Protein AF-0000000075846892 (afdb_homodimer)

Radius of gyration: 34.91 Å; Cα contacts (8 Å, |Δi|>4): 1576; chains: 2; bounding box: 95×173×126 Å

Sequence (774 aa):
MRSLLSLLSRPHCLALAATSASFAACAAAAAAPPSPPFARVVSYNLLSSSLAPPSHFVACSPSDLLASTRLRRIEALLSQQTDAGA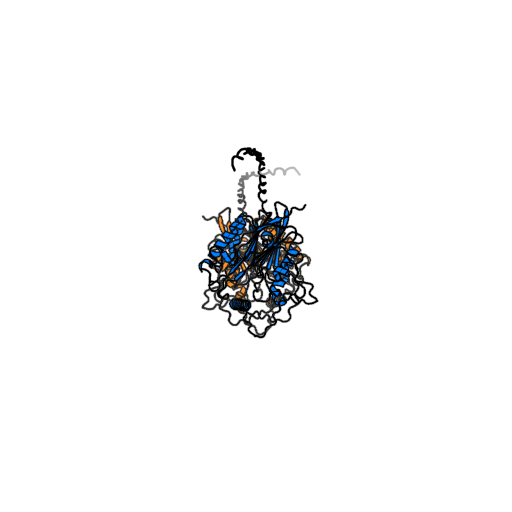LVCLQELSAEWVGALTPFFERKGYTFVTAAYGRQFDGYMGVGLAWPAERFESVTVELARAAETKEWPAAEGEGEKGGREGWGEWVAKWARAAWGGGGGGGERRFDALEEAARRKNVLLSAKLRCKRTAKEFSVSTYHMPCLFGSDEKVVVIHAALAAQRAAKFADGVPYILAGDFNFTPTSSPYKLITEGQLPAGHPQLPQMAAADAWRPEVRPPLRSAYLEALGAEPDFTNLALNKFSGEQSFCETLDYIFLSPGDWAVGGVKPLPPREAVLPHCKSYPSASEPSDHVLIWADLHLAEEKMRSLLSLLSRPHCLALAATSASFAACAAAAAAPPSPPFARVVSYNLLSSSLAPPSHFVACSPSDLLASTRLRRIEALLSQQTDAGALVCLQELSAEWVGALTPFFERKGYTFVTAAYGRQFDGYMGVGLAWPAERFESVTVELARAAETKEWPAAEGEGEKGGREGWGEWVAKWARAAWGGGGGGGERRFDALEEAARRKNVLLSAKLRCKRTAKEFSVSTYHMPCLFGSDEKVVVIHAALAAQRAAKFADGVPYILAGDFNFTPTSSPYKLITEGQLPAGHPQLPQMAAADAWRPEVRPPLRSAYLEALGAEPDFTNLALNKFSGEQSFCETLDYIFLSPGDWAVGGVKPLPPREAVLPHCKSYPSASEPSDHVLIWADLHLAEEK

Secondary structure (DSSP, 8-state):
-------------------------------------SEEEEEEE---TTS--TTT-TTS-HHHH-HHHHHHHHHHHHHHHHHTT-EEEEEEE-HHHHHHHHHHHHHTTEEEEEEE---GGGTS-EEEEEEETTTEEEEEEEEEEGGGGS----------B-----HHHHHHHHHHHHHT----S------HHHHHHH---EEEEEEEEETTT--EEEEEEEE----TTS-HHHHHHHHHHHHHHHHHHHTTS-EEEEEE----TTSHHHHHHHHS-PPTT-TTS----TT-------SSPPEEHHHHHHSS--S-SEEE--TTSTTS-EEE--EEEEE-TTTEEEEEE-----HHHHTTT-SSS--SS-SSSBPPEEEEEEE----/----TT-------------------------------SEEEEEEE---TTS--TTT-TTS-HHHH-HHHHHHHHHHHHHHHHHTT-EEEEEEE-HHHHHHHHHHHHHTTEEEEEEE---GGGTS-EEEEEEETTTEEEEEEEEEEGGGGS----------B-----HHHHHHHHHHHHHT----S------HHHHHHH---EEEEEEEEETTT--EEEEEEEE----TTS-HHHHHHHHHHHHHHHHHHHTTS-EEEEEE----TTSHHHHHHHHS-PPTT-TTS----TT-------SSPPEEHHHHHHSS--S-SEEE--TTSTTS-EEE--EEEEE-TTTEEEEEE-----HHHHTTT-SSS--SS-SSSB--EEEEEEE----

Foldseek 3Di:
DDDPPDDPPDPDPPPPPPPPPPPPPPPPPPPPPPPFFPAKEKAEELQAQLRQDCQWFVQADPCLSHSVLLLVLVLVVVVVQLVSQHKYKYWLAAPVNCVVCVVSLVVSQKDKDWDFQDDVNSRSGAMMIIGHPVWKDFPDKDKDFLLPLFDDPDDPPDDPPVPPCDPVNVVVVLLCLQVVPDDDDPPPPDALNVVLNPDRWIKIKTWMATPVQRAIEMEIETAADADVSHQCLSLLQSLQSNLVVQVVVRPPGKYKYWYFSNDACVDPSVCQQACFDDDPPPPSHHDDDPPGPDGSTRPPHWAWLCCQAPVDDAQFFFWGDTPSNPPAIDGGHGITIIIDPDFKDWPDKDDDDHPVVPCVPGRADDDSNRSDRGHMMMTRIHTDDDD/DDDPPPDPDDPDPPPPPPPPPPPPPPPPPPPPPPPFFPAKEKAEELQAQLRQDCQWFVQADPCLSHSVLLLVLVLVVVVVQLVSQHKYKYWLAAPVNCVVCVVSLVVSQKDKDWDFQDDVNSRSGAMMIIGHPVWKDFPDKDKAFLLPLFDDPDDPPPPPPVPCCDPVNVVVVLLCLQVVPDDDDPPPPDALNVVLNPDRWIKIKTWMATPVQRAIEMEIETAADADPSDQCLSLLQSLQSNLVVQVVVRPPGKYKYWYFSNDACPDPSVCQQACFDDDPPPPSHHDDDPPGPDGSGRVPHWAWLCCQAPVDDAQFFFWGDTPSNPPAIDGGHGITIIIDPDFKDWPDKDDDDHPVVPCVPGRADDDSNRSDRGHMMMTRIHTDDDD

Organism: Prymnesium parvum (NCBI:txid97485)

InterPro domains:
  IPR005135 Endonuclease/exonuclease/phosphatase [PF03372] (43-374)
  IPR036691 Endonuclease/exonuclease/phosphatase superfamily [G3DSA:3.60.10.10] (22-387)
  IPR036691 Endonuclease/exonuclease/phosphatase superfamily [SSF56219] (40-382)
  IPR050410 CCR4/nocturin mRNA turnover and transcription [PTHR12121] (38-382)

Structure (mmCIF, N/CA/C/O backbone):
data_AF-0000000075846892-model_v1
#
loop_
_entity.id
_entity.type
_entity.pdbx_description
1 polymer 'Endonuclease/exonuclease/phosphatase domain-containing protein'
#
loop_
_atom_site.group_PDB
_atom_site.id
_atom_site.type_symbol
_atom_site.label_atom_id
_atom_site.label_alt_id
_atom_site.label_comp_id
_atom_site.label_asym_id
_atom_site.label_entity_id
_atom_site.label_seq_id
_atom_site.pdbx_PDB_ins_code
_atom_site.Cartn_x
_atom_site.Cartn_y
_atom_site.Cartn_z
_atom_site.occupancy
_atom_site.B_iso_or_equiv
_atom_site.auth_seq_id
_atom_site.auth_comp_id
_atom_site.auth_asym_id
_atom_site.auth_atom_id
_atom_site.pdbx_PDB_model_num
ATOM 1 N N . MET A 1 1 ? -19.719 -89.938 -72.812 1 19.77 1 MET A N 1
ATOM 2 C CA . MET A 1 1 ? -19.234 -88.625 -72.438 1 19.77 1 MET A CA 1
ATOM 3 C C . MET A 1 1 ? -20.391 -87.75 -71.938 1 19.77 1 MET A C 1
ATOM 5 O O . MET A 1 1 ? -20.234 -87 -71 1 19.77 1 MET A O 1
ATOM 9 N N . ARG A 1 2 ? -21.422 -87.438 -72.75 1 18.98 2 ARG A N 1
ATOM 10 C CA . ARG A 1 2 ? -21.766 -86.062 -73.125 1 18.98 2 ARG A CA 1
ATOM 11 C C . ARG A 1 2 ? -22.719 -85.438 -72.062 1 18.98 2 ARG A C 1
ATOM 13 O O . ARG A 1 2 ? -22.484 -84.375 -71.562 1 18.98 2 ARG A O 1
ATOM 20 N N . SER A 1 3 ? -23.984 -85.625 -72.312 1 21.95 3 SER A N 1
ATOM 21 C CA . SER A 1 3 ? -24.906 -84.5 -72.562 1 21.95 3 SER A CA 1
ATOM 22 C C . SER A 1 3 ? -25.547 -84.062 -71.25 1 21.95 3 SER A C 1
ATOM 24 O O . SER A 1 3 ? -26.688 -83.562 -71.25 1 21.95 3 SER A O 1
ATOM 26 N N . LEU A 1 4 ? -24.844 -84.312 -70.062 1 25.25 4 LEU A N 1
ATOM 27 C CA . LEU A 1 4 ? -25.484 -84.188 -68.75 1 25.25 4 LEU A CA 1
ATOM 28 C C . LEU A 1 4 ? -25.859 -82.75 -68.438 1 25.25 4 LEU A C 1
ATOM 30 O O . LEU A 1 4 ? -25.109 -82.062 -67.75 1 25.25 4 LEU A O 1
ATOM 34 N N . LEU A 1 5 ? -26.219 -81.875 -69.438 1 22.95 5 LEU A N 1
ATOM 35 C CA . LEU A 1 5 ? -26.109 -80.375 -69.375 1 22.95 5 LEU A CA 1
ATOM 36 C C . LEU A 1 5 ? -27.156 -79.812 -68.438 1 22.95 5 LEU A C 1
ATOM 38 O O . LEU A 1 5 ? -27.125 -78.625 -68.125 1 22.95 5 LEU A O 1
ATOM 42 N N . SER A 1 6 ? -28.312 -80.438 -68.25 1 22.16 6 SER A N 1
ATOM 43 C CA . SER A 1 6 ? -29.484 -79.625 -68.25 1 22.16 6 SER A CA 1
ATOM 44 C C . SER A 1 6 ? -29.562 -78.688 -67.062 1 22.16 6 SER A C 1
ATOM 46 O O . SER A 1 6 ? -30.172 -77.625 -67.062 1 22.16 6 SER A O 1
ATOM 48 N N . LEU A 1 7 ? -29.453 -79.125 -65.75 1 24.39 7 LEU A N 1
ATOM 49 C CA . LEU A 1 7 ? -30.453 -78.75 -64.75 1 24.39 7 LEU A CA 1
ATOM 50 C C . LEU A 1 7 ? -30.094 -77.438 -64.125 1 24.39 7 LEU A C 1
ATOM 52 O O . LEU A 1 7 ? -29.281 -77.375 -63.188 1 24.39 7 LEU A O 1
ATOM 56 N N . LEU A 1 8 ? -29.688 -76.312 -64.875 1 25.23 8 LEU A N 1
ATOM 57 C CA . LEU A 1 8 ? -29.094 -75.125 -64.25 1 25.23 8 LEU A CA 1
ATOM 58 C C . LEU A 1 8 ? -30.125 -74.312 -63.469 1 25.23 8 LEU A C 1
ATOM 60 O O . LEU A 1 8 ? -31 -73.688 -64.062 1 25.23 8 LEU A O 1
ATOM 64 N N . SER A 1 9 ? -30.844 -74.938 -62.5 1 24.08 9 SER A N 1
ATOM 65 C CA . SER A 1 9 ? -31.953 -74.25 -61.844 1 24.08 9 SER A CA 1
ATOM 66 C C . SER A 1 9 ? -31.531 -72.938 -61.25 1 24.08 9 SER A C 1
ATOM 68 O O . SER A 1 9 ? -30.438 -72.812 -60.688 1 24.08 9 SER A O 1
ATOM 70 N N . ARG A 1 10 ? -32.125 -71.75 -61.688 1 25.83 10 ARG A N 1
ATOM 71 C CA . ARG A 1 10 ? -31.969 -70.312 -61.5 1 25.83 10 ARG A CA 1
ATOM 72 C C . ARG A 1 10 ? -32.125 -69.938 -60.031 1 25.83 10 ARG A C 1
ATOM 74 O O . ARG A 1 10 ? -33.125 -70.312 -59.406 1 25.83 10 ARG A O 1
ATOM 81 N N . PRO A 1 11 ? -31.031 -69.812 -59.25 1 27.22 11 PRO A N 1
ATOM 82 C CA . PRO A 1 11 ? -31.125 -69.5 -57.812 1 27.22 11 PRO A CA 1
ATOM 83 C C . PRO A 1 11 ? -31.891 -68.188 -57.5 1 27.22 11 PRO A C 1
ATOM 85 O O . PRO A 1 11 ? -31.875 -67.25 -58.312 1 27.22 11 PRO A O 1
ATOM 88 N N . HIS A 1 12 ? -33.125 -68.312 -57.031 1 26.97 12 HIS A N 1
ATOM 89 C CA . HIS A 1 12 ? -34.062 -67.25 -56.594 1 26.97 12 HIS A CA 1
ATOM 90 C C . HIS A 1 12 ? -33.375 -66.25 -55.688 1 26.97 12 HIS A C 1
ATOM 92 O O . HIS A 1 12 ? -32.719 -66.625 -54.719 1 26.97 12 HIS A O 1
ATOM 98 N N . CYS A 1 13 ? -32.906 -65.062 -56.188 1 25.09 13 CYS A N 1
ATOM 99 C CA . CYS A 1 13 ? -32.281 -63.938 -55.562 1 25.09 13 CYS A CA 1
ATOM 100 C C . CYS A 1 13 ? -33.156 -63.406 -54.406 1 25.09 13 CYS A C 1
ATOM 102 O O . CYS A 1 13 ? -34.281 -62.938 -54.625 1 25.09 13 CYS A O 1
ATOM 104 N N . LEU A 1 14 ? -33.125 -64 -53.219 1 25.64 14 LEU A N 1
ATOM 105 C CA . LEU A 1 14 ? -33.812 -63.5 -52 1 25.64 14 LEU A CA 1
ATOM 106 C C . LEU A 1 14 ? -33.5 -62 -51.781 1 25.64 14 LEU A C 1
ATOM 108 O O . LEU A 1 14 ? -32.312 -61.625 -51.688 1 25.64 14 LEU A O 1
ATOM 112 N N . ALA A 1 15 ? -34.344 -61.125 -52.344 1 26.2 15 ALA A N 1
ATOM 113 C CA . ALA A 1 15 ? -34.344 -59.656 -52.156 1 26.2 15 ALA A CA 1
ATOM 114 C C . ALA A 1 15 ? -34.312 -59.312 -50.656 1 26.2 15 ALA A C 1
ATOM 116 O O . ALA A 1 15 ? -35.219 -59.656 -49.906 1 26.2 15 ALA A O 1
ATOM 117 N N . LEU A 1 16 ? -33.156 -59.406 -50.031 1 26.23 16 LEU A N 1
ATOM 118 C CA . LEU A 1 16 ? -33 -58.938 -48.656 1 26.23 16 LEU A CA 1
ATOM 119 C C . LEU A 1 16 ? -33.594 -57.531 -48.5 1 26.23 16 LEU A C 1
ATOM 121 O O . LEU A 1 16 ? -33.156 -56.594 -49.188 1 26.23 16 LEU A O 1
ATOM 125 N N . ALA A 1 17 ? -34.875 -57.406 -48.094 1 26.12 17 ALA A N 1
ATOM 126 C CA . ALA A 1 17 ? -35.531 -56.188 -47.688 1 26.12 17 ALA A CA 1
ATOM 127 C C . ALA A 1 17 ? -34.656 -55.344 -46.75 1 26.12 17 ALA A C 1
ATOM 129 O O . ALA A 1 17 ? -34.25 -55.844 -45.688 1 26.12 17 ALA A O 1
ATOM 130 N N . ALA A 1 18 ? -33.875 -54.438 -47.312 1 26.58 18 ALA A N 1
ATOM 131 C CA . ALA A 1 18 ? -33.062 -53.438 -46.594 1 26.58 18 ALA A CA 1
ATOM 132 C C . ALA A 1 18 ? -33.938 -52.656 -45.594 1 26.58 18 ALA A C 1
ATOM 134 O O . ALA A 1 18 ? -34.875 -52 -45.969 1 26.58 18 ALA A O 1
ATOM 135 N N . THR A 1 19 ? -34.25 -53.312 -44.438 1 29.28 19 THR A N 1
ATOM 136 C CA . THR A 1 19 ? -34.875 -52.562 -43.375 1 29.28 19 THR A CA 1
ATOM 137 C C . THR A 1 19 ? -34.219 -51.188 -43.188 1 29.28 19 THR A C 1
ATOM 139 O O . THR A 1 19 ? -33 -51.125 -43.062 1 29.28 19 THR A O 1
ATOM 142 N N . SER A 1 20 ? -34.781 -50.156 -43.812 1 27.78 20 SER A N 1
ATOM 143 C CA . SER A 1 20 ? -34.375 -48.75 -43.594 1 27.78 20 SER A CA 1
ATOM 144 C C . SER A 1 20 ? -34.312 -48.406 -42.125 1 27.78 20 SER A C 1
ATOM 146 O O . SER A 1 20 ? -35.312 -48.438 -41.406 1 27.78 20 SER A O 1
ATOM 148 N N . ALA A 1 21 ? -33.312 -48.906 -41.344 1 27.73 21 ALA A N 1
ATOM 149 C CA . ALA A 1 21 ? -33.156 -48.375 -40 1 27.73 21 ALA A CA 1
ATOM 150 C C . ALA A 1 21 ? -33.156 -46.844 -40 1 27.73 21 ALA A C 1
ATOM 152 O O . ALA A 1 21 ? -32.406 -46.219 -40.781 1 27.73 21 ALA A O 1
ATOM 153 N N . SER A 1 22 ? -34.344 -46.25 -39.812 1 29.48 22 SER A N 1
ATOM 154 C CA . SER A 1 22 ? -34.469 -44.844 -39.531 1 29.48 22 SER A CA 1
ATOM 155 C C . SER A 1 22 ? -33.375 -44.344 -38.594 1 29.48 22 SER A C 1
ATOM 157 O O . SER A 1 22 ? -33.219 -44.875 -37.469 1 29.48 22 SER A O 1
ATOM 159 N N . PHE A 1 23 ? -32.281 -43.875 -39.125 1 29.23 23 PHE A N 1
ATOM 160 C CA . PHE A 1 23 ? -31.312 -43.156 -38.312 1 29.23 23 PHE A CA 1
ATOM 161 C C . PHE A 1 23 ? -32 -42.062 -37.5 1 29.23 23 PHE A C 1
ATOM 163 O O . PHE A 1 23 ? -32.531 -41.094 -38.031 1 29.23 23 PHE A O 1
ATOM 170 N N . ALA A 1 24 ? -32.781 -42.438 -36.469 1 29.45 24 ALA A N 1
ATOM 171 C CA . ALA A 1 24 ? -33.156 -41.375 -35.562 1 29.45 24 ALA A CA 1
ATOM 172 C C . ALA A 1 24 ? -31.953 -40.5 -35.25 1 29.45 24 ALA A C 1
ATOM 174 O O . ALA A 1 24 ? -30.906 -40.969 -34.781 1 29.45 24 ALA A O 1
ATOM 175 N N . ALA A 1 25 ? -31.859 -39.438 -36 1 30.25 25 ALA A N 1
ATOM 176 C CA . ALA A 1 25 ? -30.953 -38.344 -35.625 1 30.25 25 ALA A CA 1
ATOM 177 C C . ALA A 1 25 ? -31.031 -38.062 -34.125 1 30.25 25 ALA A C 1
ATOM 179 O O . ALA A 1 25 ? -32.062 -37.656 -33.594 1 30.25 25 ALA A O 1
ATOM 180 N N . CYS A 1 26 ? -30.453 -38.875 -33.312 1 29.31 26 CYS A N 1
ATOM 181 C CA . CYS A 1 26 ? -30.234 -38.344 -31.984 1 29.31 26 CYS A CA 1
ATOM 182 C C . CYS A 1 26 ? -29.781 -36.906 -32.031 1 29.31 26 CYS A C 1
ATOM 184 O O . CYS A 1 26 ? -28.688 -36.594 -32.531 1 29.31 26 CYS A O 1
ATOM 186 N N . ALA A 1 27 ? -30.719 -36 -32.344 1 31.55 27 ALA A N 1
ATOM 187 C CA . ALA A 1 27 ? -30.328 -34.625 -32.094 1 31.55 27 ALA A CA 1
ATOM 188 C C . ALA A 1 27 ? -29.453 -34.531 -30.828 1 31.55 27 ALA A C 1
ATOM 190 O O . ALA A 1 27 ? -29.875 -34.938 -29.75 1 31.55 27 ALA A O 1
ATOM 191 N N . ALA A 1 28 ? -28.203 -34.625 -30.984 1 33.34 28 ALA A N 1
ATOM 192 C CA . ALA A 1 28 ? -27.359 -34.188 -29.891 1 33.34 28 ALA A CA 1
ATOM 193 C C . ALA A 1 28 ? -27.969 -32.969 -29.172 1 33.34 28 ALA A C 1
ATOM 195 O O . ALA A 1 28 ? -28.328 -31.984 -29.797 1 33.34 28 ALA A O 1
ATOM 196 N N . ALA A 1 29 ? -28.766 -33.188 -28.188 1 33.19 29 ALA A N 1
ATOM 197 C CA . ALA A 1 29 ? -29.125 -32.062 -27.312 1 33.19 29 ALA A CA 1
ATOM 198 C C . ALA A 1 29 ? -28.031 -31 -27.328 1 33.19 29 ALA A C 1
ATOM 200 O O . ALA A 1 29 ? -26.859 -31.297 -27.094 1 33.19 29 ALA A O 1
ATOM 201 N N . ALA A 1 30 ? -28.156 -30.047 -28.125 1 36.78 30 ALA A N 1
ATOM 202 C CA . ALA A 1 30 ? -27.312 -28.859 -27.984 1 36.78 30 ALA A CA 1
ATOM 203 C C . ALA A 1 30 ? -26.938 -28.641 -26.516 1 36.78 30 ALA A C 1
ATOM 205 O O . ALA A 1 30 ? -27.797 -28.547 -25.656 1 36.78 30 ALA A O 1
ATOM 206 N N . ALA A 1 31 ? -25.828 -29.156 -26.094 1 38.62 31 ALA A N 1
ATOM 207 C CA . ALA A 1 31 ? -25.297 -28.844 -24.766 1 38.62 31 ALA A CA 1
ATOM 208 C C . ALA A 1 31 ? -25.703 -27.438 -24.344 1 38.62 31 ALA A C 1
ATOM 210 O O . ALA A 1 31 ? -25.656 -26.5 -25.141 1 38.62 31 ALA A O 1
ATOM 211 N N . ALA A 1 32 ? -26.688 -27.188 -23.531 1 40.81 32 ALA A N 1
ATOM 212 C CA . ALA A 1 32 ? -27.016 -25.906 -22.922 1 40.81 32 ALA A CA 1
ATOM 213 C C . ALA A 1 32 ? -25.797 -25 -22.859 1 40.81 32 ALA A C 1
ATOM 215 O O . ALA A 1 32 ? -24.672 -25.469 -22.656 1 40.81 32 ALA A O 1
ATOM 216 N N . PRO A 1 33 ? -25.781 -23.859 -23.609 1 45.03 33 PRO A N 1
ATOM 217 C CA . PRO A 1 33 ? -24.641 -22.953 -23.438 1 45.03 33 PRO A CA 1
ATOM 218 C C . PRO A 1 33 ? -24.094 -22.953 -22 1 45.03 33 PRO A C 1
ATOM 220 O O . PRO A 1 33 ? -24.859 -23.094 -21.047 1 45.03 33 PRO A O 1
ATOM 223 N N . PRO A 1 34 ? -22.922 -23.453 -21.828 1 58.81 34 PRO A N 1
ATOM 224 C CA . PRO A 1 34 ? -22.359 -23.484 -20.484 1 58.81 34 PRO A CA 1
ATOM 225 C C . PRO A 1 34 ? -22.703 -22.25 -19.656 1 58.81 34 PRO A C 1
ATOM 227 O O . PRO A 1 34 ? -22.797 -21.156 -20.203 1 58.81 34 PRO A O 1
ATOM 230 N N . SER A 1 35 ? -23.578 -22.328 -18.672 1 70.94 35 SER A N 1
ATOM 231 C CA . SER A 1 35 ? -23.891 -21.281 -17.719 1 70.94 35 SER A CA 1
ATOM 232 C C . SER A 1 35 ? -22.672 -20.406 -17.438 1 70.94 35 SER A C 1
ATOM 234 O O . SER A 1 35 ? -21.547 -20.906 -17.391 1 70.94 35 SER A O 1
ATOM 236 N N . PRO A 1 36 ? -22.938 -19.062 -17.609 1 85.56 36 PRO A N 1
ATOM 237 C CA . PRO A 1 36 ? -21.812 -18.156 -17.312 1 85.56 36 PRO A CA 1
ATOM 238 C C . PRO A 1 36 ? -21.156 -18.484 -15.969 1 85.56 36 PRO A C 1
ATOM 240 O O . PRO A 1 36 ? -21.828 -18.906 -15.023 1 85.56 36 PRO A O 1
ATOM 243 N N . PRO A 1 37 ? -19.922 -18.469 -16.047 1 91.38 37 PRO A N 1
ATOM 244 C CA . PRO A 1 37 ? -19.234 -18.75 -14.789 1 91.38 37 PRO A CA 1
ATOM 245 C C . PRO A 1 37 ? -19.609 -17.781 -13.672 1 91.38 37 PRO A C 1
ATOM 247 O O . PRO A 1 37 ? -20.031 -16.656 -13.953 1 91.38 37 PRO A O 1
ATOM 250 N N . PHE A 1 38 ? -19.531 -18.297 -12.469 1 93 38 PHE A N 1
ATOM 251 C CA . PHE A 1 38 ? -19.719 -17.453 -11.289 1 93 38 PHE A CA 1
ATOM 252 C C . PHE A 1 38 ? -18.688 -16.328 -11.266 1 93 38 PHE A C 1
ATOM 254 O O . PHE A 1 38 ? -19.031 -15.164 -11.039 1 93 38 PHE A O 1
ATOM 261 N N . ALA A 1 39 ? -17.453 -16.766 -11.523 1 95.56 39 ALA A N 1
ATOM 262 C CA . ALA A 1 39 ? -16.391 -15.766 -11.586 1 95.56 39 ALA A CA 1
ATOM 263 C C . ALA A 1 39 ? -15.211 -16.266 -12.422 1 95.56 39 ALA A C 1
ATOM 265 O O . ALA A 1 39 ? -14.922 -17.469 -12.445 1 95.56 39 ALA A O 1
ATOM 266 N N . ARG A 1 40 ? -14.617 -15.398 -13.156 1 98.12 40 ARG A N 1
ATOM 267 C CA . ARG A 1 40 ? -13.281 -15.641 -13.68 1 98.12 40 ARG A CA 1
ATOM 268 C C . ARG A 1 40 ? -12.211 -15.086 -12.742 1 98.12 40 ARG A C 1
ATOM 270 O O . ARG A 1 40 ? -12.328 -13.961 -12.258 1 98.12 40 ARG A O 1
ATOM 277 N N . VAL A 1 41 ? -11.219 -15.859 -12.438 1 98.88 41 VAL A N 1
ATOM 278 C CA . VAL A 1 41 ? -10.094 -15.398 -11.625 1 98.88 41 VAL A CA 1
ATOM 279 C C . VAL A 1 41 ? -8.82 -15.375 -12.469 1 98.88 41 VAL A C 1
ATOM 281 O O . VAL A 1 41 ? -8.484 -16.359 -13.125 1 98.88 41 VAL A O 1
ATOM 284 N N . VAL A 1 42 ? -8.125 -14.219 -12.43 1 98.94 42 VAL A N 1
ATOM 285 C CA . VAL A 1 42 ? -6.891 -13.984 -13.18 1 98.94 42 VAL A CA 1
ATOM 286 C C . VAL A 1 42 ? -5.711 -13.906 -12.211 1 98.94 42 VAL A C 1
ATOM 288 O O . VAL A 1 42 ? -5.82 -13.312 -11.133 1 98.94 42 VAL A O 1
ATOM 291 N N . SER A 1 43 ? -4.625 -14.547 -12.547 1 98.94 43 SER A N 1
ATOM 292 C CA . SER A 1 43 ? -3.34 -14.297 -11.906 1 98.94 43 SER A CA 1
ATOM 293 C C . SER A 1 43 ? -2.289 -13.867 -12.922 1 98.94 43 SER A C 1
ATOM 295 O O . SER A 1 43 ? -2.164 -14.477 -13.984 1 98.94 43 SER A O 1
ATOM 297 N N . TYR A 1 44 ? -1.552 -12.797 -12.586 1 98.94 44 TYR A N 1
ATOM 298 C CA . TYR A 1 44 ? -0.588 -12.258 -13.539 1 98.94 44 TYR A CA 1
ATOM 299 C C . TYR A 1 44 ? 0.561 -11.562 -12.82 1 98.94 44 TYR A C 1
ATOM 301 O O . TYR A 1 44 ? 0.352 -10.562 -12.133 1 98.94 44 TYR A O 1
ATOM 309 N N . ASN A 1 45 ? 1.738 -12.117 -12.891 1 98.88 45 ASN A N 1
ATOM 310 C CA . ASN A 1 45 ? 2.957 -11.422 -12.492 1 98.88 45 ASN A CA 1
ATOM 311 C C . ASN A 1 45 ? 3.387 -10.398 -13.547 1 98.88 45 ASN A C 1
ATOM 313 O O . ASN A 1 45 ? 3.666 -10.758 -14.688 1 98.88 45 ASN A O 1
ATOM 317 N N . LEU A 1 46 ? 3.516 -9.156 -13.133 1 98.81 46 LEU A N 1
ATOM 318 C CA . LEU A 1 46 ? 3.689 -8.062 -14.086 1 98.81 46 LEU A CA 1
ATOM 319 C C . LEU A 1 46 ? 5.16 -7.867 -14.43 1 98.81 46 LEU A C 1
ATOM 321 O O . LEU A 1 46 ? 5.492 -7.141 -15.367 1 98.81 46 LEU A O 1
ATOM 325 N N . LEU A 1 47 ? 6.066 -8.531 -13.742 1 98.06 47 LEU A N 1
ATOM 326 C CA . LEU A 1 47 ? 7.48 -8.188 -13.836 1 98.06 47 LEU A CA 1
ATOM 327 C C . LEU A 1 47 ? 7.699 -6.703 -13.57 1 98.06 47 LEU A C 1
ATOM 329 O O . LEU A 1 47 ? 7.629 -5.883 -14.484 1 98.06 47 LEU A O 1
ATOM 333 N N . SER A 1 48 ? 8.047 -6.434 -12.383 1 96.5 48 SER A N 1
ATOM 334 C CA . SER A 1 48 ? 8.18 -5.062 -11.898 1 96.5 48 SER A CA 1
ATOM 335 C C . SER A 1 48 ? 8.797 -4.156 -12.961 1 96.5 48 SER A C 1
ATOM 337 O O . SER A 1 48 ? 9.688 -4.578 -13.703 1 96.5 48 SER A O 1
ATOM 339 N N . SER A 1 49 ? 8.438 -2.904 -12.992 1 93.5 49 SER A N 1
ATOM 340 C CA . SER A 1 49 ? 8.906 -1.911 -13.945 1 93.5 49 SER A CA 1
ATOM 341 C C . SER A 1 49 ? 10.422 -1.764 -13.891 1 93.5 49 SER A C 1
ATOM 343 O O . SER A 1 49 ? 11.047 -1.348 -14.875 1 93.5 49 SER A O 1
ATOM 345 N N . SER A 1 50 ? 11 -2.164 -12.82 1 92.81 50 SER A N 1
ATOM 346 C CA . SER A 1 50 ? 12.422 -1.939 -12.594 1 92.81 50 SER A CA 1
ATOM 347 C C . SER A 1 50 ? 13.227 -3.219 -12.805 1 92.81 50 SER A C 1
ATOM 349 O O . SER A 1 50 ? 14.453 -3.219 -12.68 1 92.81 50 SER A O 1
ATOM 351 N N . LEU A 1 51 ? 12.555 -4.281 -13.164 1 93.25 51 LEU A N 1
ATOM 352 C CA . LEU A 1 51 ? 13.25 -5.562 -13.125 1 93.25 51 LEU A CA 1
ATOM 353 C C . LEU A 1 51 ? 13.414 -6.137 -14.523 1 93.25 51 LEU A C 1
ATOM 355 O O . LEU A 1 51 ? 13.562 -7.352 -14.688 1 93.25 51 LEU A O 1
ATOM 359 N N . ALA A 1 52 ? 13.383 -5.227 -15.523 1 93.31 52 ALA A N 1
ATOM 360 C CA . ALA A 1 52 ? 13.578 -5.707 -16.891 1 93.31 52 ALA A CA 1
ATOM 361 C C . ALA A 1 52 ? 14.703 -4.938 -17.578 1 93.31 52 ALA A C 1
ATOM 363 O O . ALA A 1 52 ? 14.523 -4.445 -18.703 1 93.31 52 ALA A O 1
ATOM 364 N N . PRO A 1 53 ? 15.82 -4.953 -17 1 90.94 53 PRO A N 1
ATOM 365 C CA . PRO A 1 53 ? 16.906 -4.27 -17.703 1 90.94 53 PRO A CA 1
ATOM 366 C C . PRO A 1 53 ? 17.469 -5.094 -18.859 1 90.94 53 PRO A C 1
ATOM 368 O O . PRO A 1 53 ? 17.547 -6.324 -18.766 1 90.94 53 PRO A O 1
ATOM 371 N N . PRO A 1 54 ? 17.969 -4.406 -19.844 1 90.5 54 PRO A N 1
ATOM 372 C CA . PRO A 1 54 ? 18.531 -5.129 -20.984 1 90.5 54 PRO A CA 1
ATOM 373 C C . PRO A 1 54 ? 19.766 -5.949 -20.609 1 90.5 54 PRO A C 1
ATOM 375 O O . PRO A 1 54 ? 20.062 -6.949 -21.281 1 90.5 54 PRO A O 1
ATOM 378 N N . SER A 1 55 ? 20.453 -5.555 -19.609 1 87.25 55 SER A N 1
ATOM 379 C CA . SER A 1 55 ? 21.641 -6.277 -19.172 1 87.25 55 SER A CA 1
ATOM 380 C C . SER A 1 55 ? 21.281 -7.645 -18.609 1 87.25 55 SER A C 1
ATOM 382 O O . SER A 1 55 ? 22.109 -8.562 -18.609 1 87.25 55 SER A O 1
ATOM 384 N N . HIS A 1 56 ? 20.031 -7.762 -18.172 1 87.25 56 HIS A N 1
ATOM 385 C CA . HIS A 1 56 ? 19.578 -9.023 -17.594 1 87.25 56 HIS A CA 1
ATOM 386 C C . HIS A 1 56 ? 18.797 -9.844 -18.625 1 87.25 56 HIS A C 1
ATOM 388 O O . HIS A 1 56 ? 18.984 -11.055 -18.719 1 87.25 56 HIS A O 1
ATOM 394 N N . PHE A 1 57 ? 17.953 -9.18 -19.297 1 90.88 57 PHE A N 1
ATOM 395 C CA . PHE A 1 57 ? 17.141 -9.828 -20.328 1 90.88 57 PHE A CA 1
ATOM 396 C C . PHE A 1 57 ? 17.781 -9.695 -21.703 1 90.88 57 PHE A C 1
ATOM 398 O O . PHE A 1 57 ? 17.219 -9.07 -22.594 1 90.88 57 PHE A O 1
ATOM 405 N N . VAL A 1 58 ? 18.844 -10.477 -21.922 1 87.81 58 VAL A N 1
ATOM 406 C CA . VAL A 1 58 ? 19.766 -10.281 -23.031 1 87.81 58 VAL A CA 1
ATOM 407 C C . VAL A 1 58 ? 19.141 -10.805 -24.328 1 87.81 58 VAL A C 1
ATOM 409 O O . VAL A 1 58 ? 19.562 -10.43 -25.422 1 87.81 58 VAL A O 1
ATOM 412 N N . ALA A 1 59 ? 18.172 -11.648 -24.234 1 91.62 59 ALA A N 1
ATOM 413 C CA . ALA A 1 59 ? 17.594 -12.273 -25.422 1 91.62 59 ALA A CA 1
ATOM 414 C C . ALA A 1 59 ? 16.375 -11.5 -25.906 1 91.62 59 ALA A C 1
ATOM 416 O O . ALA A 1 59 ? 15.797 -11.828 -26.953 1 91.62 59 ALA A O 1
ATOM 417 N N . CYS A 1 60 ? 16 -10.461 -25.188 1 94.62 60 CYS A N 1
ATOM 418 C CA . CYS A 1 60 ? 14.805 -9.703 -25.516 1 94.62 60 CYS A CA 1
ATOM 419 C C . CYS A 1 60 ? 15.148 -8.461 -26.328 1 94.62 60 CYS A C 1
ATOM 421 O O . CYS A 1 60 ? 16.219 -7.875 -26.141 1 94.62 60 CYS A O 1
ATOM 423 N N . SER A 1 61 ? 14.227 -8.062 -27.203 1 95.5 61 SER A N 1
ATOM 424 C CA . SER A 1 61 ? 14.367 -6.77 -27.875 1 95.5 61 SER A CA 1
ATOM 425 C C . SER A 1 61 ? 14.328 -5.625 -26.859 1 95.5 61 SER A C 1
ATOM 427 O O . SER A 1 61 ? 13.469 -5.598 -25.969 1 95.5 61 SER A O 1
ATOM 429 N N . PRO A 1 62 ? 15.211 -4.73 -27.031 1 95.62 62 PRO A N 1
ATOM 430 C CA . PRO A 1 62 ? 15.234 -3.604 -26.094 1 95.62 62 PRO A CA 1
ATOM 431 C C . PRO A 1 62 ? 13.898 -2.865 -26.016 1 95.62 62 PRO A C 1
ATOM 433 O O . PRO A 1 62 ? 13.5 -2.414 -24.953 1 95.62 62 PRO A O 1
ATOM 436 N N . SER A 1 63 ? 13.211 -2.73 -27.109 1 96.62 63 SER A N 1
ATOM 437 C CA . SER A 1 63 ? 11.93 -2.029 -27.125 1 96.62 63 SER A CA 1
ATOM 438 C C . SER A 1 63 ? 10.891 -2.752 -26.281 1 96.62 63 SER A C 1
ATOM 440 O O . SER A 1 63 ? 10.008 -2.119 -25.703 1 96.62 63 SER A O 1
ATOM 442 N N . ASP A 1 64 ? 10.992 -4.078 -26.172 1 97.81 64 ASP A N 1
ATOM 443 C CA . ASP A 1 64 ? 10.047 -4.887 -25.406 1 97.81 64 ASP A CA 1
ATOM 444 C C . ASP A 1 64 ? 10.32 -4.777 -23.906 1 97.81 64 ASP A C 1
ATOM 446 O O . ASP A 1 64 ? 9.484 -5.168 -23.094 1 97.81 64 ASP A O 1
ATOM 450 N N . LEU A 1 65 ? 11.477 -4.188 -23.609 1 97.38 65 LEU A N 1
ATOM 451 C CA . LEU A 1 65 ? 11.891 -4.133 -22.203 1 97.38 65 LEU A CA 1
ATOM 452 C C . LEU A 1 65 ? 11.516 -2.791 -21.578 1 97.38 65 LEU A C 1
ATOM 454 O O . LEU A 1 65 ? 11.547 -2.639 -20.359 1 97.38 65 LEU A O 1
ATOM 458 N N . LEU A 1 66 ? 11.156 -1.83 -22.375 1 97.69 66 LEU A N 1
ATOM 459 C CA . LEU A 1 66 ? 10.812 -0.504 -21.875 1 97.69 66 LEU A CA 1
ATOM 460 C C . LEU A 1 66 ? 9.562 -0.56 -21 1 97.69 66 LEU A C 1
ATOM 462 O O . LEU A 1 66 ? 8.531 -1.088 -21.422 1 97.69 66 LEU A O 1
ATOM 466 N N . ALA A 1 67 ? 9.641 0.022 -19.828 1 97.56 67 ALA A N 1
ATOM 467 C CA . ALA A 1 67 ? 8.539 -0.015 -18.875 1 97.56 67 ALA A CA 1
ATOM 468 C C . ALA A 1 67 ? 7.262 0.569 -19.469 1 97.56 67 ALA A C 1
ATOM 470 O O . ALA A 1 67 ? 6.172 0.031 -19.266 1 97.56 67 ALA A O 1
ATOM 471 N N . SER A 1 68 ? 7.383 1.653 -20.188 1 97.56 68 SER A N 1
ATOM 472 C CA . SER A 1 68 ? 6.215 2.301 -20.781 1 97.56 68 SER A CA 1
ATOM 473 C C . SER A 1 68 ? 5.555 1.406 -21.828 1 97.56 68 SER A C 1
ATOM 475 O O . SER A 1 68 ? 4.328 1.328 -21.891 1 97.56 68 SER A O 1
ATOM 477 N N . THR A 1 69 ? 6.348 0.734 -22.625 1 98.12 69 THR A N 1
ATOM 478 C CA . THR A 1 69 ? 5.836 -0.198 -23.625 1 98.12 69 THR A CA 1
ATOM 479 C C . THR A 1 69 ? 5.141 -1.38 -22.953 1 98.12 69 THR A C 1
ATOM 481 O O . THR A 1 69 ? 4.027 -1.746 -23.328 1 98.12 69 THR A O 1
ATOM 484 N N . ARG A 1 70 ? 5.812 -1.883 -21.984 1 98.62 70 ARG A N 1
ATOM 485 C CA . ARG A 1 70 ? 5.258 -3.027 -21.266 1 98.62 70 ARG A CA 1
ATOM 486 C C . ARG A 1 70 ? 3.949 -2.662 -20.578 1 98.62 70 ARG A C 1
ATOM 488 O O . ARG A 1 70 ? 2.984 -3.428 -20.625 1 98.62 70 ARG A O 1
ATOM 495 N N . LEU A 1 71 ? 3.904 -1.501 -19.969 1 98.62 71 LEU A N 1
ATOM 496 C CA . LEU A 1 71 ? 2.697 -1.075 -19.266 1 98.62 71 LEU A CA 1
ATOM 497 C C . LEU A 1 71 ? 1.514 -0.992 -20.234 1 98.62 71 LEU A C 1
ATOM 499 O O . LEU A 1 71 ? 0.416 -1.451 -19.906 1 98.62 71 LEU A O 1
ATOM 503 N N . ARG A 1 72 ? 1.702 -0.404 -21.391 1 98.44 72 ARG A N 1
ATOM 504 C CA . ARG A 1 72 ? 0.639 -0.309 -22.391 1 98.44 72 ARG A CA 1
ATOM 505 C C . ARG A 1 72 ? 0.117 -1.691 -22.766 1 98.44 72 ARG A C 1
ATOM 507 O O . ARG A 1 72 ? -1.094 -1.896 -22.875 1 98.44 72 ARG A O 1
ATOM 514 N N . ARG A 1 73 ? 0.978 -2.594 -22.953 1 98.69 73 ARG A N 1
ATOM 515 C CA . ARG A 1 73 ? 0.606 -3.951 -23.328 1 98.69 73 ARG A CA 1
ATOM 516 C C . ARG A 1 73 ? -0.074 -4.684 -22.188 1 98.69 73 ARG A C 1
ATOM 518 O O . ARG A 1 73 ? -1.02 -5.441 -22.391 1 98.69 73 ARG A O 1
ATOM 525 N N . ILE A 1 74 ? 0.389 -4.449 -20.969 1 98.81 74 ILE A N 1
ATOM 526 C CA . ILE A 1 74 ? -0.222 -5.023 -19.766 1 98.81 74 ILE A CA 1
ATOM 527 C C . ILE A 1 74 ? -1.655 -4.516 -19.625 1 98.81 74 ILE A C 1
ATOM 529 O O . ILE A 1 74 ? -2.574 -5.293 -19.359 1 98.81 74 ILE A O 1
ATOM 533 N N . GLU A 1 75 ? -1.848 -3.24 -19.812 1 98.75 75 GLU A N 1
ATOM 534 C CA . GLU A 1 75 ? -3.189 -2.67 -19.734 1 98.75 75 GLU A CA 1
ATOM 535 C C . GLU A 1 75 ? -4.121 -3.297 -20.766 1 98.75 75 GLU A C 1
ATOM 537 O O . GLU A 1 75 ? -5.293 -3.539 -20.484 1 98.75 75 GLU A O 1
ATOM 542 N N . ALA A 1 76 ? -3.586 -3.525 -21.938 1 98.56 76 ALA A N 1
ATOM 543 C CA . ALA A 1 76 ? -4.391 -4.156 -22.969 1 98.56 76 ALA A CA 1
ATOM 544 C C . ALA A 1 76 ? -4.824 -5.562 -22.547 1 98.56 76 ALA A C 1
ATOM 546 O O . ALA A 1 76 ? -5.984 -5.938 -22.734 1 98.56 76 ALA A O 1
ATOM 547 N N . LEU A 1 77 ? -3.92 -6.332 -22.016 1 98.5 77 LEU A N 1
ATOM 548 C CA . LEU A 1 77 ? -4.238 -7.676 -21.547 1 98.5 77 LEU A CA 1
ATOM 549 C C . LEU A 1 77 ? -5.27 -7.621 -20.422 1 98.5 77 LEU A C 1
ATOM 551 O O . LEU A 1 77 ? -6.234 -8.391 -20.422 1 98.5 77 LEU A O 1
ATOM 555 N N . LEU A 1 78 ? -5.066 -6.715 -19.484 1 98.81 78 LEU A N 1
ATOM 556 C CA . LEU A 1 78 ? -5.965 -6.594 -18.344 1 98.81 78 LEU A CA 1
ATOM 557 C C . LEU A 1 78 ? -7.34 -6.098 -18.781 1 98.81 78 LEU A C 1
ATOM 559 O O . LEU A 1 78 ? -8.352 -6.469 -18.188 1 98.81 78 LEU A O 1
ATOM 563 N N . SER A 1 79 ? -7.348 -5.27 -19.828 1 98.75 79 SER A N 1
ATOM 564 C CA . SER A 1 79 ? -8.617 -4.746 -20.328 1 98.75 79 SER A CA 1
ATOM 565 C C . SER A 1 79 ? -9.539 -5.871 -20.781 1 98.75 79 SER A C 1
ATOM 567 O O . SER A 1 79 ? -10.742 -5.848 -20.484 1 98.75 79 SER A O 1
ATOM 569 N N . GLN A 1 80 ? -8.977 -6.84 -21.406 1 98.25 80 GLN A N 1
ATOM 570 C CA . GLN A 1 80 ? -9.766 -7.992 -21.828 1 98.25 80 GLN A CA 1
ATOM 571 C C . GLN A 1 80 ? -10.359 -8.727 -20.641 1 98.25 80 GLN A C 1
ATOM 573 O O . GLN A 1 80 ? -11.523 -9.148 -20.672 1 98.25 80 GLN A O 1
ATOM 578 N N . GLN A 1 81 ? -9.625 -8.836 -19.625 1 98.56 81 GLN A N 1
ATOM 579 C CA . GLN A 1 81 ? -10.062 -9.562 -18.438 1 98.56 81 GLN A CA 1
ATOM 580 C C . GLN A 1 81 ? -11.086 -8.758 -17.641 1 98.56 81 GLN A C 1
ATOM 582 O O . GLN A 1 81 ? -12.07 -9.305 -17.141 1 98.56 81 GLN A O 1
ATOM 587 N N . THR A 1 82 ? -10.812 -7.465 -17.516 1 98.56 82 THR A N 1
ATOM 588 C CA . THR A 1 82 ? -11.742 -6.625 -16.781 1 98.56 82 THR A CA 1
ATOM 589 C C . THR A 1 82 ? -13.078 -6.512 -17.516 1 98.56 82 THR A C 1
ATOM 591 O O . THR A 1 82 ? -14.133 -6.434 -16.891 1 98.56 82 THR A O 1
ATOM 594 N N . ASP A 1 83 ? -13.039 -6.516 -18.859 1 97.88 83 ASP A N 1
ATOM 595 C CA . ASP A 1 83 ? -14.266 -6.5 -19.656 1 97.88 83 ASP A CA 1
ATOM 596 C C . ASP A 1 83 ? -15.086 -7.766 -19.406 1 97.88 83 ASP A C 1
ATOM 598 O O . ASP A 1 83 ? -16.312 -7.738 -19.5 1 97.88 83 ASP A O 1
ATOM 602 N N . ALA A 1 84 ? -14.406 -8.812 -19.047 1 96.69 84 ALA A N 1
ATOM 603 C CA . ALA A 1 84 ? -15.07 -10.078 -18.766 1 96.69 84 ALA A CA 1
ATOM 604 C C . ALA A 1 84 ? -15.508 -10.156 -17.297 1 96.69 84 ALA A C 1
ATOM 606 O O . ALA A 1 84 ? -16.078 -11.156 -16.859 1 96.69 84 ALA A O 1
ATOM 607 N N . GLY A 1 85 ? -15.219 -9.141 -16.5 1 97.75 85 GLY A N 1
ATOM 608 C CA . GLY A 1 85 ? -15.617 -9.078 -15.102 1 97.75 85 GLY A CA 1
ATOM 609 C C . GLY A 1 85 ? -14.773 -9.969 -14.211 1 97.75 85 GLY A C 1
ATOM 610 O O . GLY A 1 85 ? -15.258 -10.484 -13.203 1 97.75 85 GLY A O 1
ATOM 611 N N . ALA A 1 86 ? -13.562 -10.102 -14.523 1 98.69 86 ALA A N 1
ATOM 612 C CA . ALA A 1 86 ? -12.688 -11.031 -13.812 1 98.69 86 ALA A CA 1
ATOM 613 C C . ALA A 1 86 ? -12.203 -10.438 -12.5 1 98.69 86 ALA A C 1
ATOM 615 O O . ALA A 1 86 ? -12.062 -9.219 -12.375 1 98.69 86 ALA A O 1
ATOM 616 N N . LEU A 1 87 ? -12.008 -11.32 -11.453 1 98.88 87 LEU A N 1
ATOM 617 C CA . LEU A 1 87 ? -11.141 -10.992 -10.328 1 98.88 87 LEU A CA 1
ATOM 618 C C . LEU A 1 87 ? -9.672 -11.008 -10.75 1 98.88 87 LEU A C 1
ATOM 620 O O . LEU A 1 87 ? -9.242 -11.922 -11.461 1 98.88 87 LEU A O 1
ATOM 624 N N . VAL A 1 88 ? -8.93 -10.016 -10.336 1 98.94 88 VAL A N 1
ATOM 625 C CA . VAL A 1 88 ? -7.57 -9.883 -10.844 1 98.94 88 VAL A CA 1
ATOM 626 C C . VAL A 1 88 ? -6.578 -9.969 -9.68 1 98.94 88 VAL A C 1
ATOM 628 O O . VAL A 1 88 ? -6.648 -9.18 -8.742 1 98.94 88 VAL A O 1
ATOM 631 N N . CYS A 1 89 ? -5.703 -10.93 -9.695 1 99 89 CYS A N 1
ATOM 632 C CA . CYS A 1 89 ? -4.578 -11.078 -8.781 1 99 89 CYS A CA 1
ATOM 633 C C . CYS A 1 89 ? -3.266 -10.703 -9.453 1 99 89 CYS A C 1
ATOM 635 O O . CYS A 1 89 ? -2.871 -11.328 -10.445 1 99 89 CYS A O 1
ATOM 637 N N . LEU A 1 90 ? -2.523 -9.719 -8.922 1 98.94 90 LEU A N 1
ATOM 638 C CA . LEU A 1 90 ? -1.297 -9.227 -9.547 1 98.94 90 LEU A CA 1
ATOM 639 C C . LEU A 1 90 ? -0.097 -9.453 -8.633 1 98.94 90 LEU A C 1
ATOM 641 O O . LEU A 1 90 ? -0.212 -9.336 -7.41 1 98.94 90 LEU A O 1
ATOM 645 N N . GLN A 1 91 ? 1.068 -9.797 -9.188 1 98.88 91 GLN A N 1
ATOM 646 C CA . GLN A 1 91 ? 2.348 -9.898 -8.5 1 98.88 91 GLN A CA 1
ATOM 647 C C . GLN A 1 91 ? 3.406 -9.023 -9.164 1 98.88 91 GLN A C 1
ATOM 649 O O . GLN A 1 91 ? 3.246 -8.625 -10.32 1 98.88 91 GLN A O 1
ATOM 654 N N . GLU A 1 92 ? 4.461 -8.703 -8.414 1 98.44 92 GLU A N 1
ATOM 655 C CA . GLU A 1 92 ? 5.531 -7.801 -8.828 1 98.44 92 GLU A CA 1
ATOM 656 C C . GLU A 1 92 ? 4.969 -6.473 -9.328 1 98.44 92 GLU A C 1
ATOM 658 O O . GLU A 1 92 ? 5.371 -5.98 -10.391 1 98.44 92 GLU A O 1
ATOM 663 N N . LEU A 1 93 ? 3.986 -6.035 -8.648 1 98.75 93 LEU A N 1
ATOM 664 C CA . LEU A 1 93 ? 3.381 -4.73 -8.875 1 98.75 93 LEU A CA 1
ATOM 665 C C . LEU A 1 93 ? 4.227 -3.621 -8.258 1 98.75 93 LEU A C 1
ATOM 667 O O . LEU A 1 93 ? 4.266 -3.473 -7.031 1 98.75 93 LEU A O 1
ATOM 671 N N . SER A 1 94 ? 4.906 -2.844 -9.125 1 98.12 94 SER A N 1
ATOM 672 C CA . SER A 1 94 ? 5.758 -1.772 -8.625 1 98.12 94 SER A CA 1
ATOM 673 C C . SER A 1 94 ? 4.934 -0.572 -8.18 1 98.12 94 SER A C 1
ATOM 675 O O . SER A 1 94 ? 3.775 -0.427 -8.57 1 98.12 94 SER A O 1
ATOM 677 N N . ALA A 1 95 ? 5.547 0.267 -7.34 1 97.69 95 ALA A N 1
ATOM 678 C CA . ALA A 1 95 ? 4.906 1.512 -6.922 1 97.69 95 ALA A CA 1
ATOM 679 C C . ALA A 1 95 ? 4.496 2.348 -8.133 1 97.69 95 ALA A C 1
ATOM 681 O O . ALA A 1 95 ? 3.402 2.918 -8.156 1 97.69 95 ALA A O 1
ATOM 682 N N . GLU A 1 96 ? 5.391 2.447 -9.102 1 97.62 96 GLU A N 1
ATOM 683 C CA . GLU A 1 96 ? 5.094 3.174 -10.336 1 97.62 96 GLU A CA 1
ATOM 684 C C . GLU A 1 96 ? 3.836 2.629 -11.008 1 97.62 96 GLU A C 1
ATOM 686 O O . GLU A 1 96 ? 2.98 3.396 -11.453 1 97.62 96 GLU A O 1
ATOM 691 N N . TRP A 1 97 ? 3.68 1.396 -11.055 1 98.5 97 TRP A N 1
ATOM 692 C CA . TRP A 1 97 ? 2.561 0.801 -11.781 1 98.5 97 TRP A CA 1
ATOM 693 C C . TRP A 1 97 ? 1.309 0.768 -10.906 1 98.5 97 TRP A C 1
ATOM 695 O O . TRP A 1 97 ? 0.192 0.66 -11.422 1 98.5 97 TRP A O 1
ATOM 705 N N . VAL A 1 98 ? 1.451 0.798 -9.555 1 98.44 98 VAL A N 1
ATOM 706 C CA . VAL A 1 98 ? 0.279 1.112 -8.742 1 98.44 98 VAL A CA 1
ATOM 707 C C . VAL A 1 98 ? -0.332 2.432 -9.211 1 98.44 98 VAL A C 1
ATOM 709 O O . VAL A 1 98 ? -1.545 2.527 -9.406 1 98.44 98 VAL A O 1
ATOM 712 N N . GLY A 1 99 ? 0.52 3.42 -9.391 1 98.12 99 GLY A N 1
ATOM 713 C CA . GLY A 1 99 ? 0.063 4.723 -9.852 1 98.12 99 GLY A CA 1
ATOM 714 C C . GLY A 1 99 ? -0.621 4.672 -11.203 1 98.12 99 GLY A C 1
ATOM 715 O O . GLY A 1 99 ? -1.68 5.273 -11.391 1 98.12 99 GLY A O 1
ATOM 716 N N . ALA A 1 100 ? -0.095 3.926 -12.102 1 98 100 ALA A N 1
ATOM 717 C CA . ALA A 1 100 ? -0.606 3.881 -13.469 1 98 100 ALA A CA 1
ATOM 718 C C . ALA A 1 100 ? -1.877 3.041 -13.547 1 98 100 ALA A C 1
ATOM 720 O O . ALA A 1 100 ? -2.777 3.344 -14.336 1 98 100 ALA A O 1
ATOM 721 N N . LEU A 1 101 ? -1.971 2.039 -12.75 1 98.75 101 LEU A N 1
ATOM 722 C CA . LEU A 1 101 ? -3.082 1.103 -12.875 1 98.75 101 LEU A CA 1
ATOM 723 C C . LEU A 1 101 ? -4.266 1.546 -12.016 1 98.75 101 LEU A C 1
ATOM 725 O O . LEU A 1 101 ? -5.379 1.046 -12.188 1 98.75 101 LEU A O 1
ATOM 729 N N . THR A 1 102 ? -4.047 2.496 -11.117 1 98.69 102 THR A N 1
ATOM 730 C CA . THR A 1 102 ? -5.16 3.027 -10.344 1 98.69 102 THR A CA 1
ATOM 731 C C . THR A 1 102 ? -6.207 3.656 -11.258 1 98.69 102 THR A C 1
ATOM 733 O O . THR A 1 102 ? -7.375 3.252 -11.242 1 98.69 102 THR A O 1
ATOM 736 N N . PRO A 1 103 ? -5.859 4.629 -12.125 1 98.69 103 PRO A N 1
ATOM 737 C CA . PRO A 1 103 ? -6.879 5.176 -13.023 1 98.69 103 PRO A CA 1
ATOM 738 C C . PRO A 1 103 ? -7.461 4.121 -13.969 1 98.69 103 PRO A C 1
ATOM 740 O O . PRO A 1 103 ? -8.641 4.188 -14.312 1 98.69 103 PRO A O 1
ATOM 743 N N . PHE A 1 104 ? -6.688 3.137 -14.398 1 98.75 104 PHE A N 1
ATOM 744 C CA . PHE A 1 104 ? -7.164 2.064 -15.266 1 98.75 104 PHE A CA 1
ATOM 745 C C . PHE A 1 104 ? -8.312 1.307 -14.609 1 98.75 104 PHE A C 1
ATOM 747 O O . PHE A 1 104 ? -9.391 1.179 -15.195 1 98.75 104 PHE A O 1
ATOM 754 N N . PHE A 1 105 ? -8.062 0.811 -13.375 1 98.75 105 PHE A N 1
ATOM 755 C CA . PHE A 1 105 ? -9.07 0.019 -12.688 1 98.75 105 PHE A CA 1
ATOM 756 C C . PHE A 1 105 ? -10.266 0.883 -12.297 1 98.75 105 PHE A C 1
ATOM 758 O O . PHE A 1 105 ? -11.406 0.409 -12.289 1 98.75 105 PHE A O 1
ATOM 765 N N . GLU A 1 106 ? -9.969 2.121 -11.938 1 97.94 106 GLU A N 1
ATOM 766 C CA . GLU A 1 106 ? -11.047 3.064 -11.656 1 97.94 106 GLU A CA 1
ATOM 767 C C . GLU A 1 106 ? -11.992 3.191 -12.852 1 97.94 106 GLU A C 1
ATOM 769 O O . GLU A 1 106 ? -13.211 3.105 -12.688 1 97.94 106 GLU A O 1
ATOM 774 N N . ARG A 1 107 ? -11.469 3.346 -14.023 1 97.25 107 ARG A N 1
ATOM 775 C CA . ARG A 1 107 ? -12.273 3.506 -15.234 1 97.25 107 ARG A CA 1
ATOM 776 C C . ARG A 1 107 ? -13.062 2.24 -15.539 1 97.25 107 ARG A C 1
ATOM 778 O O . ARG A 1 107 ? -14.156 2.307 -16.094 1 97.25 107 ARG A O 1
ATOM 785 N N . LYS A 1 108 ? -12.508 1.154 -15.18 1 98.25 108 LYS A N 1
ATOM 786 C CA . LYS A 1 108 ? -13.156 -0.125 -15.445 1 98.25 108 LYS A CA 1
ATOM 787 C C . LYS A 1 108 ? -14.18 -0.461 -14.359 1 98.25 108 LYS A C 1
ATOM 789 O O . LYS A 1 108 ? -14.82 -1.509 -14.414 1 98.25 108 LYS A O 1
ATOM 794 N N . GLY A 1 109 ? -14.312 0.408 -13.312 1 97.44 109 GLY A N 1
ATOM 795 C CA . GLY A 1 109 ? -15.281 0.191 -12.242 1 97.44 109 GLY A CA 1
ATOM 796 C C . GLY A 1 109 ? -14.828 -0.844 -11.234 1 97.44 109 GLY A C 1
ATOM 797 O O . GLY A 1 109 ? -15.641 -1.606 -10.711 1 97.44 109 GLY A O 1
ATOM 798 N N . TYR A 1 110 ? -13.523 -0.897 -10.984 1 98.69 110 TYR A N 1
ATOM 799 C CA . TYR A 1 110 ? -12.969 -1.906 -10.086 1 98.69 110 TYR A CA 1
ATOM 800 C C . TYR A 1 110 ? -12.523 -1.281 -8.773 1 98.69 110 TYR A C 1
ATOM 802 O O . TYR A 1 110 ? -12.031 -0.148 -8.75 1 98.69 110 TYR A O 1
ATOM 810 N N . THR A 1 111 ? -12.773 -1.982 -7.637 1 98.69 111 THR A N 1
ATOM 811 C CA . THR A 1 111 ? -11.961 -1.751 -6.445 1 98.69 111 THR A CA 1
ATOM 812 C C . THR A 1 111 ? -10.562 -2.346 -6.617 1 98.69 111 THR A C 1
ATOM 814 O O . THR A 1 111 ? -10.422 -3.457 -7.133 1 98.69 111 THR A O 1
ATOM 817 N N . PHE A 1 112 ? -9.57 -1.579 -6.316 1 98.81 112 PHE A N 1
ATOM 818 C CA . PHE A 1 112 ? -8.172 -1.972 -6.477 1 98.81 112 PHE A CA 1
ATOM 819 C C . PHE A 1 112 ? -7.406 -1.779 -5.172 1 98.81 112 PHE A C 1
ATOM 821 O O . PHE A 1 112 ? -7.266 -0.655 -4.688 1 98.81 112 PHE A O 1
ATOM 828 N N . VAL A 1 113 ? -6.922 -2.953 -4.535 1 98.88 113 VAL A N 1
ATOM 829 C CA . VAL A 1 113 ? -6.176 -2.939 -3.283 1 98.88 113 VAL A CA 1
ATOM 830 C C . VAL A 1 113 ? -4.754 -3.451 -3.521 1 98.88 113 VAL A C 1
ATOM 832 O O . VAL A 1 113 ? -4.555 -4.422 -4.25 1 98.88 113 VAL A O 1
ATOM 835 N N . THR A 1 114 ? -3.773 -2.768 -2.949 1 98.69 114 THR A N 1
ATOM 836 C CA . THR A 1 114 ? -2.381 -3.129 -3.193 1 98.69 114 THR A CA 1
ATOM 837 C C . THR A 1 114 ? -1.616 -3.256 -1.878 1 98.69 114 THR A C 1
ATOM 839 O O . THR A 1 114 ? -2.045 -2.725 -0.851 1 98.69 114 THR A O 1
ATOM 842 N N . ALA A 1 115 ? -0.579 -4 -1.822 1 98.25 115 ALA A N 1
ATOM 843 C CA . ALA A 1 115 ? 0.339 -4.16 -0.698 1 98.25 115 ALA A CA 1
ATOM 844 C C . ALA A 1 115 ? 1.784 -4.258 -1.18 1 98.25 115 ALA A C 1
ATOM 846 O O . ALA A 1 115 ? 2.135 -5.172 -1.932 1 98.25 115 ALA A O 1
ATOM 847 N N . ALA A 1 116 ? 2.58 -3.322 -0.768 1 95.81 116 ALA A N 1
ATOM 848 C CA . ALA A 1 116 ? 3.994 -3.299 -1.134 1 95.81 116 ALA A CA 1
ATOM 849 C C . ALA A 1 116 ? 4.848 -3.969 -0.061 1 95.81 116 ALA A C 1
ATOM 851 O O . ALA A 1 116 ? 4.512 -3.932 1.124 1 95.81 116 ALA A O 1
ATOM 852 N N . TYR A 1 117 ? 5.992 -4.547 -0.484 1 93.62 117 TYR A N 1
ATOM 853 C CA . TYR A 1 117 ? 6.926 -5.109 0.485 1 93.62 117 TYR A CA 1
ATOM 854 C C . TYR A 1 117 ? 8.359 -5.016 -0.021 1 93.62 117 TYR A C 1
ATOM 856 O O . TYR A 1 117 ? 9.297 -5.402 0.679 1 93.62 117 TYR A O 1
ATOM 864 N N . GLY A 1 118 ? 8.539 -4.559 -1.229 1 91.88 118 GLY A N 1
ATOM 865 C CA . GLY A 1 118 ? 9.867 -4.504 -1.829 1 91.88 118 GLY A CA 1
ATOM 866 C C . GLY A 1 118 ? 10.664 -3.283 -1.407 1 91.88 118 GLY A C 1
ATOM 867 O O . GLY A 1 118 ? 10.297 -2.602 -0.447 1 91.88 118 GLY A O 1
ATOM 868 N N . ARG A 1 119 ? 11.766 -3.178 -2.117 1 90.56 119 ARG A N 1
ATOM 869 C CA . ARG A 1 119 ? 12.695 -2.08 -1.877 1 90.56 119 ARG A CA 1
ATOM 870 C C . ARG A 1 119 ? 12.945 -1.285 -3.154 1 90.56 119 ARG A C 1
ATOM 872 O O . ARG A 1 119 ? 12.281 -1.503 -4.168 1 90.56 119 ARG A O 1
ATOM 879 N N . GLN A 1 120 ? 13.859 -0.384 -3.012 1 88 120 GLN A N 1
ATOM 880 C CA . GLN A 1 120 ? 14.109 0.539 -4.113 1 88 120 GLN A CA 1
ATOM 881 C C . GLN A 1 120 ? 14.547 -0.21 -5.371 1 88 120 GLN A C 1
ATOM 883 O O . GLN A 1 120 ? 14.062 0.078 -6.469 1 88 120 GLN A O 1
ATOM 888 N N . PHE A 1 121 ? 15.344 -1.193 -5.309 1 86.81 121 PHE A N 1
ATOM 889 C CA . PHE A 1 121 ? 15.938 -1.851 -6.469 1 86.81 121 PHE A CA 1
ATOM 890 C C . PHE A 1 121 ? 14.867 -2.566 -7.285 1 86.81 121 PHE A C 1
ATOM 892 O O . PHE A 1 121 ? 15 -2.707 -8.508 1 86.81 121 PHE A O 1
ATOM 899 N N . ASP A 1 122 ? 13.82 -3.012 -6.633 1 90.19 122 ASP A N 1
ATOM 900 C CA . ASP A 1 122 ? 12.797 -3.748 -7.359 1 90.19 122 ASP A CA 1
ATOM 901 C C . ASP A 1 122 ? 11.555 -2.885 -7.578 1 90.19 122 ASP A C 1
ATOM 903 O O . ASP A 1 122 ? 10.469 -3.404 -7.867 1 90.19 122 ASP A O 1
ATOM 907 N N . GLY A 1 123 ? 11.664 -1.56 -7.359 1 92.19 123 GLY A N 1
ATOM 908 C CA . GLY A 1 123 ? 10.578 -0.617 -7.582 1 92.19 123 GLY A CA 1
ATOM 909 C C . GLY A 1 123 ? 9.531 -0.639 -6.484 1 92.19 123 GLY A C 1
ATOM 910 O O . GLY A 1 123 ? 8.352 -0.371 -6.734 1 92.19 123 GLY A O 1
ATOM 911 N N . TYR A 1 124 ? 9.945 -1.086 -5.305 1 93.25 124 TYR A N 1
ATOM 912 C CA . TYR A 1 124 ? 9.008 -1.22 -4.195 1 93.25 124 TYR A CA 1
ATOM 913 C C . TYR A 1 124 ? 7.84 -2.125 -4.578 1 93.25 124 TYR A C 1
ATOM 915 O O . TYR A 1 124 ? 6.68 -1.765 -4.379 1 93.25 124 TYR A O 1
ATOM 923 N N . MET A 1 125 ? 8.18 -3.238 -5.148 1 93.38 125 MET A N 1
ATOM 924 C CA . MET A 1 125 ? 7.148 -4.098 -5.723 1 93.38 125 MET A CA 1
ATOM 925 C C . MET A 1 125 ? 6.297 -4.734 -4.629 1 93.38 125 MET A C 1
ATOM 927 O O . MET A 1 125 ? 6.699 -4.766 -3.463 1 93.38 125 MET A O 1
ATOM 931 N N . GLY A 1 126 ? 5.09 -5.125 -5.004 1 97.75 126 GLY A N 1
ATOM 932 C CA . GLY A 1 126 ? 4.152 -5.863 -4.172 1 97.75 126 GLY A CA 1
ATOM 933 C C . GLY A 1 126 ? 3.121 -6.633 -4.977 1 97.75 126 GLY A C 1
ATOM 934 O O . GLY A 1 126 ? 3.438 -7.195 -6.027 1 97.75 126 GLY A O 1
ATOM 935 N N . VAL A 1 127 ? 1.973 -6.785 -4.27 1 98.81 127 VAL A N 1
ATOM 936 C CA . VAL A 1 127 ? 0.872 -7.516 -4.887 1 98.81 127 VAL A CA 1
ATOM 937 C C . VAL A 1 127 ? -0.373 -6.633 -4.938 1 98.81 127 VAL A C 1
ATOM 939 O O . VAL A 1 127 ? -0.424 -5.582 -4.289 1 98.81 127 VAL A O 1
ATOM 942 N N . GLY A 1 128 ? -1.294 -7.031 -5.816 1 98.88 128 GLY A N 1
ATOM 943 C CA . GLY A 1 128 ? -2.551 -6.312 -5.953 1 98.88 128 GLY A CA 1
ATOM 944 C C . GLY A 1 128 ? -3.736 -7.227 -6.203 1 98.88 128 GLY A C 1
ATOM 945 O O . GLY A 1 128 ? -3.592 -8.281 -6.82 1 98.88 128 GLY A O 1
ATOM 946 N N . LEU A 1 129 ? -4.918 -6.836 -5.68 1 98.94 129 LEU A N 1
ATOM 947 C CA . LEU A 1 129 ? -6.215 -7.449 -5.945 1 98.94 129 LEU A CA 1
ATOM 948 C C . LEU A 1 129 ? -7.195 -6.422 -6.512 1 98.94 129 LEU A C 1
ATOM 950 O O . LEU A 1 129 ? -7.238 -5.281 -6.047 1 98.94 129 LEU A O 1
ATOM 954 N N . ALA A 1 130 ? -7.887 -6.82 -7.535 1 98.94 130 ALA A N 1
ATOM 955 C CA . ALA A 1 130 ? -8.938 -5.965 -8.078 1 98.94 130 ALA A CA 1
ATOM 956 C C . ALA A 1 130 ? -10.195 -6.773 -8.398 1 98.94 130 ALA A C 1
ATOM 958 O O . ALA A 1 130 ? -10.102 -7.906 -8.875 1 98.94 130 ALA A O 1
ATOM 959 N N . TRP A 1 131 ? -11.336 -6.242 -8.094 1 98.94 131 TRP A N 1
ATOM 960 C CA . TRP A 1 131 ? -12.602 -6.895 -8.398 1 98.94 131 TRP A CA 1
ATOM 961 C C . TRP A 1 131 ? -13.633 -5.875 -8.875 1 98.94 131 TRP A C 1
ATOM 963 O O . TRP A 1 131 ? -13.57 -4.699 -8.516 1 98.94 131 TRP A O 1
ATOM 973 N N . PRO A 1 132 ? -14.523 -6.285 -9.797 1 98.62 132 PRO A N 1
ATOM 974 C CA . PRO A 1 132 ? -15.547 -5.359 -10.289 1 98.62 132 PRO A CA 1
ATOM 975 C C . PRO A 1 132 ? -16.578 -4.992 -9.219 1 98.62 132 PRO A C 1
ATOM 977 O O . PRO A 1 132 ? -17.297 -5.859 -8.742 1 98.62 132 PRO A O 1
ATOM 980 N N . ALA A 1 133 ? -16.734 -3.721 -9.008 1 97.44 133 ALA A N 1
ATOM 981 C CA . ALA A 1 133 ? -17.547 -3.203 -7.918 1 97.44 133 ALA A CA 1
ATOM 982 C C . ALA A 1 133 ? -19.031 -3.449 -8.18 1 97.44 133 ALA A C 1
ATOM 984 O O . ALA A 1 133 ? -19.844 -3.447 -7.25 1 97.44 133 ALA A O 1
ATOM 985 N N . GLU A 1 134 ? -19.391 -3.623 -9.383 1 96.75 134 GLU A N 1
ATOM 986 C CA . GLU A 1 134 ? -20.781 -3.861 -9.719 1 96.75 134 GLU A CA 1
ATOM 987 C C . GLU A 1 134 ? -21.203 -5.285 -9.359 1 96.75 134 GLU A C 1
ATOM 989 O O . GLU A 1 134 ? -22.391 -5.555 -9.156 1 96.75 134 GLU A O 1
ATOM 994 N N . ARG A 1 135 ? -20.266 -6.168 -9.234 1 97.69 135 ARG A N 1
ATOM 995 C CA . ARG A 1 135 ? -20.578 -7.578 -9.055 1 97.69 135 ARG A CA 1
ATOM 996 C C . ARG A 1 135 ? -20.281 -8.031 -7.633 1 97.69 135 ARG A C 1
ATOM 998 O O . ARG A 1 135 ? -20.984 -8.898 -7.094 1 97.69 135 ARG A O 1
ATOM 1005 N N . PHE A 1 136 ? -19.219 -7.453 -7.043 1 98.44 136 PHE A N 1
ATOM 1006 C CA . PHE A 1 136 ? -18.766 -7.914 -5.738 1 98.44 136 PHE A CA 1
ATOM 1007 C C . PHE A 1 136 ? -18.562 -6.742 -4.793 1 98.44 136 PHE A C 1
ATOM 1009 O O . PHE A 1 136 ? -18.25 -5.629 -5.23 1 98.44 136 PHE A O 1
ATOM 1016 N N . GLU A 1 137 ? -18.75 -7 -3.537 1 98 137 GLU A N 1
ATOM 1017 C CA . GLU A 1 137 ? -18.375 -6.07 -2.479 1 98 137 GLU A CA 1
ATOM 1018 C C . GLU A 1 137 ? -17.469 -6.746 -1.451 1 98 137 GLU A C 1
ATOM 1020 O O . GLU A 1 137 ? -17.641 -7.93 -1.144 1 98 137 GLU A O 1
ATOM 1025 N N . SER A 1 138 ? -16.547 -6.004 -0.967 1 98.56 138 SER A N 1
ATOM 1026 C CA . SER A 1 138 ? -15.648 -6.574 0.032 1 98.56 138 SER A CA 1
ATOM 1027 C C . SER A 1 138 ? -16.281 -6.547 1.421 1 98.56 138 SER A C 1
ATOM 1029 O O . SER A 1 138 ? -16.875 -5.539 1.818 1 98.56 138 SER A O 1
ATOM 1031 N N . VAL A 1 139 ? -16.203 -7.652 2.066 1 98.31 139 VAL A N 1
ATOM 1032 C CA . VAL A 1 139 ? -16.594 -7.773 3.465 1 98.31 139 VAL A CA 1
ATOM 1033 C C . VAL A 1 139 ? -15.438 -7.375 4.371 1 98.31 139 VAL A C 1
ATOM 1035 O O . VAL A 1 139 ? -15.625 -6.629 5.336 1 98.31 139 VAL A O 1
ATOM 1038 N N . THR A 1 140 ? -14.336 -7.875 4.062 1 97.56 140 THR A N 1
ATOM 1039 C CA . THR A 1 140 ? -13.094 -7.555 4.762 1 97.56 140 THR A CA 1
ATOM 1040 C C . THR A 1 140 ? -11.891 -7.82 3.869 1 97.56 140 THR A C 1
ATOM 1042 O O . THR A 1 140 ? -11.992 -8.539 2.873 1 97.56 140 THR A O 1
ATOM 1045 N N . VAL A 1 141 ? -10.797 -7.133 4.113 1 98.81 141 VAL A N 1
ATOM 1046 C CA . VAL A 1 141 ? -9.523 -7.273 3.41 1 98.81 141 VAL A CA 1
ATOM 1047 C C . VAL A 1 141 ? -8.391 -7.426 4.422 1 98.81 141 VAL A C 1
ATOM 1049 O O . VAL A 1 141 ? -8.469 -6.902 5.535 1 98.81 141 VAL A O 1
ATOM 1052 N N . GLU A 1 142 ? -7.41 -8.172 4.059 1 98.69 142 GLU A N 1
ATOM 1053 C CA . GLU A 1 142 ? -6.277 -8.359 4.961 1 98.69 142 GLU A CA 1
ATOM 1054 C C . GLU A 1 142 ? -4.953 -8.312 4.207 1 98.69 142 GLU A C 1
ATOM 1056 O O . GLU A 1 142 ? -4.812 -8.93 3.148 1 98.69 142 GLU A O 1
ATOM 1061 N N . LEU A 1 143 ? -4.047 -7.52 4.668 1 98.56 143 LEU A N 1
ATOM 1062 C CA . LEU A 1 143 ? -2.641 -7.512 4.27 1 98.56 143 LEU A CA 1
ATOM 1063 C C . LEU A 1 143 ? -1.777 -8.211 5.316 1 98.56 143 LEU A C 1
ATOM 1065 O O . LEU A 1 143 ? -1.479 -7.629 6.367 1 98.56 143 LEU A O 1
ATOM 1069 N N . ALA A 1 144 ? -1.32 -9.438 5.039 1 98.06 144 ALA A N 1
ATOM 1070 C CA . ALA A 1 144 ? -0.583 -10.211 6.039 1 98.06 144 ALA A CA 1
ATOM 1071 C C . ALA A 1 144 ? 0.816 -10.555 5.539 1 98.06 144 ALA A C 1
ATOM 1073 O O . ALA A 1 144 ? 0.968 -11.195 4.496 1 98.06 144 ALA A O 1
ATOM 1074 N N . ARG A 1 145 ? 1.815 -10.102 6.254 1 97.38 145 ARG A N 1
ATOM 1075 C CA . ARG A 1 145 ? 3.129 -10.695 6.008 1 97.38 145 ARG A CA 1
ATOM 1076 C C . ARG A 1 145 ? 3.141 -12.172 6.371 1 97.38 145 ARG A C 1
ATOM 1078 O O . ARG A 1 145 ? 2.93 -12.539 7.531 1 97.38 145 ARG A O 1
ATOM 1085 N N . ALA A 1 146 ? 3.432 -13 5.438 1 97.56 146 ALA A N 1
ATOM 1086 C CA . ALA A 1 146 ? 3.285 -14.438 5.629 1 97.56 146 ALA A CA 1
ATOM 1087 C C . ALA A 1 146 ? 4.141 -14.93 6.793 1 97.56 146 ALA A C 1
ATOM 1089 O O . ALA A 1 146 ? 3.686 -15.734 7.605 1 97.56 146 ALA A O 1
ATOM 1090 N N . ALA A 1 147 ? 5.305 -14.422 6.945 1 96.69 147 ALA A N 1
ATOM 1091 C CA . ALA A 1 147 ? 6.234 -14.867 7.977 1 96.69 147 ALA A CA 1
ATOM 1092 C C . ALA A 1 147 ? 5.711 -14.531 9.367 1 96.69 147 ALA A C 1
ATOM 1094 O O . ALA A 1 147 ? 6.141 -15.117 10.367 1 96.69 147 ALA A O 1
ATOM 1095 N N . GLU A 1 148 ? 4.809 -13.594 9.438 1 96.12 148 GLU A N 1
ATOM 1096 C CA . GLU A 1 148 ? 4.332 -13.141 10.734 1 96.12 148 GLU A CA 1
ATOM 1097 C C . GLU A 1 148 ? 3.043 -13.852 11.133 1 96.12 148 GLU A C 1
ATOM 1099 O O . GLU A 1 148 ? 2.465 -13.555 12.188 1 96.12 148 GLU A O 1
ATOM 1104 N N . THR A 1 149 ? 2.596 -14.758 10.359 1 94.88 149 THR A N 1
ATOM 1105 C CA . THR A 1 149 ? 1.362 -15.484 10.656 1 94.88 149 THR A CA 1
ATOM 1106 C C . THR A 1 149 ? 1.632 -16.641 11.602 1 94.88 149 THR A C 1
ATOM 1108 O O . THR A 1 149 ? 0.706 -17.359 12 1 94.88 149 THR A O 1
ATOM 1111 N N . LYS A 1 150 ? 2.818 -16.812 11.961 1 92.38 150 LYS A N 1
ATOM 1112 C CA . LYS A 1 150 ? 3.197 -17.719 13.047 1 92.38 150 LYS A CA 1
ATOM 1113 C C . LYS A 1 150 ? 4.211 -17.062 13.977 1 92.38 150 LYS A C 1
ATOM 1115 O O . LYS A 1 150 ? 4.812 -16.047 13.633 1 92.38 150 LYS A O 1
ATOM 1120 N N . GLU A 1 151 ? 4.359 -17.766 15.094 1 90 151 GLU A N 1
ATOM 1121 C CA . GLU A 1 151 ? 5.379 -17.281 16.031 1 90 151 GLU A CA 1
ATOM 1122 C C . GLU A 1 151 ? 6.734 -17.922 15.727 1 90 151 GLU A C 1
ATOM 1124 O O . GLU A 1 151 ? 6.809 -19.078 15.336 1 90 151 GLU A O 1
ATOM 1129 N N . TRP A 1 152 ? 7.766 -17.078 15.852 1 91.19 152 TRP A N 1
ATOM 1130 C CA . TRP A 1 152 ? 9.133 -17.562 15.648 1 91.19 152 TRP A CA 1
ATOM 1131 C C . TRP A 1 152 ? 9.93 -17.484 16.953 1 91.19 152 TRP A C 1
ATOM 1133 O O . TRP A 1 152 ? 9.703 -16.594 17.766 1 91.19 152 TRP A O 1
ATOM 1143 N N . PRO A 1 153 ? 10.828 -18.453 17.188 1 78.12 153 PRO A N 1
ATOM 1144 C CA . PRO A 1 153 ? 11.703 -18.312 18.359 1 78.12 153 PRO A CA 1
ATOM 1145 C C . PRO A 1 153 ? 12.594 -17.078 18.266 1 78.12 153 PRO A C 1
ATOM 1147 O O . PRO A 1 153 ? 12.945 -16.641 17.172 1 78.12 153 PRO A O 1
ATOM 1150 N N . ALA A 1 154 ? 12.695 -16.359 19.328 1 63.12 154 ALA A N 1
ATOM 1151 C CA . ALA A 1 154 ? 13.523 -15.164 19.391 1 63.12 154 ALA A CA 1
ATOM 1152 C C . ALA A 1 154 ? 14.898 -15.422 18.781 1 63.12 154 ALA A C 1
ATOM 1154 O O . ALA A 1 154 ? 15.508 -16.469 19.031 1 63.12 154 ALA A O 1
ATOM 1155 N N . ALA A 1 155 ? 15.141 -14.93 17.578 1 54.09 155 ALA A N 1
ATOM 1156 C CA . ALA A 1 155 ? 16.484 -15.078 17.016 1 54.09 155 ALA A CA 1
ATOM 1157 C C . ALA A 1 155 ? 17.547 -14.773 18.078 1 54.09 155 ALA A C 1
ATOM 1159 O O . ALA A 1 155 ? 17.406 -13.82 18.844 1 54.09 155 ALA A O 1
ATOM 1160 N N . GLU A 1 156 ? 18.453 -15.594 18.469 1 44.53 156 GLU A N 1
ATOM 1161 C CA . GLU A 1 156 ? 19.609 -15.133 19.234 1 44.53 156 GLU A CA 1
ATOM 1162 C C . GLU A 1 156 ? 20.156 -13.828 18.672 1 44.53 156 GLU A C 1
ATOM 1164 O O . GLU A 1 156 ? 19.828 -13.43 17.562 1 44.53 156 GLU A O 1
ATOM 1169 N N . GLY A 1 157 ? 21.391 -13.281 19.094 1 38.47 157 GLY A N 1
ATOM 1170 C CA . GLY A 1 157 ? 22.172 -12.055 18.938 1 38.47 157 GLY A CA 1
ATOM 1171 C C . GLY A 1 157 ? 22.391 -11.664 17.5 1 38.47 157 GLY A C 1
ATOM 1172 O O . GLY A 1 157 ? 23.5 -11.32 17.094 1 38.47 157 GLY A O 1
ATOM 1173 N N . GLU A 1 158 ? 21.797 -12.148 16.609 1 36.22 158 GLU A N 1
ATOM 1174 C CA . GLU A 1 158 ? 22.469 -11.844 15.352 1 36.22 158 GLU A CA 1
ATOM 1175 C C . GLU A 1 158 ? 22.562 -10.336 15.133 1 36.22 158 GLU A C 1
ATOM 1177 O O . GLU A 1 158 ? 21.609 -9.602 15.383 1 36.22 158 GLU A O 1
ATOM 1182 N N . GLY A 1 159 ? 23.766 -9.812 15.211 1 33.88 159 GLY A N 1
ATO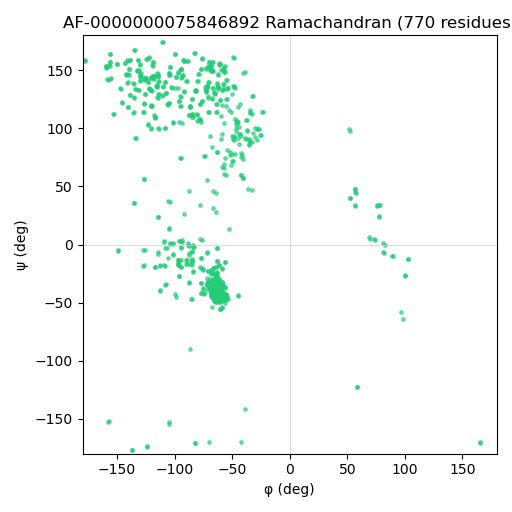M 1183 C CA . GLY A 1 159 ? 24.25 -8.617 14.539 1 33.88 159 GLY A CA 1
ATOM 1184 C C . GLY A 1 159 ? 23.609 -8.398 13.188 1 33.88 159 GLY A C 1
ATOM 1185 O O . GLY A 1 159 ? 23.438 -9.344 12.414 1 33.88 159 GLY A O 1
ATOM 1186 N N . GLU A 1 160 ? 22.656 -7.641 13.148 1 34.12 160 GLU A N 1
ATOM 1187 C CA . GLU A 1 160 ? 22.078 -7.145 11.906 1 34.12 160 GLU A CA 1
ATOM 1188 C C . GLU A 1 160 ? 23.141 -6.977 10.828 1 34.12 160 GLU A C 1
ATOM 1190 O O . GLU A 1 160 ? 23.734 -5.906 10.695 1 34.12 160 GLU A O 1
ATOM 1195 N N . LYS A 1 161 ? 24.031 -7.883 10.547 1 32.78 161 LYS A N 1
ATOM 1196 C CA . LYS A 1 161 ? 24.812 -7.645 9.336 1 32.78 161 LYS A CA 1
ATOM 1197 C C . LYS A 1 161 ? 23.891 -7.5 8.117 1 32.78 161 LYS A C 1
ATOM 1199 O O . LYS A 1 161 ? 23.422 -8.5 7.566 1 32.78 161 LYS A O 1
ATOM 1204 N N . GLY A 1 162 ? 23.109 -6.578 7.984 1 33.16 162 GLY A N 1
ATOM 1205 C CA . GLY A 1 162 ? 22.438 -6.203 6.75 1 33.16 162 GLY A CA 1
ATOM 1206 C C . GLY A 1 162 ? 23.344 -6.25 5.539 1 33.16 162 GLY A C 1
ATOM 1207 O O . GLY A 1 162 ? 24.031 -5.273 5.23 1 33.16 162 GLY A O 1
ATOM 1208 N N . GLY A 1 163 ? 23.859 -7.363 5.262 1 31.41 163 GLY A N 1
ATOM 1209 C CA . GLY A 1 163 ? 24.609 -7.449 4.016 1 31.41 163 GLY A CA 1
ATOM 1210 C C . GLY A 1 163 ? 23.844 -6.922 2.82 1 31.41 163 GLY A C 1
ATOM 1211 O O . GLY A 1 163 ? 22.609 -7.078 2.746 1 31.41 163 GLY A O 1
ATOM 1212 N N . ARG A 1 164 ? 24.312 -5.871 2.262 1 32.25 164 ARG A N 1
ATOM 1213 C CA . ARG A 1 164 ? 24 -5.348 0.938 1 32.25 164 ARG A CA 1
ATOM 1214 C C . ARG A 1 164 ? 23.891 -6.469 -0.088 1 32.25 164 ARG A C 1
ATOM 1216 O O . ARG A 1 164 ? 24.906 -6.938 -0.611 1 32.25 164 ARG A O 1
ATOM 1223 N N . GLU A 1 165 ? 23.125 -7.371 0.046 1 34.75 165 GLU A N 1
ATOM 1224 C CA . GLU A 1 165 ? 23.047 -8.227 -1.132 1 34.75 165 GLU A CA 1
ATOM 1225 C C . GLU A 1 165 ? 22.516 -7.457 -2.342 1 34.75 165 GLU A C 1
ATOM 1227 O O . GLU A 1 165 ? 21.375 -7.008 -2.352 1 34.75 165 GLU A O 1
ATOM 1232 N N . GLY A 1 166 ? 23.328 -6.73 -2.943 1 34.72 166 GLY A N 1
ATOM 1233 C CA . GLY A 1 166 ? 23.031 -6.098 -4.219 1 34.72 166 GLY A CA 1
ATOM 1234 C C . GLY A 1 166 ? 22.453 -7.062 -5.242 1 34.72 166 GLY A C 1
ATOM 1235 O O . GLY A 1 166 ? 22.5 -8.281 -5.047 1 34.72 166 GLY A O 1
ATOM 1236 N N . TRP A 1 167 ? 21.812 -6.469 -6.254 1 40.62 167 TRP A N 1
ATOM 1237 C CA . TRP A 1 167 ? 21.203 -7.188 -7.367 1 40.62 167 TRP A CA 1
ATOM 1238 C C . TRP A 1 167 ? 22.141 -8.273 -7.895 1 40.62 167 TRP A C 1
ATOM 1240 O O . TRP A 1 167 ? 21.719 -9.414 -8.117 1 40.62 167 TRP A O 1
ATOM 1250 N N . GLY A 1 168 ? 23.281 -7.859 -7.992 1 40.75 168 GLY A N 1
ATOM 1251 C CA . GLY A 1 168 ? 24.297 -8.734 -8.562 1 40.75 168 GLY A CA 1
ATOM 1252 C C . GLY A 1 168 ? 24.609 -9.938 -7.695 1 40.75 168 GLY A C 1
ATOM 1253 O O . GLY A 1 168 ? 24.781 -11.047 -8.203 1 40.75 168 GLY A O 1
ATOM 1254 N N . GLU A 1 169 ? 24.719 -9.648 -6.473 1 41.84 169 GLU A N 1
ATOM 1255 C CA . GLU A 1 169 ? 25.078 -10.758 -5.586 1 41.84 169 GLU A CA 1
ATOM 1256 C C . GLU A 1 169 ? 23.906 -11.727 -5.418 1 41.84 169 GLU A C 1
ATOM 1258 O O . GLU A 1 169 ? 24.109 -12.945 -5.367 1 41.84 169 GLU A O 1
ATOM 1263 N N . TRP A 1 170 ? 22.734 -11.164 -5.422 1 43.44 170 TRP A N 1
ATOM 1264 C CA . TRP A 1 170 ? 21.547 -12.008 -5.379 1 43.44 170 TRP A CA 1
ATOM 1265 C C . TRP A 1 170 ? 21.406 -12.805 -6.668 1 43.44 170 TRP A C 1
ATOM 1267 O O . TRP A 1 170 ? 21.172 -14.016 -6.637 1 43.44 170 TRP A O 1
ATOM 1277 N N . VAL A 1 171 ? 21.578 -12.125 -7.789 1 44.38 171 VAL A N 1
ATOM 1278 C CA . VAL A 1 171 ? 21.594 -12.805 -9.078 1 44.38 171 VAL A CA 1
ATOM 1279 C C . VAL A 1 171 ? 22.75 -13.805 -9.117 1 44.38 171 VAL A C 1
ATOM 1281 O O . VAL A 1 171 ? 22.578 -14.93 -9.594 1 44.38 171 VAL A O 1
ATOM 1284 N N . ALA A 1 172 ? 23.875 -13.398 -8.656 1 44.78 172 ALA A N 1
ATOM 1285 C CA . ALA A 1 172 ? 25.047 -14.273 -8.664 1 44.78 172 ALA A CA 1
ATOM 1286 C C . ALA A 1 172 ? 24.828 -15.484 -7.758 1 44.78 172 ALA A C 1
ATOM 1288 O O . ALA A 1 172 ? 25.188 -16.609 -8.117 1 44.78 172 ALA A O 1
ATOM 1289 N N . LYS A 1 173 ? 24.297 -15.234 -6.652 1 46.09 173 LYS A N 1
ATOM 1290 C CA . LYS A 1 173 ? 24 -16.359 -5.777 1 46.09 173 LYS A CA 1
ATOM 1291 C C . LYS A 1 173 ? 22.938 -17.266 -6.387 1 46.09 173 LYS A C 1
ATOM 1293 O O . LYS A 1 173 ? 23.047 -18.5 -6.32 1 46.09 173 LYS A O 1
ATOM 1298 N N . TRP A 1 174 ? 21.953 -16.578 -6.902 1 46.31 174 TRP A N 1
ATOM 1299 C CA . TRP A 1 174 ? 20.906 -17.312 -7.609 1 46.31 174 TRP A CA 1
ATOM 1300 C C . TRP A 1 174 ? 21.484 -18.094 -8.781 1 46.31 174 TRP A C 1
ATOM 1302 O O . TRP A 1 174 ? 21.188 -19.281 -8.953 1 46.31 174 TRP A O 1
ATOM 1312 N N . ALA A 1 175 ? 22.344 -17.391 -9.508 1 46.16 175 ALA A N 1
ATOM 1313 C CA . ALA A 1 175 ? 23 -18.047 -10.633 1 46.16 175 ALA A CA 1
ATOM 1314 C C . ALA A 1 175 ? 23.891 -19.188 -10.141 1 46.16 175 ALA A C 1
ATOM 1316 O O . ALA A 1 175 ? 23.906 -20.281 -10.727 1 46.16 175 ALA A O 1
ATOM 1317 N N . ARG A 1 176 ? 24.609 -18.922 -9.133 1 46.84 176 ARG A N 1
ATOM 1318 C CA . ARG A 1 176 ? 25.484 -19.969 -8.602 1 46.84 176 ARG A CA 1
ATOM 1319 C C . ARG A 1 176 ? 24.672 -21.141 -8.078 1 46.84 176 ARG A C 1
ATOM 1321 O O . ARG A 1 176 ? 25.047 -22.297 -8.266 1 46.84 176 ARG A O 1
ATOM 1328 N N . ALA A 1 177 ? 23.641 -20.766 -7.395 1 44.44 177 ALA A N 1
ATOM 1329 C CA . ALA A 1 177 ? 22.781 -21.812 -6.844 1 44.44 177 ALA A CA 1
ATOM 1330 C C . ALA A 1 177 ? 22.047 -22.578 -7.953 1 44.44 177 ALA A C 1
ATOM 1332 O O . ALA A 1 177 ? 21.891 -23.797 -7.879 1 44.44 177 ALA A O 1
ATOM 1333 N N . ALA A 1 178 ? 21.562 -21.828 -8.938 1 41.91 178 ALA A N 1
ATOM 1334 C CA . ALA A 1 178 ? 20.922 -22.469 -10.078 1 41.91 178 ALA A CA 1
ATOM 1335 C C . ALA A 1 178 ? 21.906 -23.266 -10.906 1 41.91 178 ALA A C 1
ATOM 1337 O O . ALA A 1 178 ? 21.562 -24.312 -11.469 1 41.91 178 ALA A O 1
ATOM 1338 N N . TRP A 1 179 ? 23.266 -22.609 -11.039 1 42.91 179 TRP A N 1
ATOM 1339 C CA . TRP A 1 179 ? 24.203 -23.297 -11.914 1 42.91 179 TRP A CA 1
ATOM 1340 C C . TRP A 1 179 ? 25.25 -24.047 -11.102 1 42.91 179 TRP A C 1
ATOM 1342 O O . TRP A 1 179 ? 26.25 -24.516 -11.656 1 42.91 179 TRP A O 1
ATOM 1352 N N . GLY A 1 180 ? 25.094 -24.641 -10.023 1 40.88 180 GLY A N 1
ATOM 1353 C CA . GLY A 1 180 ? 25.766 -25.703 -9.273 1 40.88 180 GLY A CA 1
ATOM 1354 C C . GLY A 1 180 ? 27.109 -25.281 -8.711 1 40.88 180 GLY A C 1
ATOM 1355 O O . GLY A 1 180 ? 27.953 -26.125 -8.414 1 40.88 180 GLY A O 1
ATOM 1356 N N . GLY A 1 181 ? 27.594 -23.953 -8.828 1 38.53 181 GLY A N 1
ATOM 1357 C CA . GLY A 1 181 ? 28.984 -23.844 -8.398 1 38.53 181 GLY A CA 1
ATOM 1358 C C . GLY A 1 181 ? 29.141 -23.844 -6.891 1 38.53 181 GLY A C 1
ATOM 1359 O O . GLY A 1 181 ? 28.453 -23.094 -6.188 1 38.53 181 GLY A O 1
ATOM 1360 N N . GLY A 1 182 ? 29.625 -24.953 -6.176 1 38.19 182 GLY A N 1
ATOM 1361 C CA . GLY A 1 182 ? 29.922 -25.344 -4.805 1 38.19 182 GLY A CA 1
ATOM 1362 C C . GLY A 1 182 ? 31.031 -24.531 -4.18 1 38.19 182 GLY A C 1
ATOM 1363 O O . GLY A 1 182 ? 32.219 -24.875 -4.301 1 38.19 182 GLY A O 1
ATOM 1364 N N . GLY A 1 183 ? 31.234 -23.172 -4.223 1 37.81 183 GLY A N 1
ATOM 1365 C CA . GLY A 1 183 ? 32.438 -22.734 -3.541 1 37.81 183 GLY A CA 1
ATOM 1366 C C . GLY A 1 183 ? 32.344 -22.828 -2.029 1 37.81 183 GLY A C 1
ATOM 1367 O O . GLY A 1 183 ? 31.234 -22.844 -1.475 1 37.81 183 GLY A O 1
ATOM 1368 N N . GLY A 1 184 ? 33.406 -23.344 -1.271 1 37.16 184 GLY A N 1
ATOM 1369 C CA . GLY A 1 184 ? 33.781 -23.781 0.058 1 37.16 184 GLY A CA 1
ATOM 1370 C C . GLY A 1 184 ? 33.719 -22.672 1.098 1 37.16 184 GLY A C 1
ATOM 1371 O O . GLY A 1 184 ? 34.375 -22.766 2.146 1 37.16 184 GLY A O 1
ATOM 1372 N N . GLY A 1 185 ? 33.438 -21.453 0.879 1 38.12 185 GLY A N 1
ATOM 1373 C CA . GLY A 1 185 ? 33.625 -20.594 2.033 1 38.12 185 GLY A CA 1
ATOM 1374 C C . GLY A 1 185 ? 32.844 -21.016 3.25 1 38.12 185 GLY A C 1
ATOM 1375 O O . GLY A 1 185 ? 31.906 -21.828 3.139 1 38.12 185 GLY A O 1
ATOM 1376 N N . GLY A 1 186 ? 33.344 -20.766 4.484 1 40.28 186 GLY A N 1
ATOM 1377 C CA . GLY A 1 186 ? 32.75 -21.016 5.785 1 40.28 186 GLY A CA 1
ATOM 1378 C C . GLY A 1 186 ? 31.25 -20.828 5.809 1 40.28 186 GLY A C 1
ATOM 1379 O O . GLY A 1 186 ? 30.75 -19.734 5.496 1 40.28 186 GLY A O 1
ATOM 1380 N N . GLU A 1 187 ? 30.469 -21.797 5.48 1 40.31 187 GLU A N 1
ATOM 1381 C CA . GLU A 1 187 ? 29.047 -21.984 5.223 1 40.31 187 GLU A CA 1
ATOM 1382 C C . GLU A 1 187 ? 28.203 -21.516 6.414 1 40.31 187 GLU A C 1
ATOM 1384 O O . GLU A 1 187 ? 28.172 -22.188 7.445 1 40.31 187 GLU A O 1
ATOM 1389 N N . ARG A 1 188 ? 28.219 -20.297 6.859 1 45.19 188 ARG A N 1
ATOM 1390 C CA . ARG A 1 188 ? 27.094 -20.031 7.758 1 45.19 188 ARG A CA 1
ATOM 1391 C C . ARG A 1 188 ? 25.906 -20.922 7.43 1 45.19 188 ARG A C 1
ATOM 1393 O O . ARG A 1 188 ? 25.484 -21 6.273 1 45.19 188 ARG A O 1
ATOM 1400 N N . ARG A 1 189 ? 25.828 -22.047 8.32 1 54.88 189 ARG A N 1
ATOM 1401 C CA . ARG A 1 189 ? 24.75 -23 8.18 1 54.88 189 ARG A CA 1
ATOM 1402 C C . ARG A 1 189 ? 23.438 -22.312 7.793 1 54.88 189 ARG A C 1
ATOM 1404 O O . ARG A 1 189 ? 22.984 -21.406 8.484 1 54.88 189 ARG A O 1
ATOM 1411 N N . PHE A 1 190 ? 23.172 -22.359 6.516 1 71.69 190 PHE A N 1
ATOM 1412 C CA . PHE A 1 190 ? 21.891 -21.875 6.035 1 71.69 190 PHE A CA 1
ATOM 1413 C C . PHE A 1 190 ? 20.75 -22.438 6.871 1 71.69 190 PHE A C 1
ATOM 1415 O O . PHE A 1 190 ? 20.609 -23.656 6.996 1 71.69 190 PHE A O 1
ATOM 1422 N N . ASP A 1 191 ? 20.109 -21.562 7.719 1 85.75 191 ASP A N 1
ATOM 1423 C CA . ASP A 1 191 ? 18.938 -21.938 8.508 1 85.75 191 ASP A CA 1
ATOM 1424 C C . ASP A 1 191 ? 17.641 -21.531 7.801 1 85.75 191 ASP A C 1
ATOM 1426 O O . ASP A 1 191 ? 17.297 -20.344 7.758 1 85.75 191 ASP A O 1
ATOM 1430 N N . ALA A 1 192 ? 16.953 -22.531 7.234 1 90.69 192 ALA A N 1
ATOM 1431 C CA . ALA A 1 192 ? 15.75 -22.297 6.441 1 90.69 192 ALA A CA 1
ATOM 1432 C C . ALA A 1 192 ? 14.688 -21.562 7.262 1 90.69 192 ALA A C 1
ATOM 1434 O O . ALA A 1 192 ? 13.938 -20.75 6.727 1 90.69 192 ALA A O 1
ATOM 1435 N N . LEU A 1 193 ? 14.617 -21.859 8.555 1 91.88 193 LEU A N 1
ATOM 1436 C CA . LEU A 1 193 ? 13.633 -21.234 9.414 1 91.88 193 LEU A CA 1
ATOM 1437 C C . LEU A 1 193 ? 13.938 -19.75 9.602 1 91.88 193 LEU A C 1
ATOM 1439 O O . LEU A 1 193 ? 13.031 -18.906 9.562 1 91.88 193 LEU A O 1
ATOM 1443 N N . GLU A 1 194 ? 15.148 -19.5 9.82 1 90.69 194 GLU A N 1
ATOM 1444 C CA . GLU A 1 194 ? 15.555 -18.094 9.961 1 90.69 194 GLU A CA 1
ATOM 1445 C C . GLU A 1 194 ? 15.312 -17.312 8.68 1 90.69 194 GLU A C 1
ATOM 1447 O O . GLU A 1 194 ? 14.828 -16.188 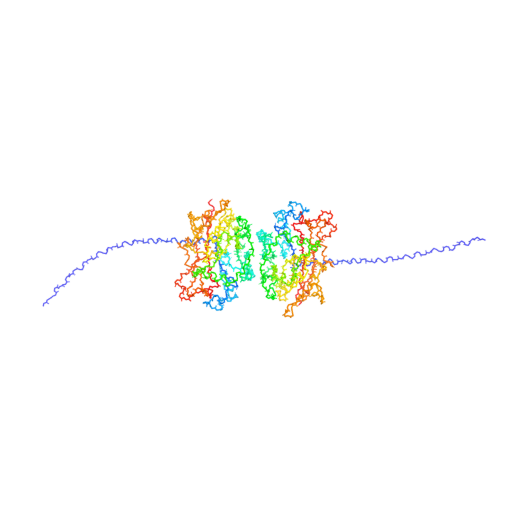8.719 1 90.69 194 GLU A O 1
ATOM 1452 N N . GLU A 1 195 ? 15.664 -17.938 7.582 1 92 195 GLU A N 1
ATOM 1453 C CA . GLU A 1 195 ? 15.461 -17.297 6.289 1 92 195 GLU A CA 1
ATOM 1454 C C . GLU A 1 195 ? 13.977 -17.062 6.023 1 92 195 GLU A C 1
ATOM 1456 O O . GLU A 1 195 ? 13.586 -15.992 5.531 1 92 195 GLU A O 1
ATOM 1461 N N . ALA A 1 196 ? 13.156 -18.031 6.316 1 94.88 196 ALA A N 1
ATOM 1462 C CA . ALA A 1 196 ? 11.719 -17.906 6.145 1 94.88 196 ALA A CA 1
ATOM 1463 C C . ALA A 1 196 ? 11.156 -16.781 6.996 1 94.88 196 ALA A C 1
ATOM 1465 O O . ALA A 1 196 ? 10.312 -16 6.535 1 94.88 196 ALA A O 1
ATOM 1466 N N . ALA A 1 197 ? 11.656 -16.594 8.195 1 94.44 197 ALA A N 1
ATOM 1467 C CA . ALA A 1 197 ? 11.172 -15.602 9.141 1 94.44 197 ALA A CA 1
ATOM 1468 C C . ALA A 1 197 ? 11.484 -14.188 8.656 1 94.44 197 ALA A C 1
ATOM 1470 O O . ALA A 1 197 ? 10.742 -13.242 8.945 1 94.44 197 ALA A O 1
ATOM 1471 N N . ARG A 1 198 ? 12.445 -14.023 7.883 1 92.5 198 ARG A N 1
ATOM 1472 C CA . ARG A 1 198 ? 12.93 -12.703 7.484 1 92.5 198 ARG A CA 1
ATOM 1473 C C . ARG A 1 198 ? 12.219 -12.219 6.223 1 92.5 198 ARG A C 1
ATOM 1475 O O . ARG A 1 198 ? 12.32 -11.047 5.863 1 92.5 198 ARG A O 1
ATOM 1482 N N . ARG A 1 199 ? 11.578 -13.156 5.516 1 94.06 199 ARG A N 1
ATOM 1483 C CA . ARG A 1 199 ? 10.93 -12.781 4.266 1 94.06 199 ARG A CA 1
ATOM 1484 C C . ARG A 1 199 ? 9.812 -11.766 4.512 1 94.06 199 ARG A C 1
ATOM 1486 O O . ARG A 1 199 ? 9.109 -11.844 5.523 1 94.06 199 ARG A O 1
ATOM 1493 N N . LYS A 1 200 ? 9.617 -10.836 3.535 1 94.94 200 LYS A N 1
ATOM 1494 C CA . LYS A 1 200 ? 8.688 -9.719 3.719 1 94.94 200 LYS A CA 1
ATOM 1495 C C . LYS A 1 200 ? 7.449 -9.891 2.848 1 94.94 200 LYS A C 1
ATOM 1497 O O . LYS A 1 200 ? 6.547 -9.047 2.873 1 94.94 200 LYS A O 1
ATOM 1502 N N . ASN A 1 201 ? 7.359 -11 2.125 1 96.94 201 ASN A N 1
ATOM 1503 C CA . ASN A 1 201 ? 6.262 -11.219 1.189 1 96.94 201 ASN A CA 1
ATOM 1504 C C . ASN A 1 201 ? 4.906 -11.141 1.889 1 96.94 201 ASN A C 1
ATOM 1506 O O . ASN A 1 201 ? 4.75 -11.641 3.002 1 96.94 201 ASN A O 1
ATOM 1510 N N . VAL A 1 202 ? 3.986 -10.477 1.199 1 98.38 202 VAL A N 1
ATOM 1511 C CA . VAL A 1 202 ? 2.676 -10.211 1.78 1 98.38 202 VAL A CA 1
ATOM 1512 C C . VAL A 1 202 ? 1.614 -11.039 1.061 1 98.38 202 VAL A C 1
ATOM 1514 O O . VAL A 1 202 ? 1.6 -11.109 -0.17 1 98.38 202 VAL A O 1
ATOM 1517 N N . LEU A 1 203 ? 0.802 -11.766 1.881 1 98.75 203 LEU A N 1
ATOM 1518 C CA . LEU A 1 203 ? -0.444 -12.352 1.396 1 98.75 203 LEU A CA 1
ATOM 1519 C C . LEU A 1 203 ? -1.578 -11.328 1.455 1 98.75 203 LEU A C 1
ATOM 1521 O O . LEU A 1 203 ? -1.972 -10.898 2.539 1 98.75 203 LEU A O 1
ATOM 1525 N N . LEU A 1 204 ? -2.051 -10.914 0.312 1 98.94 204 LEU A N 1
ATOM 1526 C CA . LEU A 1 204 ? -3.195 -10.008 0.237 1 98.94 204 LEU A CA 1
ATOM 1527 C C . LEU A 1 204 ? -4.488 -10.789 0.01 1 98.94 204 LEU A C 1
ATOM 1529 O O . LEU A 1 204 ? -4.59 -11.562 -0.947 1 98.94 204 LEU A O 1
ATOM 1533 N N . SER A 1 205 ? -5.484 -10.602 0.922 1 98.94 205 SER A N 1
ATOM 1534 C CA . SER A 1 205 ? -6.719 -11.375 0.871 1 98.94 205 SER A CA 1
ATOM 1535 C C . SER A 1 205 ? -7.945 -10.477 0.943 1 98.94 205 SER A C 1
ATOM 1537 O O . SER A 1 205 ? -7.93 -9.453 1.635 1 98.94 205 SER A O 1
ATOM 1539 N N . ALA A 1 206 ? -8.961 -10.867 0.259 1 98.94 206 ALA A N 1
ATOM 1540 C CA . ALA A 1 206 ? -10.258 -10.195 0.327 1 98.94 206 ALA A CA 1
ATOM 1541 C C . ALA A 1 206 ? -11.391 -11.203 0.434 1 98.94 206 ALA A C 1
ATOM 1543 O O . ALA A 1 206 ? -11.438 -12.18 -0.32 1 98.94 206 ALA A O 1
ATOM 1544 N N . LYS A 1 207 ? -12.227 -11.047 1.421 1 98.88 207 LYS A N 1
ATOM 1545 C CA . LYS A 1 207 ? -13.508 -11.742 1.457 1 98.88 207 LYS A CA 1
ATOM 1546 C C . LYS A 1 207 ? -14.586 -10.953 0.717 1 98.88 207 LYS A C 1
ATOM 1548 O O . LYS A 1 207 ? -14.883 -9.812 1.083 1 98.88 207 LYS A O 1
ATOM 1553 N N . LEU A 1 208 ? -15.125 -11.547 -0.286 1 98.81 208 LEU A N 1
ATOM 1554 C CA . LEU A 1 208 ? -16.047 -10.852 -1.168 1 98.81 208 LEU A CA 1
ATOM 1555 C C . LEU A 1 208 ? -17.453 -11.469 -1.079 1 98.81 208 LEU A C 1
ATOM 1557 O O . LEU A 1 208 ? -17.578 -12.664 -0.826 1 98.81 208 LEU A O 1
ATOM 1561 N N . ARG A 1 209 ? -18.406 -10.656 -1.245 1 98.44 209 ARG A N 1
ATOM 1562 C CA . ARG A 1 209 ? -19.797 -11.07 -1.374 1 98.44 209 ARG A CA 1
ATOM 1563 C C . ARG A 1 209 ? -20.344 -10.742 -2.76 1 98.44 209 ARG A C 1
ATOM 1565 O O . ARG A 1 209 ? -20.234 -9.602 -3.223 1 98.44 209 ARG A O 1
ATOM 1572 N N . CYS A 1 210 ? -20.875 -11.727 -3.389 1 97.56 210 CYS A N 1
ATOM 1573 C CA . CYS A 1 210 ? -21.547 -11.508 -4.668 1 97.56 210 CYS A CA 1
ATOM 1574 C C . CYS A 1 210 ? -22.859 -10.758 -4.473 1 97.56 210 CYS A C 1
ATOM 1576 O O . CYS A 1 210 ? -23.734 -11.211 -3.734 1 97.56 210 CYS A O 1
ATOM 1578 N N . LYS A 1 211 ? -23.016 -9.711 -5.156 1 96.69 211 LYS A N 1
ATOM 1579 C CA . LYS A 1 211 ? -24.203 -8.875 -4.953 1 96.69 211 LYS A CA 1
ATOM 1580 C C . LYS A 1 211 ? -25.453 -9.555 -5.469 1 96.69 211 LYS A C 1
ATOM 1582 O O . LYS A 1 211 ? -26.547 -9.383 -4.91 1 96.69 211 LYS A O 1
ATOM 1587 N N . ARG A 1 212 ? -25.328 -10.32 -6.453 1 94.25 212 ARG A N 1
ATOM 1588 C CA . ARG A 1 212 ? -26.484 -10.992 -7.059 1 94.25 212 ARG A CA 1
ATOM 1589 C C . ARG A 1 212 ? -26.938 -12.172 -6.211 1 94.25 212 ARG A C 1
ATOM 1591 O O . ARG A 1 212 ? -28.125 -12.344 -5.965 1 94.25 212 ARG A O 1
ATOM 1598 N N . THR A 1 213 ? -26.016 -12.977 -5.68 1 93.94 213 THR A N 1
ATOM 1599 C CA . THR A 1 213 ? -26.359 -14.242 -5.035 1 93.94 213 THR A CA 1
ATOM 1600 C C . THR A 1 213 ? -26.172 -14.148 -3.523 1 93.94 213 THR A C 1
ATOM 1602 O O . THR A 1 213 ? -26.609 -15.031 -2.783 1 93.94 213 THR A O 1
ATOM 1605 N N . ALA A 1 214 ? -25.438 -13.195 -3.053 1 95.94 214 ALA A N 1
ATOM 1606 C CA . ALA A 1 214 ? -25.125 -12.969 -1.646 1 95.94 214 ALA A CA 1
ATOM 1607 C C . ALA A 1 214 ? -24.109 -13.992 -1.14 1 95.94 214 ALA A C 1
ATOM 1609 O O . ALA A 1 214 ? -23.734 -13.969 0.035 1 95.94 214 ALA A O 1
ATOM 1610 N N . LYS A 1 215 ? -23.656 -14.812 -2.059 1 95.88 215 LYS A N 1
ATOM 1611 C CA . LYS A 1 215 ? -22.641 -15.797 -1.666 1 95.88 215 LYS A CA 1
ATOM 1612 C C . LYS A 1 215 ? -21.312 -15.125 -1.366 1 95.88 215 LYS A C 1
ATOM 1614 O O . LYS A 1 215 ? -20.891 -14.219 -2.086 1 95.88 215 LYS A O 1
ATOM 1619 N N . GLU A 1 216 ? -20.688 -15.648 -0.293 1 97.44 216 GLU A N 1
ATOM 1620 C CA . GLU A 1 216 ? -19.375 -15.125 0.088 1 97.44 216 GLU A CA 1
ATOM 1621 C C . GLU A 1 216 ? -18.25 -16.094 -0.293 1 97.44 216 GLU A C 1
ATOM 1623 O O . GLU A 1 216 ? -18.438 -17.312 -0.259 1 97.44 216 GLU A O 1
ATOM 1628 N N . PHE A 1 217 ? -17.141 -15.578 -0.621 1 98.38 217 PHE A N 1
ATOM 1629 C CA . PHE A 1 217 ? -15.914 -16.328 -0.888 1 98.38 217 PHE A CA 1
ATOM 1630 C C . PHE A 1 217 ? -14.695 -15.445 -0.667 1 98.38 217 PHE A C 1
ATOM 1632 O O . PHE A 1 217 ? -14.812 -14.227 -0.494 1 98.38 217 PHE A O 1
ATOM 1639 N N . SER A 1 218 ? -13.562 -16.078 -0.555 1 98.56 218 SER A N 1
ATOM 1640 C CA . SER A 1 218 ? -12.328 -15.305 -0.375 1 98.56 218 SER A CA 1
ATOM 1641 C C . SER A 1 218 ? -11.367 -15.523 -1.537 1 98.56 218 SER A C 1
ATOM 1643 O O . SER A 1 218 ? -11.359 -16.594 -2.15 1 98.56 218 SER A O 1
ATOM 1645 N N . VAL A 1 219 ? -10.656 -14.516 -1.898 1 98.94 219 VAL A N 1
ATOM 1646 C CA . VAL A 1 219 ? -9.57 -14.578 -2.873 1 98.94 219 VAL A CA 1
ATOM 1647 C C . VAL A 1 219 ? -8.297 -14.016 -2.26 1 98.94 219 VAL A C 1
ATOM 1649 O O . VAL A 1 219 ? -8.312 -12.945 -1.644 1 98.94 219 VAL A O 1
ATOM 1652 N N . SER A 1 220 ? -7.223 -14.75 -2.352 1 98.94 220 SER A N 1
ATOM 1653 C CA . SER A 1 220 ? -5.91 -14.344 -1.865 1 98.94 220 SER A CA 1
ATOM 1654 C C . SER A 1 220 ? -4.863 -14.43 -2.969 1 98.94 220 SER A C 1
ATOM 1656 O O . SER A 1 220 ? -4.91 -15.32 -3.814 1 98.94 220 SER A O 1
ATOM 1658 N N . THR A 1 221 ? -3.914 -13.461 -2.984 1 98.94 221 THR A N 1
ATOM 1659 C CA . THR A 1 221 ? -2.795 -13.5 -3.92 1 98.94 221 THR A CA 1
ATOM 1660 C C . THR A 1 221 ? -1.467 -13.391 -3.178 1 98.94 221 THR A C 1
ATOM 1662 O O . THR A 1 221 ? -1.373 -12.711 -2.154 1 98.94 221 THR A O 1
ATOM 1665 N N . TYR A 1 222 ? -0.508 -14.117 -3.658 1 98.75 222 TYR A N 1
ATOM 1666 C CA . TYR A 1 222 ? 0.812 -14.211 -3.047 1 98.75 222 TYR A CA 1
ATOM 1667 C C . TYR A 1 222 ? 1.904 -14.25 -4.109 1 98.75 222 TYR A C 1
ATOM 1669 O O . TYR A 1 222 ? 1.701 -14.805 -5.191 1 98.75 222 TYR A O 1
ATOM 1677 N N . HIS A 1 223 ? 2.943 -13.594 -3.895 1 98.69 223 HIS A N 1
ATOM 1678 C CA . HIS A 1 223 ? 4.18 -13.719 -4.656 1 98.69 223 HIS A CA 1
ATOM 1679 C C . HIS A 1 223 ? 5.266 -14.406 -3.838 1 98.69 223 HIS A C 1
ATOM 1681 O O . HIS A 1 223 ? 5.93 -13.773 -3.02 1 98.69 223 HIS A O 1
ATOM 1687 N N . MET A 1 224 ? 5.426 -15.609 -4.102 1 96.88 224 MET A N 1
ATOM 1688 C CA . MET A 1 224 ? 6.336 -16.469 -3.357 1 96.88 224 MET A CA 1
ATOM 1689 C C . MET A 1 224 ? 7.781 -16 -3.502 1 96.88 224 MET A C 1
ATOM 1691 O O . MET A 1 224 ? 8.203 -15.617 -4.594 1 96.88 224 MET A O 1
ATOM 1695 N N . PRO A 1 225 ? 8.508 -16.062 -2.361 1 91.81 225 PRO A N 1
ATOM 1696 C CA . PRO A 1 225 ? 9.922 -15.742 -2.52 1 91.81 225 PRO A CA 1
ATOM 1697 C C . PRO A 1 225 ? 10.609 -16.594 -3.586 1 91.81 225 PRO A C 1
ATOM 1699 O O . PRO A 1 225 ? 10.375 -17.812 -3.654 1 91.81 225 PRO A O 1
ATOM 1702 N N . CYS A 1 226 ? 11.352 -15.891 -4.359 1 84.88 226 CYS A N 1
ATOM 1703 C CA . CYS A 1 226 ? 12.094 -16.609 -5.387 1 84.88 226 CYS A CA 1
ATOM 1704 C C . CYS A 1 226 ? 13.398 -17.156 -4.828 1 84.88 226 CYS A C 1
ATOM 1706 O O . CYS A 1 226 ? 14.336 -16.406 -4.559 1 84.88 226 CYS A O 1
ATOM 1708 N N . LEU A 1 227 ? 13.461 -18.453 -4.695 1 80.19 227 LEU A N 1
ATOM 1709 C CA . LEU A 1 227 ? 14.641 -19.078 -4.117 1 80.19 227 LEU A CA 1
ATOM 1710 C C . LEU A 1 227 ? 15.07 -20.297 -4.938 1 80.19 227 LEU A C 1
ATOM 1712 O O . LEU A 1 227 ? 15.492 -21.312 -4.375 1 80.19 227 LEU A O 1
ATOM 1716 N N . PHE A 1 228 ? 14.859 -20.094 -6.184 1 70.38 228 PHE A N 1
ATOM 1717 C CA . PHE A 1 228 ? 15.305 -21.188 -7.039 1 70.38 228 PHE A CA 1
ATOM 1718 C C . PHE A 1 228 ? 16.797 -21.453 -6.848 1 70.38 228 PHE A C 1
ATOM 1720 O O . PHE A 1 228 ? 17.594 -20.516 -6.77 1 70.38 228 PHE A O 1
ATOM 1727 N N . GLY A 1 229 ? 17.125 -22.609 -6.699 1 64.81 229 GLY A N 1
ATOM 1728 C CA . GLY A 1 229 ? 18.531 -22.984 -6.551 1 64.81 229 GLY A CA 1
ATOM 1729 C C . GLY A 1 229 ? 19 -22.984 -5.109 1 64.81 229 GLY A C 1
ATOM 1730 O O . GLY A 1 229 ? 20.141 -23.359 -4.824 1 64.81 229 GLY A O 1
ATOM 1731 N N . SER A 1 230 ? 18.172 -22.469 -4.305 1 71.25 230 SER A N 1
ATOM 1732 C CA . SER A 1 230 ? 18.5 -22.469 -2.883 1 71.25 230 SER A CA 1
ATOM 1733 C C . SER A 1 230 ? 17.688 -23.531 -2.135 1 71.25 230 SER A C 1
ATOM 1735 O O . SER A 1 230 ? 17.297 -24.547 -2.711 1 71.25 230 SER A O 1
ATOM 1737 N N . ASP A 1 231 ? 17.562 -23.234 -0.969 1 76 231 ASP A N 1
ATOM 1738 C CA . ASP A 1 231 ? 16.953 -24.219 -0.083 1 76 231 ASP A CA 1
ATOM 1739 C C . ASP A 1 231 ? 15.43 -24.219 -0.238 1 76 231 ASP A C 1
ATOM 1741 O O . ASP A 1 231 ? 14.758 -23.25 0.137 1 76 231 ASP A O 1
ATOM 1745 N N . GLU A 1 232 ? 14.953 -25.234 -0.864 1 91.56 232 GLU A N 1
ATOM 1746 C CA . GLU A 1 232 ? 13.531 -25.453 -1.11 1 91.56 232 GLU A CA 1
ATOM 1747 C C . GLU A 1 232 ? 12.742 -25.453 0.194 1 91.56 232 GLU A C 1
ATOM 1749 O O . GLU A 1 232 ? 11.516 -25.281 0.183 1 91.56 232 GLU A O 1
ATOM 1754 N N . LYS A 1 233 ? 13.438 -25.578 1.337 1 94 233 LYS A N 1
ATOM 1755 C CA . LYS A 1 233 ? 12.789 -25.609 2.645 1 94 233 LYS A CA 1
ATOM 1756 C C . LYS A 1 233 ? 12.07 -24.281 2.928 1 94 233 LYS A C 1
ATOM 1758 O O . LYS A 1 233 ? 10.984 -24.281 3.514 1 94 233 LYS A O 1
ATOM 1763 N N . VAL A 1 234 ? 12.656 -23.203 2.49 1 95.44 234 VAL A N 1
ATOM 1764 C CA . VAL A 1 234 ? 12.062 -21.891 2.717 1 95.44 234 VAL A CA 1
ATOM 1765 C C . VAL A 1 234 ? 10.742 -21.781 1.949 1 95.44 234 VAL A C 1
ATOM 1767 O O . VAL A 1 234 ? 9.75 -21.281 2.477 1 95.44 234 VAL A O 1
ATOM 1770 N N . VAL A 1 235 ? 10.805 -22.344 0.705 1 97 235 VAL A N 1
ATOM 1771 C CA . VAL A 1 235 ? 9.617 -22.281 -0.141 1 97 235 VAL A CA 1
ATOM 1772 C C . VAL A 1 235 ? 8.531 -23.203 0.425 1 97 235 VAL A C 1
ATOM 1774 O O . VAL A 1 235 ? 7.348 -22.859 0.4 1 97 235 VAL A O 1
ATOM 1777 N N . VAL A 1 236 ? 8.906 -24.328 0.952 1 97.5 236 VAL A N 1
ATOM 1778 C CA . VAL A 1 236 ? 7.969 -25.234 1.605 1 97.5 236 VAL A CA 1
ATOM 1779 C C . VAL A 1 236 ? 7.309 -24.531 2.791 1 97.5 236 VAL A C 1
ATOM 1781 O O . VAL A 1 236 ? 6.09 -24.594 2.953 1 97.5 236 VAL A O 1
ATOM 1784 N N . ILE A 1 237 ? 8.102 -23.859 3.613 1 96.94 237 ILE A N 1
ATOM 1785 C CA . ILE A 1 237 ? 7.605 -23.141 4.781 1 96.94 237 ILE A CA 1
ATOM 1786 C C . ILE A 1 237 ? 6.613 -22.062 4.336 1 96.94 237 ILE A C 1
ATOM 1788 O O . ILE A 1 237 ? 5.488 -22 4.844 1 96.94 237 ILE A O 1
ATOM 1792 N N . HIS A 1 238 ? 6.949 -21.281 3.375 1 98 238 HIS A N 1
ATOM 1793 C CA . HIS A 1 238 ? 6.105 -20.172 2.947 1 98 238 HIS A CA 1
ATOM 1794 C C . HIS A 1 238 ? 4.863 -20.688 2.215 1 98 238 HIS A C 1
ATOM 1796 O O . HIS A 1 238 ? 3.807 -20.047 2.27 1 98 238 HIS A O 1
ATOM 1802 N N . ALA A 1 239 ? 5.023 -21.797 1.487 1 98.44 239 ALA A N 1
ATOM 1803 C CA . ALA A 1 239 ? 3.834 -22.406 0.894 1 98.44 239 ALA A CA 1
ATOM 1804 C C . ALA A 1 239 ? 2.805 -22.75 1.964 1 98.44 239 ALA A C 1
ATOM 1806 O O . ALA A 1 239 ? 1.617 -22.469 1.812 1 98.44 239 ALA A O 1
ATOM 1807 N N . ALA A 1 240 ? 3.266 -23.328 3.014 1 98.5 240 ALA A N 1
ATOM 1808 C CA . ALA A 1 240 ? 2.381 -23.703 4.117 1 98.5 240 ALA A CA 1
ATOM 1809 C C . ALA A 1 240 ? 1.793 -22.453 4.781 1 98.5 240 ALA A C 1
ATOM 1811 O O . ALA A 1 240 ? 0.587 -22.391 5.027 1 98.5 240 ALA A O 1
ATOM 1812 N N . LEU A 1 241 ? 2.633 -21.469 5.098 1 98.56 241 LEU A N 1
ATOM 1813 C CA . LEU A 1 241 ? 2.182 -20.25 5.746 1 98.56 241 LEU A CA 1
ATOM 1814 C C . LEU A 1 241 ? 1.093 -19.562 4.922 1 98.56 241 LEU A C 1
ATOM 1816 O O . LEU A 1 241 ? 0.051 -19.188 5.461 1 98.56 241 LEU A O 1
ATOM 1820 N N . ALA A 1 242 ? 1.335 -19.438 3.619 1 98.75 242 ALA A N 1
ATOM 1821 C CA . ALA A 1 242 ? 0.388 -18.75 2.738 1 98.75 242 ALA A CA 1
ATOM 1822 C C . ALA A 1 242 ? -0.934 -19.516 2.666 1 98.75 242 ALA A C 1
ATOM 1824 O O . ALA A 1 242 ? -2.006 -18.922 2.803 1 98.75 242 ALA A O 1
ATOM 1825 N N . ALA A 1 243 ? -0.847 -20.812 2.465 1 98.81 243 ALA A N 1
ATOM 1826 C CA . ALA A 1 243 ? -2.053 -21.625 2.35 1 98.81 243 ALA A CA 1
ATOM 1827 C C . ALA A 1 243 ? -2.844 -21.625 3.654 1 98.81 243 ALA A C 1
ATOM 1829 O O . ALA A 1 243 ? -4.07 -21.484 3.643 1 98.81 243 ALA A O 1
ATOM 1830 N N . GLN A 1 244 ? -2.158 -21.797 4.762 1 98.75 244 GLN A N 1
ATOM 1831 C CA . GLN A 1 244 ? -2.809 -21.812 6.066 1 98.75 244 GLN A CA 1
ATOM 1832 C C . GLN A 1 244 ? -3.492 -20.469 6.352 1 98.75 244 GLN A C 1
ATOM 1834 O O . GLN A 1 244 ? -4.621 -20.438 6.848 1 98.75 244 GLN A O 1
ATOM 1839 N N . ARG A 1 245 ? -2.805 -19.406 6.047 1 98.75 245 ARG A N 1
ATOM 1840 C CA . ARG A 1 245 ? -3.373 -18.078 6.332 1 98.75 245 ARG A CA 1
ATOM 1841 C C . ARG A 1 245 ? -4.578 -17.797 5.441 1 98.75 245 ARG A C 1
ATOM 1843 O O . ARG A 1 245 ? -5.57 -17.234 5.891 1 98.75 245 ARG A O 1
ATOM 1850 N N . ALA A 1 246 ? -4.465 -18.172 4.168 1 98.75 246 ALA A N 1
ATOM 1851 C CA . ALA A 1 246 ? -5.602 -18.016 3.264 1 98.75 246 ALA A CA 1
ATOM 1852 C C . ALA A 1 246 ? -6.828 -18.75 3.793 1 98.75 246 ALA A C 1
ATOM 1854 O O . ALA A 1 246 ? -7.938 -18.203 3.773 1 98.75 246 ALA A O 1
ATOM 1855 N N . ALA A 1 247 ? -6.645 -19.938 4.238 1 98.5 247 ALA A N 1
ATOM 1856 C CA . ALA A 1 247 ? -7.738 -20.734 4.781 1 98.5 247 ALA A CA 1
ATOM 1857 C C . ALA A 1 247 ? -8.32 -20.094 6.035 1 98.5 247 ALA A C 1
ATOM 1859 O O . ALA A 1 247 ? -9.539 -20 6.18 1 98.5 247 ALA A O 1
ATOM 1860 N N . LYS A 1 248 ? -7.426 -19.734 6.938 1 98.44 248 LYS A N 1
ATOM 1861 C CA . LYS A 1 248 ? -7.879 -19.109 8.18 1 98.44 248 LYS A CA 1
ATOM 1862 C C . LYS A 1 248 ? -8.68 -17.844 7.895 1 98.44 248 LYS A C 1
ATOM 1864 O O . LYS A 1 248 ? -9.719 -17.609 8.516 1 98.44 248 LYS A O 1
ATOM 1869 N N . PHE A 1 249 ? -8.219 -17.047 6.996 1 98.5 249 PHE A N 1
ATOM 1870 C CA . PHE A 1 249 ? -8.898 -15.805 6.633 1 98.5 249 PHE A CA 1
ATOM 1871 C C . PHE A 1 249 ? -10.266 -16.094 6.031 1 98.5 249 PHE A C 1
ATOM 1873 O O . PHE A 1 249 ? -11.227 -15.352 6.277 1 98.5 249 PHE A O 1
ATOM 1880 N N . ALA A 1 250 ? -10.344 -17.094 5.191 1 98 250 ALA A N 1
ATOM 1881 C CA . ALA A 1 250 ? -11.602 -17.453 4.535 1 98 250 ALA A CA 1
ATOM 1882 C C . ALA A 1 250 ? -12.68 -17.797 5.559 1 98 250 ALA A C 1
ATOM 1884 O O . ALA A 1 250 ? -13.867 -17.562 5.328 1 98 250 ALA A O 1
ATOM 1885 N N . ASP A 1 251 ? -12.242 -18.438 6.668 1 97.31 251 ASP A N 1
ATOM 1886 C CA . ASP A 1 251 ? -13.117 -18.719 7.801 1 97.31 251 ASP A CA 1
ATOM 1887 C C . ASP A 1 251 ? -14.336 -19.516 7.359 1 97.31 251 ASP A C 1
ATOM 1889 O O . ASP A 1 251 ? -15.477 -19.125 7.617 1 97.31 251 ASP A O 1
ATOM 1893 N N . GLY A 1 252 ? -14.172 -20.5 6.578 1 96.19 252 GLY A N 1
ATOM 1894 C CA . GLY A 1 252 ? -15.227 -21.484 6.305 1 96.19 252 GLY A CA 1
ATOM 1895 C C . GLY A 1 252 ? -15.898 -21.266 4.961 1 96.19 252 GLY A C 1
ATOM 1896 O O . GLY A 1 252 ? -16.641 -22.125 4.492 1 96.19 252 GLY A O 1
ATOM 1897 N N . VAL A 1 253 ? -15.688 -20.125 4.297 1 97.31 253 VAL A N 1
ATOM 1898 C CA . VAL A 1 253 ? -16.25 -19.922 2.969 1 97.31 253 VAL A CA 1
ATOM 1899 C C . VAL A 1 253 ? -15.289 -20.438 1.907 1 97.31 253 VAL A C 1
ATOM 1901 O O . VAL A 1 253 ? -14.086 -20.578 2.164 1 97.31 253 VAL A O 1
ATOM 1904 N N . PRO A 1 254 ? -15.812 -20.75 0.688 1 97.69 254 PRO A N 1
ATOM 1905 C CA . PRO A 1 254 ? -14.906 -21.141 -0.393 1 97.69 254 PRO A CA 1
ATOM 1906 C C . PRO A 1 254 ? -13.82 -20.094 -0.663 1 97.69 254 PRO A C 1
ATOM 1908 O O . PRO A 1 254 ? -14.086 -18.891 -0.58 1 97.69 254 PRO A O 1
ATOM 1911 N N . TYR A 1 255 ? -12.578 -20.562 -0.963 1 98.31 255 TYR A N 1
ATOM 1912 C CA . TYR A 1 255 ? -11.539 -19.562 -1.158 1 98.31 255 TYR A CA 1
ATOM 1913 C C . TYR A 1 255 ? -10.578 -19.984 -2.27 1 98.31 255 TYR A C 1
ATOM 1915 O O . TYR A 1 255 ? -10.531 -21.156 -2.645 1 98.31 255 TYR A O 1
ATOM 1923 N N . ILE A 1 256 ? -9.969 -19.016 -2.824 1 98.81 256 ILE A N 1
ATOM 1924 C CA . ILE A 1 256 ? -9.008 -19.109 -3.918 1 98.81 256 ILE A CA 1
ATOM 1925 C C . ILE A 1 256 ? -7.66 -18.547 -3.471 1 98.81 256 ILE A C 1
ATOM 1927 O O . ILE A 1 256 ? -7.598 -17.516 -2.801 1 98.81 256 ILE A O 1
ATOM 1931 N N . LEU A 1 257 ? -6.598 -19.234 -3.711 1 98.94 257 LEU A N 1
ATOM 1932 C CA . LEU A 1 257 ? -5.223 -18.766 -3.559 1 98.94 257 LEU A CA 1
ATOM 1933 C C . LEU A 1 257 ? -4.496 -18.766 -4.898 1 98.94 257 LEU A C 1
ATOM 1935 O O . LEU A 1 257 ? -4.223 -19.828 -5.461 1 98.94 257 LEU A O 1
ATOM 1939 N N . ALA A 1 258 ? -4.207 -17.562 -5.461 1 98.94 258 ALA A N 1
ATOM 1940 C CA . ALA A 1 258 ? -3.619 -17.469 -6.797 1 98.94 258 ALA A CA 1
ATOM 1941 C C . ALA A 1 258 ? -2.391 -16.562 -6.785 1 98.94 258 ALA A C 1
ATOM 1943 O O . ALA A 1 258 ? -2.336 -15.586 -6.031 1 98.94 258 ALA A O 1
ATOM 1944 N N . GLY A 1 259 ? -1.425 -16.891 -7.582 1 98.88 259 GLY A N 1
ATOM 1945 C CA . GLY A 1 259 ? -0.257 -16.031 -7.684 1 98.88 259 GLY A CA 1
ATOM 1946 C C . GLY A 1 259 ? 0.923 -16.703 -8.359 1 98.88 259 GLY A C 1
ATOM 1947 O O . GLY A 1 259 ? 0.758 -17.719 -9.047 1 98.88 259 GLY A O 1
ATOM 1948 N N . ASP A 1 260 ? 2.09 -16.047 -8.312 1 98.88 260 ASP A N 1
ATOM 1949 C CA . ASP A 1 260 ? 3.4 -16.594 -8.648 1 98.88 260 ASP A CA 1
ATOM 1950 C C . ASP A 1 260 ? 4.035 -17.266 -7.441 1 98.88 260 ASP A C 1
ATOM 1952 O O . ASP A 1 260 ? 4.512 -16.609 -6.52 1 98.88 260 ASP A O 1
ATOM 1956 N N . PHE A 1 261 ? 4.129 -18.594 -7.555 1 98.56 261 PHE A N 1
ATOM 1957 C CA . PHE A 1 261 ? 4.539 -19.328 -6.367 1 98.56 261 PHE A CA 1
ATOM 1958 C C . PHE A 1 261 ? 6.008 -19.719 -6.457 1 98.56 261 PHE A C 1
ATOM 1960 O O . PHE A 1 261 ? 6.578 -20.219 -5.488 1 98.56 261 PHE A O 1
ATOM 1967 N N . ASN A 1 262 ? 6.602 -19.516 -7.578 1 97.19 262 ASN A N 1
ATOM 1968 C CA . ASN A 1 262 ? 8.023 -19.766 -7.762 1 97.19 262 ASN A CA 1
ATOM 1969 C C . ASN A 1 262 ? 8.383 -21.219 -7.41 1 97.19 262 ASN A C 1
ATOM 1971 O O . ASN A 1 262 ? 9.43 -21.469 -6.809 1 97.19 262 ASN A O 1
ATOM 1975 N N . PHE A 1 263 ? 7.523 -22.109 -7.652 1 97.44 263 PHE A N 1
ATOM 1976 C CA . PHE A 1 263 ? 7.828 -23.547 -7.609 1 97.44 263 PHE A CA 1
ATOM 1977 C C . PHE A 1 263 ? 7.16 -24.266 -8.766 1 97.44 263 PHE A C 1
ATOM 1979 O O . PHE A 1 263 ? 6.199 -23.766 -9.359 1 97.44 263 PHE A O 1
ATOM 1986 N N . THR A 1 264 ? 7.695 -25.438 -9.086 1 97.62 264 THR A N 1
ATOM 1987 C CA . THR A 1 264 ? 7.211 -26.203 -10.234 1 97.62 264 THR A CA 1
ATOM 1988 C C . THR A 1 264 ? 6.254 -27.312 -9.781 1 97.62 264 THR A C 1
ATOM 1990 O O . THR A 1 264 ? 6.203 -27.641 -8.594 1 97.62 264 THR A O 1
ATOM 1993 N N . PRO A 1 265 ? 5.492 -27.875 -10.703 1 98.12 265 PRO A N 1
ATOM 1994 C CA . PRO A 1 265 ? 4.516 -28.906 -10.352 1 98.12 265 PRO A CA 1
ATOM 1995 C C . PRO A 1 265 ? 5.168 -30.172 -9.781 1 98.12 265 PRO A C 1
ATOM 1997 O O . PRO A 1 265 ? 4.484 -31 -9.188 1 98.12 265 PRO A O 1
ATOM 2000 N N . THR A 1 266 ? 6.469 -30.344 -9.914 1 96.62 266 THR A N 1
ATOM 2001 C CA . THR A 1 266 ? 7.152 -31.531 -9.43 1 96.62 266 THR A CA 1
ATOM 2002 C C . THR A 1 266 ? 7.867 -31.25 -8.109 1 96.62 266 THR A C 1
ATOM 2004 O O . THR A 1 266 ? 8.523 -32.125 -7.547 1 96.62 266 THR A O 1
ATOM 2007 N N . SER A 1 267 ? 7.742 -30.047 -7.637 1 96.25 267 SER A N 1
ATOM 2008 C CA . SER A 1 267 ? 8.469 -29.625 -6.445 1 96.25 267 SER A CA 1
ATOM 2009 C C . SER A 1 267 ? 7.75 -30.062 -5.172 1 96.25 267 SER A C 1
ATOM 2011 O O . SER A 1 267 ? 6.578 -30.438 -5.215 1 96.25 267 SER A O 1
ATOM 2013 N N . SER A 1 268 ? 8.445 -30.016 -4.062 1 97.12 268 SER A N 1
ATOM 2014 C CA . SER A 1 268 ? 7.898 -30.391 -2.766 1 97.12 268 SER A CA 1
ATOM 2015 C C . SER A 1 268 ? 6.828 -29.406 -2.299 1 97.12 268 SER A C 1
ATOM 2017 O O . SER A 1 268 ? 5.805 -29.812 -1.744 1 97.12 268 SER A O 1
ATOM 2019 N N . PRO A 1 269 ? 7.031 -28.125 -2.5 1 98 269 PRO A N 1
ATOM 2020 C CA . PRO A 1 269 ? 5.969 -27.203 -2.064 1 98 269 PRO A CA 1
ATOM 2021 C C . PRO A 1 269 ? 4.668 -27.406 -2.838 1 98 269 PRO A C 1
ATOM 2023 O O . PRO A 1 269 ? 3.582 -27.234 -2.275 1 98 269 PRO A O 1
ATOM 2026 N N . TYR A 1 270 ? 4.762 -27.734 -4.094 1 98.44 270 TYR A N 1
ATOM 2027 C CA . TYR A 1 270 ? 3.559 -28.062 -4.855 1 98.44 270 TYR A CA 1
ATOM 2028 C C . TYR A 1 270 ? 2.848 -29.266 -4.254 1 98.44 270 TYR A C 1
ATOM 2030 O O . TYR A 1 270 ? 1.631 -29.234 -4.051 1 98.44 270 TYR A O 1
ATOM 2038 N N . LYS A 1 271 ? 3.594 -30.266 -4.023 1 98.31 271 LYS A N 1
ATOM 2039 C CA . LYS A 1 271 ? 3.049 -31.484 -3.41 1 98.31 271 LYS A CA 1
ATOM 2040 C C . LYS A 1 271 ? 2.408 -31.172 -2.061 1 98.31 271 LYS A C 1
ATOM 2042 O O . LYS A 1 271 ? 1.333 -31.688 -1.745 1 98.31 271 LYS A O 1
ATOM 2047 N N . LEU A 1 272 ? 3.08 -30.359 -1.312 1 98.56 272 LEU A N 1
ATOM 2048 C CA . LEU A 1 272 ? 2.549 -29.984 -0.008 1 98.56 272 LEU A CA 1
ATOM 2049 C C . LEU A 1 272 ? 1.167 -29.344 -0.15 1 98.56 272 LEU A C 1
ATOM 2051 O O . LEU A 1 272 ? 0.233 -29.734 0.562 1 98.56 272 LEU A O 1
ATOM 2055 N N . ILE A 1 273 ? 1.028 -28.391 -1.059 1 98.62 273 ILE A N 1
ATOM 2056 C CA . ILE A 1 273 ? -0.222 -27.656 -1.224 1 98.62 273 ILE A CA 1
ATOM 2057 C C . ILE A 1 273 ? -1.308 -28.594 -1.74 1 98.62 273 ILE A C 1
ATOM 2059 O O . ILE A 1 273 ? -2.453 -28.547 -1.286 1 98.62 273 ILE A O 1
ATOM 2063 N N . THR A 1 274 ? -0.973 -29.531 -2.643 1 98.38 274 THR A N 1
ATOM 2064 C CA . THR A 1 274 ? -1.977 -30.312 -3.359 1 98.38 274 THR A CA 1
ATOM 2065 C C . THR A 1 274 ? -2.242 -31.641 -2.65 1 98.38 274 THR A C 1
ATOM 2067 O O . THR A 1 274 ? -3.27 -32.281 -2.887 1 98.38 274 THR A O 1
ATOM 2070 N N . GLU A 1 275 ? -1.321 -32.062 -1.805 1 98.06 275 GLU A N 1
ATOM 2071 C CA . GLU A 1 275 ? -1.517 -33.312 -1.104 1 98.06 275 GLU A CA 1
ATOM 2072 C C . GLU A 1 275 ? -1.716 -33.094 0.393 1 98.06 275 GLU A C 1
ATOM 2074 O O . GLU A 1 275 ? -2.148 -34 1.109 1 98.06 275 GLU A O 1
ATOM 2079 N N . GLY A 1 276 ? -1.332 -31.953 0.862 1 98.31 276 GLY A N 1
ATOM 2080 C CA . GLY A 1 276 ? -1.642 -31.562 2.23 1 98.31 276 GLY A CA 1
ATOM 2081 C C . GLY A 1 276 ? -0.477 -31.766 3.184 1 98.31 276 GLY A C 1
ATOM 2082 O O . GLY A 1 276 ? -0.417 -31.125 4.238 1 98.31 276 GLY A O 1
ATOM 2083 N N . GLN A 1 277 ? 0.377 -32.688 2.865 1 97.44 277 GLN A N 1
ATOM 2084 C CA . GLN A 1 277 ? 1.535 -32.938 3.713 1 97.44 277 GLN A CA 1
ATOM 2085 C C . GLN A 1 277 ? 2.633 -33.656 2.936 1 97.44 277 GLN A C 1
ATOM 2087 O O . GLN A 1 277 ? 2.357 -34.344 1.932 1 97.44 277 GLN A O 1
ATOM 2092 N N . LEU A 1 278 ? 3.842 -33.469 3.375 1 97.5 278 LEU A N 1
ATOM 2093 C CA . LEU A 1 278 ? 4.969 -34.25 2.906 1 97.5 278 LEU A CA 1
ATOM 2094 C C . LEU A 1 278 ? 5.238 -35.438 3.85 1 97.5 278 LEU A C 1
ATOM 2096 O O . LEU A 1 278 ? 4.934 -35.344 5.043 1 97.5 278 LEU A O 1
ATOM 2100 N N . PRO A 1 279 ? 5.758 -36.5 3.32 1 96.31 279 PRO A N 1
ATOM 2101 C CA . PRO A 1 279 ? 6.074 -37.625 4.191 1 96.31 279 PRO A CA 1
ATOM 2102 C C . PRO A 1 279 ? 7.035 -37.25 5.316 1 96.31 279 PRO A C 1
ATOM 2104 O O . PRO A 1 279 ? 7.902 -36.406 5.137 1 96.31 279 PRO A O 1
ATOM 2107 N N . ALA A 1 280 ? 6.832 -38 6.414 1 92.44 280 ALA A N 1
ATOM 2108 C CA . ALA A 1 280 ? 7.73 -37.781 7.543 1 92.44 280 ALA A CA 1
ATOM 2109 C C . ALA A 1 280 ? 9.188 -38 7.129 1 92.44 280 ALA A C 1
ATOM 2111 O O . ALA A 1 280 ? 9.508 -38.938 6.395 1 92.44 280 ALA A O 1
ATOM 2112 N N . GLY A 1 281 ? 9.992 -37.125 7.535 1 91.44 281 GLY A N 1
ATOM 2113 C CA . GLY A 1 281 ? 11.406 -37.219 7.223 1 91.44 281 GLY A CA 1
ATOM 2114 C C . GLY A 1 281 ? 11.758 -36.719 5.844 1 91.44 281 GLY A C 1
ATOM 2115 O O . GLY A 1 281 ? 12.922 -36.781 5.43 1 91.44 281 GLY A O 1
ATOM 2116 N N . HIS A 1 282 ? 10.836 -36.25 5.113 1 94.88 282 HIS A N 1
ATOM 2117 C CA . HIS A 1 282 ? 11.117 -35.656 3.801 1 94.88 282 HIS A CA 1
ATOM 2118 C C . HIS A 1 282 ? 12.25 -34.656 3.875 1 94.88 282 HIS A C 1
ATOM 2120 O O . HIS A 1 282 ? 12.289 -33.812 4.789 1 94.88 282 HIS A O 1
ATOM 2126 N N . PRO A 1 283 ? 13.156 -34.625 2.998 1 93.88 283 PRO A N 1
ATOM 2127 C CA . PRO A 1 283 ? 14.352 -33.812 3.076 1 93.88 283 PRO A CA 1
ATOM 2128 C C . PRO A 1 283 ? 14.031 -32.312 3.012 1 93.88 283 PRO A C 1
ATOM 2130 O O . PRO A 1 283 ? 14.812 -31.484 3.49 1 93.88 283 PRO A O 1
ATOM 2133 N N . GLN A 1 284 ? 12.906 -31.938 2.432 1 94.5 284 GLN A N 1
ATOM 2134 C CA . GLN A 1 284 ? 12.562 -30.531 2.264 1 94.5 284 GLN A CA 1
ATOM 2135 C C . GLN A 1 284 ? 11.703 -30.031 3.42 1 94.5 284 GLN A C 1
ATOM 2137 O O . GLN A 1 284 ? 11.32 -28.859 3.455 1 94.5 284 GLN A O 1
ATOM 2142 N N . LEU A 1 285 ? 11.453 -30.875 4.371 1 94.69 285 LEU A N 1
ATOM 2143 C CA . LEU A 1 285 ? 10.773 -30.422 5.586 1 94.69 285 LEU A CA 1
ATOM 2144 C C . LEU A 1 285 ? 11.758 -29.766 6.547 1 94.69 285 LEU A C 1
ATOM 2146 O O . LEU A 1 285 ? 12.852 -30.297 6.781 1 94.69 285 LEU A O 1
ATOM 2150 N N . PRO A 1 286 ? 11.344 -28.609 7.055 1 91.81 286 PRO A N 1
ATOM 2151 C CA . PRO A 1 286 ? 12.234 -28 8.047 1 91.81 286 PRO A CA 1
ATOM 2152 C C . PRO A 1 286 ? 12.281 -28.797 9.352 1 91.81 286 PRO A C 1
ATOM 2154 O O . PRO A 1 286 ? 11.32 -29.484 9.695 1 91.81 286 PRO A O 1
ATOM 2157 N N . GLN A 1 287 ? 13.445 -28.672 10.047 1 88.56 287 GLN A N 1
ATOM 2158 C CA . GLN A 1 287 ? 13.547 -29.234 11.391 1 88.56 287 GLN A CA 1
ATOM 2159 C C . GLN A 1 287 ? 12.906 -28.312 12.422 1 88.56 287 GLN A C 1
ATOM 2161 O O . GLN A 1 287 ? 13.438 -27.234 12.727 1 88.56 287 GLN A O 1
ATOM 2166 N N . MET A 1 288 ? 11.852 -28.797 12.945 1 88.12 288 MET A N 1
ATOM 2167 C CA . MET A 1 288 ? 11.094 -27.969 13.875 1 88.12 288 MET A CA 1
ATOM 2168 C C . MET A 1 288 ? 11.5 -28.25 15.32 1 88.12 288 MET A C 1
ATOM 2170 O O . MET A 1 288 ? 11.789 -29.391 15.672 1 88.12 288 MET A O 1
ATOM 2174 N N . ALA A 1 289 ? 11.5 -27.156 16.062 1 85.56 289 ALA A N 1
ATOM 2175 C CA . ALA A 1 289 ? 11.672 -27.344 17.5 1 85.56 289 ALA A CA 1
ATOM 2176 C C . ALA A 1 289 ? 10.477 -28.062 18.109 1 85.56 289 ALA A C 1
ATOM 2178 O O . ALA A 1 289 ? 9.344 -27.891 17.656 1 85.56 289 ALA A O 1
ATOM 2179 N N . ALA A 1 290 ? 10.734 -28.812 19.141 1 84.44 290 ALA A N 1
ATOM 2180 C CA . ALA A 1 290 ? 9.688 -29.594 19.797 1 84.44 290 ALA A CA 1
ATOM 2181 C C . ALA A 1 290 ? 8.602 -28.672 20.359 1 84.44 290 ALA A C 1
ATOM 2183 O O . ALA A 1 290 ? 7.422 -29.031 20.359 1 84.44 290 ALA A O 1
ATOM 2184 N N . ALA A 1 291 ? 8.945 -27.5 20.719 1 87 291 ALA A N 1
ATOM 2185 C CA . ALA A 1 291 ? 8.023 -26.594 21.391 1 87 291 ALA A CA 1
ATOM 2186 C C . ALA A 1 291 ? 7.168 -25.828 20.391 1 87 291 ALA A C 1
ATOM 2188 O O . ALA A 1 291 ? 6.164 -25.219 20.75 1 87 291 ALA A O 1
ATOM 2189 N N . ASP A 1 292 ? 7.605 -25.922 19.109 1 89.38 292 ASP A N 1
ATOM 2190 C CA . ASP A 1 292 ? 6.852 -25.219 18.094 1 89.38 292 ASP A CA 1
ATOM 2191 C C . ASP A 1 292 ? 5.582 -25.969 17.719 1 89.38 292 ASP A C 1
ATOM 2193 O O . ASP A 1 292 ? 5.648 -27.109 17.219 1 89.38 292 ASP A O 1
ATOM 2197 N N . ALA A 1 293 ? 4.453 -25.359 17.875 1 91.44 293 ALA A N 1
ATOM 2198 C CA . ALA A 1 293 ? 3.174 -26.016 17.625 1 91.44 293 ALA A CA 1
ATOM 2199 C C . ALA A 1 293 ? 2.811 -25.938 16.141 1 91.44 293 ALA A C 1
ATOM 2201 O O . ALA A 1 293 ? 1.948 -26.672 15.664 1 91.44 293 ALA A O 1
ATOM 2202 N N . TRP A 1 294 ? 3.488 -25.094 15.438 1 95.25 294 TRP A N 1
ATOM 2203 C CA . TRP A 1 294 ? 3.184 -24.922 14.023 1 95.25 294 TRP A CA 1
ATOM 2204 C C . TRP A 1 294 ? 3.814 -26.031 13.195 1 95.25 294 TRP A C 1
ATOM 2206 O O . TRP A 1 294 ? 4.953 -26.438 13.445 1 95.25 294 TRP A O 1
ATOM 2216 N N . ARG A 1 295 ? 3.084 -26.547 12.133 1 94.62 295 ARG A N 1
ATOM 2217 C CA . ARG A 1 295 ? 3.582 -27.547 11.203 1 94.62 295 ARG A CA 1
ATOM 2218 C C . ARG A 1 295 ? 3.35 -27.109 9.758 1 94.62 295 ARG A C 1
ATOM 2220 O O . ARG A 1 295 ? 2.303 -26.547 9.438 1 94.62 295 ARG A O 1
ATOM 2227 N N . PRO A 1 296 ? 4.293 -27.391 8.93 1 96.56 296 PRO A N 1
ATOM 2228 C CA . PRO A 1 296 ? 4.105 -27.078 7.512 1 96.56 296 PRO A CA 1
ATOM 2229 C C . PRO A 1 296 ? 3.154 -28.047 6.82 1 96.56 296 PRO A C 1
ATOM 2231 O O . PRO A 1 296 ? 3.598 -28.922 6.059 1 96.56 296 PRO A O 1
ATOM 2234 N N . GLU A 1 297 ? 1.889 -27.891 7.047 1 97.31 297 GLU A N 1
ATOM 2235 C CA . GLU A 1 297 ? 0.833 -28.719 6.477 1 97.31 297 GLU A CA 1
ATOM 2236 C C . GLU A 1 297 ? -0.294 -27.859 5.906 1 97.31 297 GLU A C 1
ATOM 2238 O O . GLU A 1 297 ? -0.495 -26.719 6.332 1 97.31 297 GLU A O 1
ATOM 2243 N N . VAL A 1 298 ? -0.899 -28.406 4.902 1 98.12 298 VAL A N 1
ATOM 2244 C CA . VAL A 1 298 ? -2.066 -27.766 4.297 1 98.12 298 VAL A CA 1
ATOM 2245 C C . VAL A 1 298 ? -3.266 -28.703 4.375 1 98.12 298 VAL A C 1
ATOM 2247 O O . VAL A 1 298 ? -3.393 -29.625 3.568 1 98.12 298 VAL A O 1
ATOM 2250 N N . ARG A 1 299 ? -4.148 -28.484 5.34 1 94.62 299 ARG A N 1
ATOM 2251 C CA . ARG A 1 299 ? -5.281 -29.375 5.578 1 94.62 299 ARG A CA 1
ATOM 2252 C C . ARG A 1 299 ? -6.594 -28.609 5.598 1 94.62 299 ARG A C 1
ATOM 2254 O O . ARG A 1 299 ? -6.816 -27.766 6.477 1 94.62 299 ARG A O 1
ATOM 2261 N N . PRO A 1 300 ? -7.461 -29 4.723 1 96.5 300 PRO A N 1
ATOM 2262 C CA . PRO A 1 300 ? -7.383 -29.922 3.586 1 96.5 300 PRO A CA 1
ATOM 2263 C C . PRO A 1 300 ? -6.504 -29.391 2.457 1 96.5 300 PRO A C 1
ATOM 2265 O O . PRO A 1 300 ? -6.297 -28.188 2.348 1 96.5 300 PRO A O 1
ATOM 2268 N N . PRO A 1 301 ? -5.949 -30.281 1.666 1 98.31 301 PRO A N 1
ATOM 2269 C CA . PRO A 1 301 ? -5.148 -29.812 0.528 1 98.31 301 PRO A CA 1
ATOM 2270 C C . PRO A 1 301 ? -5.953 -28.969 -0.455 1 98.31 301 PRO A C 1
ATOM 2272 O O . PRO A 1 301 ? -7.184 -29.062 -0.49 1 98.31 301 PRO A O 1
ATOM 2275 N N . LEU A 1 302 ? -5.246 -28.156 -1.147 1 98.69 302 LEU A N 1
ATOM 2276 C CA . LEU A 1 302 ? -5.895 -27.344 -2.17 1 98.69 302 LEU A CA 1
ATOM 2277 C C . LEU A 1 302 ? -5.863 -28.047 -3.523 1 98.69 302 LEU A C 1
ATOM 2279 O O . LEU A 1 302 ? -5.09 -28.984 -3.723 1 98.69 302 LEU A O 1
ATOM 2283 N N . ARG A 1 303 ? -6.781 -27.594 -4.348 1 98.38 303 ARG A N 1
ATOM 2284 C CA . ARG A 1 303 ? -6.887 -28.109 -5.715 1 98.38 303 ARG A CA 1
ATOM 2285 C C . ARG A 1 303 ? -6.332 -27.094 -6.715 1 98.38 303 ARG A C 1
ATOM 2287 O O . ARG A 1 303 ? -6.402 -25.891 -6.492 1 98.38 303 ARG A O 1
ATOM 2294 N N . SER A 1 304 ? -5.742 -27.625 -7.746 1 98.56 304 SER A N 1
ATOM 2295 C CA . SER A 1 304 ? -5.273 -26.75 -8.82 1 98.56 304 SER A CA 1
ATOM 2296 C C . SER A 1 304 ? -6.309 -26.641 -9.938 1 98.56 304 SER A C 1
ATOM 2298 O O . SER A 1 304 ? -6.727 -27.656 -10.5 1 98.56 304 SER A O 1
ATOM 2300 N N . ALA A 1 305 ? -6.688 -25.453 -10.32 1 98.75 305 ALA A N 1
ATOM 2301 C CA . ALA A 1 305 ? -7.688 -25.234 -11.367 1 98.75 305 ALA A CA 1
ATOM 2302 C C . ALA A 1 305 ? -7.219 -25.812 -12.695 1 98.75 305 ALA A C 1
ATOM 2304 O O . ALA A 1 305 ? -7.992 -26.453 -13.414 1 98.75 305 ALA A O 1
ATOM 2305 N N . TYR A 1 306 ? -5.953 -25.562 -13.047 1 98.81 306 TYR A N 1
ATOM 2306 C CA . TYR A 1 306 ? -5.43 -26.047 -14.328 1 98.81 306 TYR A CA 1
ATOM 2307 C C . TYR A 1 306 ? -5.336 -27.562 -14.344 1 98.81 306 TYR A C 1
ATOM 2309 O O . TYR A 1 306 ? -5.664 -28.203 -15.352 1 98.81 306 TYR A O 1
ATOM 2317 N N . LEU A 1 307 ? -4.852 -28.109 -13.266 1 98.25 307 LEU A N 1
ATOM 2318 C CA . LEU A 1 307 ? -4.785 -29.562 -13.195 1 98.25 307 LEU A CA 1
ATOM 2319 C C . LEU A 1 307 ? -6.172 -30.188 -13.375 1 98.25 307 LEU A C 1
ATOM 2321 O O . LEU A 1 307 ? -6.328 -31.172 -14.102 1 98.25 307 LEU A O 1
ATOM 2325 N N . GLU A 1 308 ? -7.121 -29.625 -12.734 1 96.88 308 GLU A N 1
ATOM 2326 C CA . GLU A 1 308 ? -8.484 -30.141 -12.82 1 96.88 308 GLU A CA 1
ATOM 2327 C C . GLU A 1 308 ? -9.055 -29.969 -14.227 1 96.88 308 GLU A C 1
ATOM 2329 O O . GLU A 1 308 ? -9.758 -30.859 -14.727 1 96.88 308 GLU A O 1
ATOM 2334 N N . ALA A 1 309 ? -8.789 -28.891 -14.805 1 97.44 309 ALA A N 1
ATOM 2335 C CA . ALA A 1 309 ? -9.383 -28.578 -16.109 1 97.44 309 ALA A CA 1
ATOM 2336 C C . ALA A 1 309 ? -8.719 -29.375 -17.219 1 97.44 309 ALA A C 1
ATOM 2338 O O . ALA A 1 309 ? -9.383 -29.812 -18.156 1 97.44 309 ALA A O 1
ATOM 2339 N N . LEU A 1 310 ? -7.367 -29.578 -17.125 1 97.12 310 LEU A N 1
ATOM 2340 C CA . LEU A 1 310 ? -6.621 -30.078 -18.266 1 97.12 310 LEU A CA 1
ATOM 2341 C C . LEU A 1 310 ? -6.047 -31.469 -17.969 1 97.12 310 LEU A C 1
ATOM 2343 O O . LEU A 1 310 ? -5.527 -32.125 -18.875 1 97.12 310 LEU A O 1
ATOM 2347 N N . GLY A 1 311 ? -6.16 -31.891 -16.766 1 96.88 311 GLY A N 1
ATOM 2348 C CA . GLY A 1 311 ? -5.539 -33.156 -16.359 1 96.88 311 GLY A CA 1
ATOM 2349 C C . GLY A 1 311 ? -4.066 -33 -16.031 1 96.88 311 GLY A C 1
ATOM 2350 O O . GLY A 1 311 ? -3.43 -33.938 -15.57 1 96.88 311 GLY A O 1
ATOM 2351 N N . ALA A 1 312 ? -3.518 -31.766 -16.312 1 97.44 312 ALA A N 1
ATOM 2352 C CA . ALA A 1 312 ? -2.125 -31.438 -16 1 97.44 312 ALA A CA 1
ATOM 2353 C C . ALA A 1 312 ? -1.929 -29.938 -15.859 1 97.44 312 ALA A C 1
ATOM 2355 O O . ALA A 1 312 ? -2.762 -29.141 -16.312 1 97.44 312 ALA A O 1
ATOM 2356 N N . GLU A 1 313 ? -0.841 -29.594 -15.102 1 98.62 313 GLU A N 1
ATOM 2357 C CA . GLU A 1 313 ? -0.457 -28.188 -15.117 1 98.62 313 GLU A CA 1
ATOM 2358 C C . GLU A 1 313 ? 0.042 -27.766 -16.484 1 98.62 313 GLU A C 1
ATOM 2360 O O . GLU A 1 313 ? 0.484 -28.594 -17.281 1 98.62 313 GLU A O 1
ATOM 2365 N N . PRO A 1 314 ? -0.036 -26.406 -16.781 1 98.38 314 PRO A N 1
ATOM 2366 C CA . PRO A 1 314 ? 0.529 -25.938 -18.047 1 98.38 314 PRO A CA 1
ATOM 2367 C C . PRO A 1 314 ? 2.002 -26.312 -18.203 1 98.38 314 PRO A C 1
ATOM 2369 O O . PRO A 1 314 ? 2.705 -26.516 -17.219 1 98.38 314 PRO A O 1
ATOM 2372 N N . ASP A 1 315 ? 2.408 -26.422 -19.5 1 98.06 315 ASP A N 1
ATOM 2373 C CA . ASP A 1 315 ? 3.809 -26.703 -19.797 1 98.06 315 ASP A CA 1
ATOM 2374 C C . ASP A 1 315 ? 4.727 -25.641 -19.203 1 98.06 315 ASP A C 1
ATOM 2376 O O . ASP A 1 315 ? 5.816 -25.953 -18.719 1 98.06 315 ASP A O 1
ATOM 2380 N N . PHE A 1 316 ? 4.34 -24.422 -19.297 1 98.44 316 PHE A N 1
ATOM 2381 C CA . PHE A 1 316 ? 5.074 -23.328 -18.672 1 98.44 316 PHE A CA 1
ATOM 2382 C C . PHE A 1 316 ? 4.176 -22.109 -18.5 1 98.44 316 PHE A C 1
ATOM 2384 O O . PHE A 1 316 ? 3.166 -21.969 -19.188 1 98.44 316 PHE A O 1
ATOM 2391 N N . THR A 1 317 ? 4.5 -21.281 -17.516 1 98.81 317 THR A N 1
ATOM 2392 C CA . THR A 1 317 ? 3.863 -19.984 -17.297 1 98.81 317 THR A CA 1
ATOM 2393 C C . THR A 1 317 ? 4.906 -18.875 -17.203 1 98.81 317 THR A C 1
ATOM 2395 O O . THR A 1 317 ? 4.562 -17.703 -17.078 1 98.81 317 THR A O 1
ATOM 2398 N N . ASN A 1 318 ? 6.156 -19.25 -17.234 1 98 318 ASN A N 1
ATOM 2399 C CA . ASN A 1 318 ? 7.297 -18.344 -17.219 1 98 318 ASN A CA 1
ATOM 2400 C C . ASN A 1 318 ? 8.344 -18.734 -18.25 1 98 318 ASN A C 1
ATOM 2402 O O . ASN A 1 318 ? 8.648 -19.906 -18.422 1 98 318 ASN A O 1
ATOM 2406 N N . LEU A 1 319 ? 8.844 -17.781 -19.016 1 97.5 319 LEU A N 1
ATOM 2407 C CA . LEU A 1 319 ? 9.898 -17.953 -20 1 97.5 319 LEU A CA 1
ATOM 2408 C C . LEU A 1 319 ? 10.93 -16.828 -19.922 1 97.5 319 LEU A C 1
ATOM 2410 O O . LEU A 1 319 ? 10.609 -15.68 -20.219 1 97.5 319 LEU A O 1
ATOM 2414 N N . ALA A 1 320 ? 12.117 -17.219 -19.516 1 94.38 320 ALA A N 1
ATOM 2415 C CA . ALA A 1 320 ? 13.133 -16.188 -19.359 1 94.38 320 ALA A CA 1
ATOM 2416 C C . ALA A 1 320 ? 14.523 -16.719 -19.688 1 94.38 320 ALA A C 1
ATOM 2418 O O . ALA A 1 320 ? 14.852 -17.859 -19.344 1 94.38 320 ALA A O 1
ATOM 2419 N N . LEU A 1 321 ? 15.281 -16 -20.438 1 91.69 321 LEU A N 1
ATOM 2420 C CA . LEU A 1 321 ? 16.703 -16.203 -20.641 1 91.69 321 LEU A CA 1
ATOM 2421 C C . LEU A 1 321 ? 17.5 -15 -20.141 1 91.69 321 LEU A C 1
ATOM 2423 O O . LEU A 1 321 ? 17.359 -13.891 -20.656 1 91.69 321 LEU A O 1
ATOM 2427 N N . ASN A 1 322 ? 18.188 -15.273 -19.062 1 80.62 322 ASN A N 1
ATOM 2428 C CA . ASN A 1 322 ? 18.953 -14.164 -18.516 1 80.62 322 ASN A CA 1
ATOM 2429 C C . ASN A 1 322 ? 20.453 -14.367 -18.703 1 80.62 322 ASN A C 1
ATOM 2431 O O . ASN A 1 322 ? 20.891 -15.391 -19.25 1 80.62 322 ASN A O 1
ATOM 2435 N N . LYS A 1 323 ? 21.219 -13.406 -18.359 1 76.62 323 LYS A N 1
ATOM 2436 C CA . LYS A 1 323 ? 22.656 -13.398 -18.641 1 76.62 323 LYS A CA 1
ATOM 2437 C C . LYS A 1 323 ? 23.344 -14.562 -17.953 1 76.62 323 LYS A C 1
ATOM 2439 O O . LYS A 1 323 ? 24.438 -14.969 -18.344 1 76.62 323 LYS A O 1
ATOM 2444 N N . PHE A 1 324 ? 22.609 -15.125 -16.938 1 70.88 324 PHE A N 1
ATOM 2445 C CA . PHE A 1 324 ? 23.25 -16.188 -16.172 1 70.88 324 PHE A CA 1
ATOM 2446 C C . PHE A 1 324 ? 22.844 -17.562 -16.688 1 70.88 324 PHE A C 1
ATOM 2448 O O . PHE A 1 324 ? 23.469 -18.562 -16.359 1 70.88 324 PHE A O 1
ATOM 2455 N N . SER A 1 325 ? 21.766 -17.609 -17.453 1 68.69 325 SER A N 1
ATOM 2456 C CA . SER A 1 325 ? 21.172 -18.859 -17.891 1 68.69 325 SER A CA 1
ATOM 2457 C C . SER A 1 325 ? 21.969 -19.5 -19.016 1 68.69 325 SER A C 1
ATOM 2459 O O . SER A 1 325 ? 21.781 -20.672 -19.344 1 68.69 325 SER A O 1
ATOM 2461 N N . GLY A 1 326 ? 23.062 -18.922 -19.375 1 69.25 326 GLY A N 1
ATOM 2462 C CA . GLY A 1 326 ? 23.75 -19.438 -20.547 1 69.25 326 GLY A CA 1
ATOM 2463 C C . GLY A 1 326 ? 22.875 -19.406 -21.797 1 69.25 326 GLY A C 1
ATOM 2464 O O . GLY A 1 326 ? 22.312 -18.359 -22.141 1 69.25 326 GLY A O 1
ATOM 2465 N N . GLU A 1 327 ? 22.703 -20.656 -22.422 1 76.25 327 GLU A N 1
ATOM 2466 C CA . GLU A 1 327 ? 21.984 -20.719 -23.688 1 76.25 327 GLU A CA 1
ATOM 2467 C C . GLU A 1 327 ? 20.594 -21.328 -23.516 1 76.25 327 GLU A C 1
ATOM 2469 O O . GLU A 1 327 ? 19.781 -21.312 -24.438 1 76.25 327 GLU A O 1
ATOM 2474 N N . GLN A 1 328 ? 20.359 -21.719 -22.297 1 85 328 GLN A N 1
ATOM 2475 C CA . GLN A 1 328 ? 19.078 -22.406 -22.125 1 85 328 GLN A CA 1
ATOM 2476 C C . GLN A 1 328 ? 18.078 -21.516 -21.375 1 85 328 GLN A C 1
ATOM 2478 O O . GLN A 1 328 ? 18.391 -20.953 -20.328 1 85 328 GLN A O 1
ATOM 2483 N N . SER A 1 329 ? 16.906 -21.438 -21.969 1 91.38 329 SER A N 1
ATOM 2484 C CA . SER A 1 329 ? 15.836 -20.656 -21.359 1 91.38 329 SER A CA 1
ATOM 2485 C C . SER A 1 329 ? 15.266 -21.344 -20.125 1 91.38 329 SER A C 1
ATOM 2487 O O . SER A 1 329 ? 15.125 -22.562 -20.109 1 91.38 329 SER A O 1
ATOM 2489 N N . PHE A 1 330 ? 15.125 -20.547 -19.109 1 92.19 330 PHE A N 1
ATOM 2490 C CA . PHE A 1 330 ? 14.258 -21.031 -18.031 1 92.19 330 PHE A CA 1
ATOM 2491 C C . PHE A 1 330 ? 12.797 -21.016 -18.484 1 92.19 330 PHE A C 1
ATOM 2493 O O . PHE A 1 330 ? 12.25 -19.969 -18.812 1 92.19 330 PHE A O 1
ATOM 2500 N N . CYS A 1 331 ? 12.219 -22.109 -18.594 1 96.06 331 CYS A N 1
ATOM 2501 C CA . CYS A 1 331 ? 10.859 -22.312 -19.078 1 96.06 331 CYS A CA 1
ATOM 2502 C C . CYS A 1 331 ? 10.094 -23.266 -18.156 1 96.06 331 CYS A C 1
ATOM 2504 O O . CYS A 1 331 ? 10.102 -24.484 -18.375 1 96.06 331 CYS A O 1
ATOM 2506 N N . GLU A 1 332 ? 9.383 -22.688 -17.156 1 96.44 332 GLU A N 1
ATOM 2507 C CA . GLU A 1 332 ? 8.766 -23.516 -16.109 1 96.44 332 GLU A CA 1
ATOM 2508 C C . GLU A 1 332 ? 7.395 -22.984 -15.727 1 96.44 332 GLU A C 1
ATOM 2510 O O . GLU A 1 332 ? 7.059 -21.828 -16.047 1 96.44 332 GLU A O 1
ATOM 2515 N N . THR A 1 333 ? 6.609 -23.875 -15.148 1 98.5 333 THR A N 1
ATOM 2516 C CA . THR A 1 333 ? 5.32 -23.484 -14.586 1 98.5 333 THR A CA 1
ATOM 2517 C C . THR A 1 333 ? 5.48 -23 -13.148 1 98.5 333 THR A C 1
ATOM 2519 O O . THR A 1 333 ? 5.867 -23.781 -12.266 1 98.5 333 THR A O 1
ATOM 2522 N N . LEU A 1 334 ? 5.105 -21.672 -12.93 1 98.62 334 LEU A N 1
ATOM 2523 C CA . LEU A 1 334 ? 5.336 -21.078 -11.617 1 98.62 334 LEU A CA 1
ATOM 2524 C C . LEU A 1 334 ? 4.055 -20.469 -11.062 1 98.62 334 LEU A C 1
ATOM 2526 O O . LEU A 1 334 ? 3.979 -20.141 -9.875 1 98.62 334 LEU A O 1
ATOM 2530 N N . ASP A 1 335 ? 3.096 -20.234 -11.891 1 98.94 335 ASP A N 1
ATOM 2531 C CA . ASP A 1 335 ? 1.857 -19.547 -11.539 1 98.94 335 ASP A CA 1
ATOM 2532 C C . ASP A 1 335 ? 0.705 -20.531 -11.391 1 98.94 335 ASP A C 1
ATOM 2534 O O . ASP A 1 335 ? 0.53 -21.422 -12.227 1 98.94 335 ASP A O 1
ATOM 2538 N N . TYR A 1 336 ? -0.085 -20.359 -10.328 1 98.94 336 TYR A N 1
ATOM 2539 C CA . TYR A 1 336 ? -1.168 -21.297 -10.047 1 98.94 336 TYR A CA 1
ATOM 2540 C C . TYR A 1 336 ? -2.418 -20.562 -9.578 1 98.94 336 TYR A C 1
ATOM 2542 O O . TYR A 1 336 ? -2.328 -19.453 -9.039 1 98.94 336 TYR A O 1
ATOM 2550 N N . ILE A 1 337 ? -3.531 -21.125 -9.844 1 98.94 337 ILE A N 1
ATOM 2551 C CA . ILE A 1 337 ? -4.816 -20.812 -9.227 1 98.94 337 ILE A CA 1
ATOM 2552 C C . ILE A 1 337 ? -5.297 -22.016 -8.414 1 98.94 337 ILE A C 1
ATOM 2554 O O . ILE A 1 337 ? -5.816 -22.984 -8.977 1 98.94 337 ILE A O 1
ATOM 2558 N N . PHE A 1 338 ? -5.094 -21.953 -7.117 1 98.94 338 PHE A N 1
ATOM 2559 C CA . PHE A 1 338 ? -5.492 -23.031 -6.215 1 98.94 338 PHE A CA 1
ATOM 2560 C C . PHE A 1 338 ? -6.879 -22.766 -5.645 1 98.94 338 PHE A C 1
ATOM 2562 O O . PHE A 1 338 ? -7.242 -21.625 -5.375 1 98.94 338 PHE A O 1
ATOM 2569 N N . LEU A 1 339 ? -7.613 -23.828 -5.438 1 98.62 339 LEU A N 1
ATOM 2570 C CA . LEU A 1 339 ? -8.992 -23.75 -4.969 1 98.62 339 LEU A CA 1
ATOM 2571 C C . LEU A 1 339 ? -9.172 -24.547 -3.68 1 98.62 339 LEU A C 1
ATOM 2573 O O . LEU A 1 339 ? -8.602 -25.641 -3.535 1 98.62 339 LEU A O 1
ATOM 2577 N N . SER A 1 340 ? -9.938 -23.969 -2.811 1 97.75 340 SER A N 1
ATOM 2578 C CA . SER A 1 340 ? -10.344 -24.75 -1.646 1 97.75 340 SER A CA 1
ATOM 2579 C C . SER A 1 340 ? -11.148 -25.984 -2.055 1 97.75 340 SER A C 1
ATOM 2581 O O . SER A 1 340 ? -11.727 -26.016 -3.143 1 97.75 340 SER A O 1
ATOM 2583 N N . PRO A 1 341 ? -11.156 -27.047 -1.223 1 92.44 341 PRO A N 1
ATOM 2584 C CA . PRO A 1 341 ? -11.922 -28.25 -1.57 1 92.44 341 PRO A CA 1
ATOM 2585 C C . PRO A 1 341 ? -13.43 -28 -1.554 1 92.44 341 PRO A C 1
ATOM 2587 O O . PRO A 1 341 ? -13.922 -27.172 -0.786 1 92.44 341 PRO A O 1
ATOM 2590 N N . GLY A 1 342 ? -14.148 -28.766 -2.414 1 81.94 342 GLY A N 1
ATOM 2591 C CA . GLY A 1 342 ? -15.594 -28.922 -2.281 1 81.94 342 GLY A CA 1
ATOM 2592 C C . GLY A 1 342 ? -16.375 -28.016 -3.195 1 81.94 342 GLY A C 1
ATOM 2593 O O . GLY A 1 342 ? -17.094 -28.469 -4.09 1 81.94 342 GLY A O 1
ATOM 2594 N N . ASP A 1 343 ? -16.297 -26.688 -3.027 1 85.56 343 ASP A N 1
ATOM 2595 C CA . ASP A 1 343 ? -17.391 -25.844 -3.498 1 85.56 343 ASP A CA 1
ATOM 2596 C C . ASP A 1 343 ? -17.109 -25.312 -4.902 1 85.56 343 ASP A C 1
ATOM 2598 O O . ASP A 1 343 ? -18.031 -24.891 -5.609 1 85.56 343 ASP A O 1
ATOM 2602 N N . TRP A 1 344 ? -15.922 -25.406 -5.395 1 95.19 344 TRP A N 1
ATOM 2603 C CA . TRP A 1 344 ? -15.586 -24.828 -6.688 1 95.19 344 TRP A CA 1
ATOM 2604 C C . TRP A 1 344 ? -15.648 -25.875 -7.793 1 95.19 344 TRP A C 1
ATOM 2606 O O . TRP A 1 344 ? -15.211 -27.016 -7.598 1 95.19 344 TRP A O 1
ATOM 2616 N N . ALA A 1 345 ? -16.25 -25.516 -8.883 1 96.25 345 ALA A N 1
ATOM 2617 C CA . ALA A 1 345 ? -16.094 -26.25 -10.133 1 96.25 345 ALA A CA 1
ATOM 2618 C C . ALA A 1 345 ? -15.375 -25.406 -11.18 1 96.25 345 ALA A C 1
ATOM 2620 O O . ALA A 1 345 ? -15.641 -24.219 -11.305 1 96.25 345 ALA A O 1
ATOM 2621 N N . VAL A 1 346 ? -14.508 -26.109 -11.914 1 97.31 346 VAL A N 1
ATOM 2622 C CA . VAL A 1 346 ? -13.766 -25.391 -12.938 1 97.31 346 VAL A CA 1
ATOM 2623 C C . VAL A 1 346 ? -14.469 -25.531 -14.281 1 97.31 346 VAL A C 1
ATOM 2625 O O . VAL A 1 346 ? -14.633 -26.641 -14.797 1 97.31 346 VAL A O 1
ATOM 2628 N N . GLY A 1 347 ? -14.867 -24.375 -14.836 1 96.38 347 GLY A N 1
ATOM 2629 C CA . GLY A 1 347 ? -15.539 -24.375 -16.125 1 96.38 347 GLY A CA 1
ATOM 2630 C C . GLY A 1 347 ? -14.586 -24.312 -17.297 1 96.38 347 GLY A C 1
ATOM 2631 O O . GLY A 1 347 ? -14.898 -24.797 -18.391 1 96.38 347 GLY A O 1
ATOM 2632 N N . GLY A 1 348 ? -13.492 -23.656 -17.094 1 97.06 348 GLY A N 1
ATOM 2633 C CA . GLY A 1 348 ? -12.484 -23.469 -18.141 1 97.06 348 GLY A CA 1
ATOM 2634 C C . GLY A 1 348 ? -11.266 -22.703 -17.656 1 97.06 348 GLY A C 1
ATOM 2635 O O . GLY A 1 348 ? -11.305 -22.062 -16.609 1 97.06 348 GLY A O 1
ATOM 2636 N N . VAL A 1 349 ? -10.203 -22.922 -18.406 1 98.62 349 VAL A N 1
ATOM 2637 C CA . VAL A 1 349 ? -8.977 -22.188 -18.125 1 98.62 349 VAL A CA 1
ATOM 2638 C C . VAL A 1 349 ? -8.422 -21.594 -19.422 1 98.62 349 VAL A C 1
ATOM 2640 O O . VAL A 1 349 ? -8.805 -22.016 -20.516 1 98.62 349 VAL A O 1
ATOM 2643 N N . LYS A 1 350 ? -7.598 -20.562 -19.266 1 98.56 350 LYS A N 1
ATOM 2644 C CA . LYS A 1 350 ? -6.922 -20.031 -20.453 1 98.56 350 LYS A CA 1
ATOM 2645 C C . LYS A 1 350 ? -6.043 -21.094 -21.109 1 98.56 350 LYS A C 1
ATOM 2647 O O . LYS A 1 350 ? -5.168 -21.672 -20.453 1 98.56 350 LYS A O 1
ATOM 2652 N N . PRO A 1 351 ? -6.246 -21.359 -22.359 1 97.31 351 PRO A N 1
ATOM 2653 C CA . PRO A 1 351 ? -5.289 -22.234 -23.047 1 97.31 351 PRO A CA 1
ATOM 2654 C C . PRO A 1 351 ? -3.908 -21.594 -23.188 1 97.31 351 PRO A C 1
ATOM 2656 O O . PRO A 1 351 ? -3.801 -20.406 -23.453 1 97.31 351 PRO A O 1
ATOM 2659 N N . LEU A 1 352 ? -2.879 -22.344 -22.891 1 98.12 352 LEU A N 1
ATOM 2660 C CA . LEU A 1 352 ? -1.497 -21.891 -23.031 1 98.12 352 LEU A CA 1
ATOM 2661 C C . LEU A 1 352 ? -0.747 -22.766 -24.031 1 98.12 352 LEU A C 1
ATOM 2663 O O . LEU A 1 352 ? -0.994 -23.984 -24.109 1 98.12 352 LEU A O 1
ATOM 2667 N N . PRO A 1 353 ? 0.135 -22.219 -24.781 1 96.5 353 PRO A N 1
ATOM 2668 C CA . PRO A 1 353 ? 0.883 -23.016 -25.75 1 96.5 353 PRO A CA 1
ATOM 2669 C C . PRO A 1 353 ? 1.91 -23.922 -25.094 1 96.5 353 PRO A C 1
ATOM 2671 O O . PRO A 1 353 ? 2.424 -23.625 -24.016 1 96.5 353 PRO A O 1
ATOM 2674 N N . PRO A 1 354 ? 2.18 -25.078 -25.781 1 97.19 354 PRO A N 1
ATOM 2675 C CA . PRO A 1 354 ? 3.32 -25.875 -25.344 1 97.19 354 PRO A CA 1
ATOM 2676 C C . PRO A 1 354 ? 4.664 -25.219 -25.641 1 97.19 354 PRO A C 1
ATOM 2678 O O . PRO A 1 354 ? 4.762 -24.391 -26.562 1 97.19 354 PRO A O 1
ATOM 2681 N N . ARG A 1 355 ? 5.648 -25.562 -24.828 1 96.81 355 ARG A N 1
ATOM 2682 C CA . ARG A 1 355 ? 6.957 -24.938 -24.984 1 96.81 355 ARG A CA 1
ATOM 2683 C C . ARG A 1 355 ? 7.52 -25.188 -26.391 1 96.81 355 ARG A C 1
ATOM 2685 O O . ARG A 1 355 ? 8.219 -24.344 -26.938 1 96.81 355 ARG A O 1
ATOM 2692 N N . GLU A 1 356 ? 7.211 -26.359 -27.031 1 97.06 356 GLU A N 1
ATOM 2693 C CA . GLU A 1 356 ? 7.719 -26.719 -28.359 1 97.06 356 GLU A CA 1
ATOM 2694 C C . GLU A 1 356 ? 7.223 -25.734 -29.422 1 97.06 356 GLU A C 1
ATOM 2696 O O . GLU A 1 356 ? 7.875 -25.547 -30.438 1 97.06 356 GLU A O 1
ATOM 2701 N N . ALA A 1 357 ? 6.137 -25.141 -29.109 1 97.19 357 ALA A N 1
ATOM 2702 C CA . ALA A 1 357 ? 5.555 -24.188 -30.047 1 97.19 357 ALA A CA 1
ATOM 2703 C C . ALA A 1 357 ? 6.168 -22.797 -29.891 1 97.19 357 ALA A C 1
ATOM 2705 O O . ALA A 1 357 ? 6.059 -21.953 -30.781 1 97.19 357 ALA A O 1
ATOM 2706 N N . VAL A 1 358 ? 6.828 -22.516 -28.797 1 97.19 358 VAL A N 1
ATOM 2707 C CA . VAL A 1 358 ? 7.25 -21.156 -28.484 1 97.19 358 VAL A CA 1
ATOM 2708 C C . VAL A 1 358 ? 8.773 -21.062 -28.547 1 97.19 358 VAL A C 1
ATOM 2710 O O . VAL A 1 358 ? 9.312 -20.141 -29.156 1 97.19 358 VAL A O 1
ATOM 2713 N N . LEU A 1 359 ? 9.531 -22.016 -28.109 1 95.38 359 LEU A N 1
ATOM 2714 C CA . LEU A 1 359 ? 10.969 -21.938 -27.859 1 95.38 359 LEU A CA 1
ATOM 2715 C C . LEU A 1 359 ? 11.75 -21.766 -29.156 1 95.38 359 LEU A C 1
ATOM 2717 O O . LEU A 1 359 ? 12.766 -21.078 -29.172 1 95.38 359 LEU A O 1
ATOM 2721 N N . PRO A 1 360 ? 11.305 -22.391 -30.281 1 95 360 PRO A N 1
ATOM 2722 C CA . PRO A 1 360 ? 12.047 -22.203 -31.516 1 95 360 PRO A CA 1
ATOM 2723 C C . PRO A 1 360 ? 12.031 -20.75 -32 1 95 360 PRO A C 1
ATOM 2725 O O . PRO A 1 360 ? 12.914 -20.328 -32.75 1 95 360 PRO A O 1
ATOM 2728 N N . HIS A 1 361 ? 11.07 -19.969 -31.5 1 94.12 361 HIS A N 1
ATOM 2729 C CA . HIS A 1 361 ? 10.898 -18.641 -32.031 1 94.12 361 HIS A CA 1
ATOM 2730 C C . HIS A 1 361 ? 11.148 -17.562 -30.984 1 94.12 361 HIS A C 1
ATOM 2732 O O . HIS A 1 361 ? 11.32 -16.391 -31.312 1 94.12 361 HIS A O 1
ATOM 2738 N N . CYS A 1 362 ? 11.086 -17.953 -29.781 1 94.56 362 CYS A N 1
ATOM 2739 C CA . CYS A 1 362 ? 11.227 -17.016 -28.672 1 94.56 362 CYS A CA 1
ATOM 2740 C C . CYS A 1 362 ? 11.93 -17.672 -27.484 1 94.56 362 CYS A C 1
ATOM 2742 O O . CYS A 1 362 ? 11.414 -18.625 -26.906 1 94.56 362 CYS A O 1
ATOM 2744 N N . LYS A 1 363 ? 13.031 -17.047 -27.125 1 93.88 363 LYS A N 1
ATOM 2745 C CA . LYS A 1 363 ? 13.828 -17.656 -26.062 1 93.88 363 LYS A CA 1
ATOM 2746 C C . LYS A 1 363 ? 13.508 -17.047 -24.703 1 93.88 363 LYS A C 1
ATOM 2748 O O . LYS A 1 363 ? 13.875 -17.609 -23.672 1 93.88 363 LYS A O 1
ATOM 2753 N N . SER A 1 364 ? 12.898 -15.898 -24.797 1 96 364 SER A N 1
ATOM 2754 C CA . SER A 1 364 ? 12.625 -15.188 -23.562 1 96 364 SER A CA 1
ATOM 2755 C C . SER A 1 364 ? 11.492 -14.188 -23.719 1 96 364 SER A C 1
ATOM 2757 O O . SER A 1 364 ? 11.336 -13.586 -24.781 1 96 364 SER A O 1
ATOM 2759 N N . TYR A 1 365 ? 10.727 -14.148 -22.672 1 97.31 365 TYR A N 1
ATOM 2760 C CA . TYR A 1 365 ? 9.875 -12.984 -22.484 1 97.31 365 TYR A CA 1
ATOM 2761 C C . TYR A 1 365 ? 10.57 -11.922 -21.641 1 97.31 365 TYR A C 1
ATOM 2763 O O . TYR A 1 365 ? 11.516 -12.227 -20.906 1 97.31 365 TYR A O 1
ATOM 2771 N N . PRO A 1 366 ? 10.172 -10.609 -21.703 1 97.75 366 PRO A N 1
ATOM 2772 C CA . PRO A 1 366 ? 9.07 -9.969 -22.422 1 97.75 366 PRO A CA 1
ATOM 2773 C C . PRO A 1 366 ? 9.258 -9.977 -23.938 1 97.75 366 PRO A C 1
ATOM 2775 O O . PRO A 1 366 ? 10.391 -9.969 -24.422 1 97.75 366 PRO A O 1
ATOM 2778 N N . SER A 1 367 ? 8.156 -10.016 -24.656 1 97.62 367 SER A N 1
ATOM 2779 C CA . SER A 1 367 ? 8.047 -9.867 -26.109 1 97.62 367 SER A CA 1
ATOM 2780 C C . SER A 1 367 ? 6.871 -8.977 -26.484 1 97.62 367 SER A C 1
ATOM 2782 O O . SER A 1 367 ? 6.223 -8.391 -25.625 1 97.62 367 SER A O 1
ATOM 2784 N N . ALA A 1 368 ? 6.648 -8.836 -27.734 1 96.69 368 ALA A N 1
ATOM 2785 C CA . ALA A 1 368 ? 5.543 -8.008 -28.203 1 96.69 368 ALA A CA 1
ATOM 2786 C C . ALA A 1 368 ? 4.203 -8.555 -27.719 1 96.69 368 ALA A C 1
ATOM 2788 O O . ALA A 1 368 ? 3.279 -7.785 -27.438 1 96.69 368 ALA A O 1
ATOM 2789 N N . SER A 1 369 ? 4.102 -9.836 -27.594 1 96.06 369 SER A N 1
ATOM 2790 C CA . SER A 1 369 ? 2.83 -10.445 -27.219 1 96.06 369 SER A CA 1
ATOM 2791 C C . SER A 1 369 ? 2.764 -10.703 -25.719 1 96.06 369 SER A C 1
ATOM 2793 O O . SER A 1 369 ? 1.675 -10.82 -25.141 1 96.06 369 SER A O 1
ATOM 2795 N N . GLU A 1 370 ? 3.924 -10.875 -25.141 1 98.44 370 GLU A N 1
ATOM 2796 C CA . GLU A 1 370 ? 4.004 -11.148 -23.703 1 98.44 370 GLU A CA 1
ATOM 2797 C C . GLU A 1 370 ? 4.863 -10.117 -23 1 98.44 370 GLU A C 1
ATOM 2799 O O . GLU A 1 370 ? 6.078 -10.289 -22.859 1 98.44 370 GLU A O 1
ATOM 2804 N N . PRO A 1 371 ? 4.242 -9.172 -22.297 1 98.62 371 PRO A N 1
ATOM 2805 C CA . PRO A 1 371 ? 4.984 -8.031 -21.75 1 98.62 371 PRO A CA 1
ATOM 2806 C C . PRO A 1 371 ? 5.629 -8.336 -20.406 1 98.62 371 PRO A C 1
ATOM 2808 O O . PRO A 1 371 ? 6.344 -7.496 -19.844 1 98.62 371 PRO A O 1
ATOM 2811 N N . SER A 1 372 ? 5.414 -9.43 -19.812 1 98.62 372 SER A N 1
ATOM 2812 C CA . SER A 1 372 ? 6.07 -9.969 -18.625 1 98.62 372 SER A CA 1
ATOM 2813 C C . SER A 1 372 ? 6.77 -11.289 -18.938 1 98.62 372 SER A C 1
ATOM 2815 O O . SER A 1 372 ? 6.434 -11.961 -19.906 1 98.62 372 SER A O 1
ATOM 2817 N N . ASP A 1 373 ? 7.77 -11.633 -18.109 1 97.69 373 ASP A N 1
ATOM 2818 C CA . ASP A 1 373 ? 8.367 -12.953 -18.281 1 97.69 373 ASP A CA 1
ATOM 2819 C C . ASP A 1 373 ? 7.418 -14.055 -17.812 1 97.69 373 ASP A C 1
ATOM 2821 O O . ASP A 1 373 ? 7.715 -15.242 -17.953 1 97.69 373 ASP A O 1
ATOM 2825 N N . HIS A 1 374 ? 6.324 -13.727 -17.219 1 98.75 374 HIS A N 1
ATOM 2826 C CA . HIS A 1 374 ? 5.215 -14.617 -16.906 1 98.75 374 HIS A CA 1
ATOM 2827 C C . HIS A 1 374 ? 4.051 -14.414 -17.859 1 98.75 374 HIS A C 1
ATOM 2829 O O . HIS A 1 374 ? 3.854 -13.305 -18.375 1 98.75 374 HIS A O 1
ATOM 2835 N N . VAL A 1 375 ? 3.26 -15.43 -18.078 1 98.69 375 VAL A N 1
ATOM 2836 C CA . VAL A 1 375 ? 2.041 -15.297 -18.875 1 98.69 375 VAL A CA 1
ATOM 2837 C C . VAL A 1 375 ? 0.835 -15.156 -17.938 1 98.69 375 VAL A C 1
ATOM 2839 O O . VAL A 1 375 ? 0.814 -15.727 -16.844 1 98.69 375 VAL A O 1
ATOM 2842 N N . LEU A 1 376 ? -0.116 -14.328 -18.391 1 98.88 376 LEU A N 1
ATOM 2843 C CA . LEU A 1 376 ? -1.385 -14.203 -17.672 1 98.88 376 LEU A CA 1
ATOM 2844 C C . LEU A 1 376 ? -2.168 -15.516 -17.734 1 98.88 376 LEU A C 1
ATOM 2846 O O . LEU A 1 376 ? -2.316 -16.109 -18.797 1 98.88 376 LEU A O 1
ATOM 2850 N N . ILE A 1 377 ? -2.666 -16 -16.547 1 98.94 377 ILE A N 1
ATOM 2851 C CA . ILE A 1 377 ? -3.521 -17.172 -16.531 1 98.94 377 ILE A CA 1
ATOM 2852 C C . ILE A 1 377 ? -4.883 -16.812 -15.938 1 98.94 377 ILE A C 1
ATOM 2854 O O . ILE A 1 377 ? -5.012 -15.828 -15.211 1 98.94 377 ILE A O 1
ATOM 2858 N N . TRP A 1 378 ? -5.879 -17.562 -16.312 1 98.88 378 TRP A N 1
ATOM 2859 C CA . TRP A 1 378 ? -7.188 -17.359 -15.703 1 98.88 378 TRP A CA 1
ATOM 2860 C C . TRP A 1 378 ? -7.973 -18.672 -15.664 1 98.88 378 TRP A C 1
ATOM 2862 O O . TRP A 1 378 ? -7.668 -19.609 -16.406 1 98.88 378 TRP A O 1
ATOM 2872 N N . ALA A 1 379 ? -8.906 -18.812 -14.773 1 98.81 379 ALA A N 1
ATOM 2873 C CA . ALA A 1 379 ? -9.859 -19.922 -14.641 1 98.81 379 ALA A CA 1
ATOM 2874 C C . ALA A 1 379 ? -11.281 -19.406 -14.469 1 98.81 379 ALA A C 1
ATOM 2876 O O . ALA A 1 379 ? -11.516 -18.453 -13.711 1 98.81 379 ALA A O 1
ATOM 2877 N N . ASP A 1 380 ? -12.18 -19.969 -15.203 1 98.38 380 ASP A N 1
ATOM 2878 C CA . ASP A 1 380 ? -13.609 -19.766 -14.977 1 98.38 380 ASP A CA 1
ATOM 2879 C C . ASP A 1 380 ? -14.141 -20.719 -13.914 1 98.38 380 ASP A C 1
ATOM 2881 O O . ASP A 1 380 ? -14.023 -21.938 -14.047 1 98.38 380 ASP A O 1
ATOM 2885 N N . LEU A 1 381 ? -14.766 -20.141 -12.906 1 97.88 381 LEU A N 1
ATOM 2886 C CA . LEU A 1 381 ? -15.148 -20.938 -11.75 1 97.88 381 LEU A CA 1
ATOM 2887 C C . LEU A 1 381 ? -16.656 -20.875 -11.523 1 97.88 381 LEU A C 1
ATOM 2889 O O . LEU A 1 381 ? -17.281 -19.828 -11.742 1 97.88 381 LEU A O 1
ATOM 2893 N N . HIS A 1 382 ? -17.172 -21.953 -11.117 1 95.81 382 HIS A N 1
ATOM 2894 C CA . HIS A 1 382 ? -18.562 -22.062 -10.688 1 95.81 382 HIS A CA 1
ATOM 2895 C C . HIS A 1 382 ? -18.656 -22.422 -9.211 1 95.81 382 HIS A C 1
ATOM 2897 O O . HIS A 1 382 ? -17.828 -23.188 -8.695 1 95.81 382 HIS A O 1
ATOM 2903 N N . LEU A 1 383 ? -19.531 -21.766 -8.531 1 92 383 LEU A N 1
ATOM 2904 C CA . LEU A 1 383 ? -19.766 -22.016 -7.113 1 92 383 LEU A CA 1
ATOM 2905 C C . LEU A 1 383 ? -21.078 -22.766 -6.898 1 92 383 LEU A C 1
ATOM 2907 O O . LEU A 1 383 ? -22.125 -22.359 -7.402 1 92 383 LEU A O 1
ATOM 2911 N N . ALA A 1 384 ? -20.953 -23.922 -6.301 1 78.31 384 ALA A N 1
ATOM 2912 C CA . ALA A 1 384 ? -22.109 -24.797 -6.078 1 78.31 384 ALA A CA 1
ATOM 2913 C C . ALA A 1 384 ? -23.203 -24.047 -5.312 1 78.31 384 ALA A C 1
ATOM 2915 O O . ALA A 1 384 ? -22.922 -23.234 -4.445 1 78.31 384 ALA A O 1
ATOM 2916 N N . GLU A 1 385 ? -24.438 -23.969 -5.785 1 65.94 385 GLU A N 1
ATOM 2917 C CA . GLU A 1 385 ? -25.594 -23.438 -5.07 1 65.94 385 GLU A CA 1
ATOM 2918 C C . GLU A 1 385 ? -25.922 -24.266 -3.842 1 65.94 385 GLU A C 1
ATOM 2920 O O . GLU A 1 385 ? -25.672 -25.484 -3.82 1 65.94 385 GLU A O 1
ATOM 2925 N N . GLU A 1 386 ? -25.781 -23.703 -2.572 1 50.69 386 GLU A N 1
ATOM 2926 C CA . GLU A 1 386 ? -26.297 -24.5 -1.461 1 50.69 386 GLU A CA 1
ATOM 2927 C C . GLU A 1 386 ? -27.547 -25.281 -1.867 1 50.69 386 GLU A C 1
ATOM 2929 O O . GLU A 1 386 ? -28.453 -24.719 -2.5 1 50.69 386 GLU A O 1
ATOM 2934 N N . LYS A 1 387 ? -27.469 -26.625 -1.867 1 37.91 387 LYS A N 1
ATOM 2935 C CA . LYS A 1 387 ? -28.672 -27.438 -1.833 1 37.91 387 LYS A CA 1
ATOM 2936 C C . LYS A 1 387 ? -29.562 -27.047 -0.654 1 37.91 387 LYS A C 1
ATOM 2938 O O . LYS A 1 387 ? -29.062 -26.766 0.44 1 37.91 387 LYS A O 1
ATOM 2943 N N . MET B 1 1 ? -60.812 83.688 53.781 1 23.59 1 MET B N 1
ATOM 2944 C CA . MET B 1 1 ? -59.688 83.938 52.906 1 23.59 1 MET B CA 1
ATOM 2945 C C . MET B 1 1 ? -59.719 83.062 51.688 1 23.59 1 MET B C 1
ATOM 2947 O O . MET B 1 1 ? -59.656 81.812 51.812 1 23.59 1 MET B O 1
ATOM 2951 N N . ARG B 1 2 ? -60.312 83.562 50.469 1 21.5 2 ARG B N 1
ATOM 2952 C CA . ARG B 1 2 ? -61.031 83.25 49.25 1 21.5 2 ARG B CA 1
ATOM 2953 C C . ARG B 1 2 ? -60.188 82.5 48.281 1 21.5 2 ARG B C 1
ATOM 2955 O O . ARG B 1 2 ? -58.938 82.438 48.438 1 21.5 2 ARG B O 1
ATOM 2962 N N . SER B 1 3 ? -60.594 82.312 47.094 1 22.42 3 SER B N 1
ATOM 2963 C CA . SER B 1 3 ? -60.969 81.562 45.906 1 22.42 3 SER B CA 1
ATOM 2964 C C . SER B 1 3 ? -59.906 81.688 44.812 1 22.42 3 SER B C 1
ATOM 2966 O O . SER B 1 3 ? -60.125 81.25 43.688 1 22.42 3 SER B O 1
ATOM 2968 N N . LEU B 1 4 ? -58.875 82.688 45 1 21.95 4 LEU B N 1
ATOM 2969 C CA . LEU B 1 4 ? -58.5 83.312 43.75 1 21.95 4 LEU B CA 1
ATOM 2970 C C . LEU B 1 4 ? -57.75 82.312 42.844 1 21.95 4 LEU B C 1
ATOM 2972 O O . LEU B 1 4 ? -57.406 82.688 41.719 1 21.95 4 LEU B O 1
ATOM 2976 N N . LEU B 1 5 ? -57 81.312 43.312 1 24.56 5 LEU B N 1
ATOM 2977 C CA . LEU B 1 5 ? -55.719 81.062 42.688 1 24.56 5 LEU B CA 1
ATOM 2978 C C . LEU B 1 5 ? -55.906 80.312 41.344 1 24.56 5 LEU B C 1
ATOM 2980 O O . LEU B 1 5 ? -55.906 79.062 41.312 1 24.56 5 LEU B O 1
ATOM 2984 N N . SER B 1 6 ? -57 80.562 40.562 1 21.8 6 SER B N 1
ATOM 2985 C CA . SER B 1 6 ? -57.562 79.625 39.594 1 21.8 6 SER B CA 1
ATOM 2986 C C . SER B 1 6 ? -56.656 79.5 38.375 1 21.8 6 SER B C 1
ATOM 2988 O O . SER B 1 6 ? -56.719 78.5 37.656 1 21.8 6 SER B O 1
ATOM 2990 N N . LEU B 1 7 ? -56 80.625 37.844 1 24.2 7 LEU B N 1
ATOM 2991 C CA . LEU B 1 7 ? -56.156 80.812 36.406 1 24.2 7 LEU B CA 1
ATOM 2992 C C . LEU B 1 7 ? -55.062 80.062 35.625 1 24.2 7 LEU B C 1
ATOM 2994 O O . LEU B 1 7 ? -54.781 80.375 34.469 1 24.2 7 LEU B O 1
ATOM 2998 N N . LEU B 1 8 ? -54.094 79.312 36.188 1 26.59 8 LEU B N 1
ATOM 2999 C CA . LEU B 1 8 ? -52.844 79.25 35.438 1 26.59 8 LEU B CA 1
ATOM 3000 C C . LEU B 1 8 ? -53.031 78.438 34.125 1 26.59 8 LEU B C 1
ATOM 3002 O O . LEU B 1 8 ? -53.438 77.312 34.156 1 26.59 8 LEU B O 1
ATOM 3006 N N . SER B 1 9 ? -53.344 79.188 33 1 23.33 9 SER B N 1
ATOM 3007 C CA . SER B 1 9 ? -53.719 78.75 31.656 1 23.33 9 SER B CA 1
ATOM 3008 C C . SER B 1 9 ? -52.625 77.875 31.047 1 23.33 9 SER B C 1
ATOM 3010 O O . SER B 1 9 ? -51.438 78.188 31.172 1 23.33 9 SER B O 1
ATOM 3012 N N . ARG B 1 10 ? -52.906 76.625 30.688 1 25.8 10 ARG B N 1
ATOM 3013 C CA . ARG B 1 10 ? -52.219 75.438 30.234 1 25.8 10 ARG B CA 1
ATOM 3014 C C . ARG B 1 10 ? -51.625 75.625 28.844 1 25.8 10 ARG B C 1
ATOM 3016 O O . ARG B 1 10 ? -52.375 75.875 27.891 1 25.8 10 ARG B O 1
ATOM 3023 N N . PRO B 1 11 ? -50.344 76.25 28.75 1 27.92 11 PRO B N 1
ATOM 3024 C CA . PRO B 1 11 ? -49.875 76.562 27.391 1 27.92 11 PRO B CA 1
ATOM 3025 C C . PRO B 1 11 ? -49.969 75.375 26.453 1 27.92 11 PRO B C 1
ATOM 3027 O O . PRO B 1 11 ? -49.969 74.188 26.906 1 27.92 11 PRO B O 1
ATOM 3030 N N . HIS B 1 12 ? -50.562 75.5 25.25 1 26.11 12 HIS B N 1
ATOM 3031 C CA . HIS B 1 12 ? -50.844 74.688 24.094 1 26.11 12 HIS B CA 1
ATOM 3032 C C . HIS B 1 12 ? -49.562 74.062 23.5 1 26.11 12 HIS B C 1
ATOM 3034 O O . HIS B 1 12 ? -48.688 74.812 23.062 1 26.11 12 HIS B O 1
ATOM 3040 N N . CYS B 1 13 ? -48.969 73.062 24.078 1 24.61 13 CYS B N 1
ATOM 3041 C CA . CYS B 1 13 ? -47.75 72.375 23.594 1 24.61 13 CYS B CA 1
ATOM 3042 C C . CYS B 1 13 ? -47.906 72 22.125 1 24.61 13 CYS B C 1
ATOM 3044 O O . CYS B 1 13 ? -48.844 71.25 21.797 1 24.61 13 CYS B O 1
ATOM 3046 N N . LEU B 1 14 ? -47.469 72.812 21.172 1 25.33 14 LEU B N 1
ATOM 3047 C CA . LEU B 1 14 ? -47.406 72.562 19.734 1 25.33 14 LEU B CA 1
ATOM 3048 C C . LEU B 1 14 ? -46.812 71.188 19.438 1 25.33 14 LEU B C 1
ATOM 3050 O O . LEU B 1 14 ? -45.719 70.875 19.953 1 25.33 14 LEU B O 1
ATOM 3054 N N . ALA B 1 15 ? -47.625 70.188 19.078 1 25.81 15 ALA B N 1
ATOM 3055 C CA . ALA B 1 15 ? -47.375 68.812 18.641 1 25.81 15 ALA B CA 1
ATOM 3056 C C . ALA B 1 15 ? -46.469 68.812 17.406 1 25.81 15 ALA B C 1
ATOM 3058 O O . ALA B 1 15 ? -46.875 69.25 16.328 1 25.81 15 ALA B O 1
ATOM 3059 N N . LEU B 1 16 ? -45.188 69.188 17.578 1 26.7 16 LEU B N 1
ATOM 3060 C CA . LEU B 1 16 ? -44.344 69 16.391 1 26.7 16 LEU B CA 1
ATOM 3061 C C . LEU B 1 16 ? -44.562 67.625 15.766 1 26.7 16 LEU B C 1
ATOM 3063 O O . LEU B 1 16 ? -44.5 66.625 16.453 1 26.7 16 LEU B O 1
ATOM 3067 N N . ALA B 1 17 ? -45.25 67.562 14.625 1 25.33 17 ALA B N 1
ATOM 3068 C CA . ALA B 1 17 ? -45.531 66.438 13.727 1 25.33 17 ALA B CA 1
ATOM 3069 C C . ALA B 1 17 ? -44.219 65.688 13.344 1 25.33 17 ALA B C 1
ATOM 3071 O O . ALA B 1 17 ? -43.344 66.312 12.719 1 25.33 17 ALA B O 1
ATOM 3072 N N . ALA B 1 18 ? -43.688 64.812 14.227 1 26.05 18 ALA B N 1
ATOM 3073 C CA . ALA B 1 18 ? -42.531 63.969 13.914 1 26.05 18 ALA B CA 1
ATOM 3074 C C . ALA B 1 18 ? -42.719 63.281 12.578 1 26.05 18 ALA B C 1
ATOM 3076 O O . ALA B 1 18 ? -43.688 62.562 12.375 1 26.05 18 ALA B O 1
ATOM 3077 N N . THR B 1 19 ? -42.281 63.906 11.484 1 28.88 19 THR B N 1
ATOM 3078 C CA . THR B 1 19 ? -42.188 63.281 10.18 1 28.88 19 THR B CA 1
ATOM 3079 C C . THR B 1 19 ? -41.594 61.875 10.289 1 28.88 19 THR B C 1
ATOM 3081 O O . THR B 1 19 ? -40.562 61.688 10.969 1 28.88 19 THR B O 1
ATOM 3084 N N . SER B 1 20 ? -42.375 60.812 10.25 1 26.73 20 SER B N 1
ATOM 3085 C CA . SER B 1 20 ? -42.062 59.406 10.188 1 26.73 20 SER B CA 1
ATOM 3086 C C . SER B 1 20 ? -41.062 59.094 9.062 1 26.73 20 SER B C 1
ATOM 3088 O O . SER B 1 20 ? -41.406 59.281 7.883 1 26.73 20 SER B O 1
ATOM 3090 N N . ALA B 1 21 ? -39.781 59.531 9.148 1 27.56 21 ALA B N 1
ATOM 3091 C CA . ALA B 1 21 ? -38.844 59 8.141 1 27.56 21 ALA B CA 1
ATOM 3092 C C . ALA B 1 21 ? -39 57.5 8.008 1 27.56 21 ALA B C 1
ATOM 3094 O O . ALA B 1 21 ? -38.969 56.781 9.008 1 27.56 21 ALA B O 1
ATOM 3095 N N . SER B 1 22 ? -39.688 57.031 7.004 1 27.83 22 SER B N 1
ATOM 3096 C CA . SER B 1 22 ? -39.781 55.656 6.547 1 27.83 22 SER B CA 1
ATOM 3097 C C . SER B 1 22 ? -38.375 55 6.535 1 27.83 22 SER B C 1
ATOM 3099 O O . SER B 1 22 ? -37.469 55.469 5.855 1 27.83 22 SER B O 1
ATOM 3101 N N . PHE B 1 23 ? -37.938 54.438 7.648 1 28.53 23 PHE B N 1
ATOM 3102 C CA . PHE B 1 23 ? -36.781 53.562 7.605 1 28.53 23 PHE B CA 1
ATOM 3103 C C . PHE B 1 23 ? -36.906 52.562 6.477 1 28.53 23 PHE B C 1
ATOM 3105 O O . PHE B 1 23 ? -37.75 51.688 6.516 1 28.53 23 PHE B O 1
ATOM 3112 N N . ALA B 1 24 ? -36.656 52.969 5.23 1 28.83 24 ALA B N 1
ATOM 3113 C CA . ALA B 1 24 ? -36.469 51.938 4.219 1 28.83 24 ALA B CA 1
ATOM 3114 C C . ALA B 1 24 ? -35.594 50.781 4.754 1 28.83 24 ALA B C 1
ATOM 3116 O O . ALA B 1 24 ? -34.469 51.031 5.188 1 28.83 24 ALA B O 1
ATOM 3117 N N . ALA B 1 25 ? -36.219 49.781 5.273 1 29.89 25 ALA B N 1
ATOM 3118 C CA . ALA B 1 25 ? -35.531 48.5 5.539 1 29.89 25 ALA B CA 1
ATOM 3119 C C . ALA B 1 25 ? -34.594 48.125 4.402 1 29.89 25 ALA B C 1
ATOM 3121 O O . ALA B 1 25 ? -35.031 47.906 3.273 1 29.89 25 ALA B O 1
ATOM 3122 N N . CYS B 1 26 ? -33.469 48.719 4.301 1 29.34 26 CYS B N 1
ATOM 3123 C CA . CYS B 1 26 ? -32.531 48.062 3.436 1 29.34 26 CYS B CA 1
ATOM 3124 C C . CYS B 1 26 ? -32.562 46.562 3.666 1 29.34 26 CYS B C 1
ATOM 3126 O O . CYS B 1 26 ? -32.219 46.062 4.758 1 29.34 26 CYS B O 1
ATOM 3128 N N . ALA B 1 27 ? -33.562 45.875 3.107 1 30.97 27 ALA B N 1
ATOM 3129 C CA . ALA B 1 27 ? -33.406 44.438 3.053 1 30.97 27 ALA B CA 1
ATOM 3130 C C . ALA B 1 27 ? -31.969 44.031 2.836 1 30.97 27 ALA B C 1
ATOM 3132 O O . ALA B 1 27 ? -31.344 44.406 1.84 1 30.97 27 ALA B O 1
ATOM 3133 N N . ALA B 1 28 ? -31.219 43.875 3.84 1 32.56 28 ALA B N 1
ATOM 3134 C CA . ALA B 1 28 ? -29.984 43.125 3.662 1 32.56 28 ALA B CA 1
ATOM 3135 C C . ALA B 1 28 ? -30.141 42.031 2.631 1 32.56 28 ALA B C 1
ATOM 3137 O O . ALA B 1 28 ? -31.062 41.188 2.738 1 32.56 28 ALA B O 1
ATOM 3138 N N . ALA B 1 29 ? -29.922 42.281 1.403 1 33.41 29 ALA B N 1
ATOM 3139 C CA . ALA B 1 29 ? -29.797 41.188 0.438 1 33.41 29 ALA B CA 1
ATOM 3140 C C . ALA B 1 29 ? -29.344 39.906 1.119 1 33.41 29 ALA B C 1
ATOM 3142 O O . ALA B 1 29 ? -28.344 39.906 1.852 1 33.41 29 ALA B O 1
ATOM 3143 N N . ALA B 1 30 ? -30.219 39.094 1.494 1 36.22 30 ALA B N 1
ATOM 3144 C CA . ALA B 1 30 ? -29.859 37.719 1.877 1 36.22 30 ALA B CA 1
ATOM 3145 C C . ALA B 1 30 ? -28.609 37.25 1.138 1 36.22 30 ALA B C 1
ATOM 3147 O O . ALA B 1 30 ? -28.547 37.312 -0.093 1 36.22 30 ALA B O 1
ATOM 3148 N N . ALA B 1 31 ? -27.453 37.469 1.703 1 38.31 31 ALA B N 1
ATOM 3149 C CA . ALA B 1 31 ? -26.234 36.875 1.155 1 38.31 31 ALA B CA 1
ATOM 3150 C C . ALA B 1 31 ? -26.516 35.562 0.437 1 38.31 31 ALA B C 1
ATOM 3152 O O . ALA B 1 31 ? -27.312 34.75 0.914 1 38.31 31 ALA B O 1
ATOM 3153 N N . ALA B 1 32 ? -26.625 35.438 -0.852 1 41.19 32 ALA B N 1
ATOM 3154 C CA . ALA B 1 32 ? -26.719 34.219 -1.645 1 41.19 32 ALA B CA 1
ATOM 3155 C C . ALA B 1 32 ? -26.109 33.031 -0.899 1 41.19 32 ALA B C 1
ATOM 3157 O O . ALA B 1 32 ? -25.109 33.188 -0.185 1 41.19 32 ALA B O 1
ATOM 3158 N N . PRO B 1 33 ? -26.891 32.031 -0.507 1 44.38 33 PRO B N 1
ATOM 3159 C CA . PRO B 1 33 ? -26.266 30.844 0.106 1 44.38 33 PRO B CA 1
ATOM 3160 C C . PRO B 1 33 ? -24.906 30.516 -0.483 1 44.38 33 PRO B C 1
ATOM 3162 O O . PRO B 1 33 ? -24.672 30.719 -1.679 1 44.38 33 PRO B O 1
ATOM 3165 N N . PRO B 1 34 ? -23.875 30.656 0.295 1 58.62 34 PRO B N 1
ATOM 3166 C CA . PRO B 1 34 ? -22.531 30.391 -0.209 1 58.62 34 PRO B CA 1
ATOM 3167 C C . PRO B 1 34 ? -22.484 29.203 -1.16 1 58.62 34 PRO B C 1
ATOM 3169 O O . PRO B 1 34 ? -23.203 28.234 -0.971 1 58.62 34 PRO B O 1
ATOM 3172 N N . SER B 1 35 ? -22.312 29.391 -2.455 1 70.62 35 SER B N 1
ATOM 3173 C CA . SER B 1 35 ? -22.109 28.359 -3.455 1 70.62 35 SER B CA 1
ATOM 3174 C C . SER B 1 35 ? -21.344 27.172 -2.867 1 70.62 35 SER B C 1
ATOM 3176 O O . SER B 1 35 ? -20.453 27.344 -2.037 1 70.62 35 SER B O 1
ATOM 3178 N N . PRO B 1 36 ? -21.969 25.969 -3.078 1 85.31 36 PRO B N 1
ATOM 3179 C CA . PRO B 1 36 ? -21.281 24.781 -2.59 1 85.31 36 PRO B CA 1
ATOM 3180 C C . PRO B 1 36 ? -19.797 24.75 -2.99 1 85.31 36 PRO B C 1
ATOM 3182 O O . PRO B 1 36 ? -19.438 25.234 -4.07 1 85.31 36 PRO B O 1
ATOM 3185 N N . PRO B 1 37 ? -19.078 24.438 -2.049 1 91.44 37 PRO B N 1
ATOM 3186 C CA . PRO B 1 37 ? -17.641 24.391 -2.377 1 91.44 37 PRO B CA 1
ATOM 3187 C C . PRO B 1 37 ? -17.344 23.422 -3.523 1 91.44 37 PRO B C 1
ATOM 3189 O O . PRO B 1 37 ? -18.109 22.5 -3.771 1 91.44 37 PRO B O 1
ATOM 3192 N N . PHE B 1 38 ? -16.297 23.766 -4.242 1 92.94 38 PHE B N 1
ATOM 3193 C CA . PHE B 1 38 ? -15.789 22.859 -5.273 1 92.94 38 PHE B CA 1
ATOM 3194 C C . PHE B 1 38 ? -15.422 21.516 -4.684 1 92.94 38 PHE B C 1
ATOM 3196 O O . PHE B 1 38 ? -15.789 20.469 -5.223 1 92.94 38 PHE B O 1
ATOM 3203 N N . ALA B 1 39 ? -14.688 21.625 -3.566 1 95.56 39 ALA B N 1
ATOM 3204 C CA . ALA B 1 39 ? -14.32 20.391 -2.873 1 95.56 39 ALA B CA 1
ATOM 3205 C C . ALA B 1 39 ? -14.047 20.656 -1.396 1 95.56 39 ALA B C 1
ATOM 3207 O O . ALA B 1 39 ? -13.555 21.734 -1.03 1 95.56 39 ALA B O 1
ATOM 3208 N N . ARG B 1 40 ? -14.414 19.766 -0.563 1 98.12 40 ARG B N 1
ATOM 3209 C CA . ARG B 1 40 ? -13.883 19.688 0.792 1 98.12 40 ARG B CA 1
ATOM 3210 C C . ARG B 1 40 ? -12.672 18.766 0.858 1 98.12 40 ARG B C 1
ATOM 3212 O O . ARG B 1 40 ? -12.695 17.672 0.31 1 98.12 40 ARG B O 1
ATOM 3219 N N . VAL B 1 41 ? -11.617 19.203 1.455 1 98.88 41 VAL B N 1
ATOM 3220 C CA . VAL B 1 41 ? -10.43 18.359 1.653 1 98.88 41 VAL B CA 1
ATOM 3221 C C . VAL B 1 41 ? -10.234 18.109 3.145 1 98.88 41 VAL B C 1
ATOM 3223 O O . VAL B 1 41 ? -10.219 19.031 3.949 1 98.88 41 VAL B O 1
ATOM 3226 N N . VAL B 1 42 ? -10.062 16.812 3.479 1 98.94 42 VAL B N 1
ATOM 3227 C CA . VAL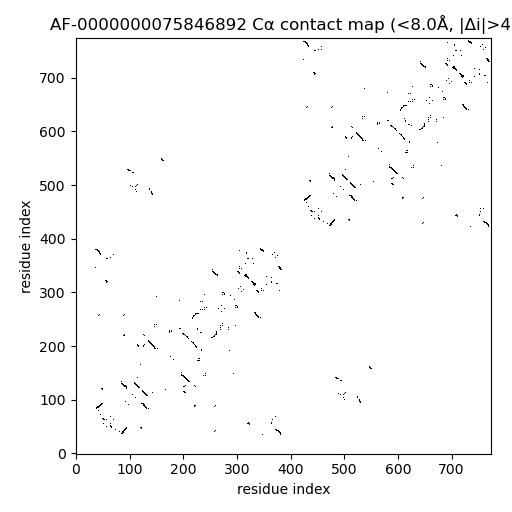 B 1 42 ? -9.875 16.344 4.848 1 98.94 42 VAL B CA 1
ATOM 3228 C C . VAL B 1 42 ? -8.445 15.852 5.031 1 98.94 42 VAL B C 1
ATOM 3230 O O . VAL B 1 42 ? -7.895 15.188 4.148 1 98.94 42 VAL B O 1
ATOM 3233 N N . SER B 1 43 ? -7.832 16.203 6.121 1 98.94 43 SER B N 1
ATOM 3234 C CA . SER B 1 43 ? -6.613 15.539 6.582 1 98.94 43 SER B CA 1
ATOM 3235 C C . SER B 1 43 ? -6.793 14.969 7.984 1 98.94 43 SER B C 1
ATOM 3237 O O . SER B 1 43 ? -7.324 15.641 8.875 1 98.94 43 SER B O 1
ATOM 3239 N N . TYR B 1 44 ? -6.355 13.719 8.156 1 98.94 44 TYR B N 1
ATOM 3240 C CA . TYR B 1 44 ? -6.57 13.062 9.445 1 98.94 44 TYR B CA 1
ATOM 3241 C C . TYR B 1 44 ? -5.508 12 9.695 1 98.94 44 TYR B C 1
ATOM 3243 O O . TYR B 1 44 ? -5.406 11.023 8.953 1 98.94 44 TYR B O 1
ATOM 3251 N N . ASN B 1 45 ? -4.664 12.219 10.656 1 98.88 45 ASN B N 1
ATOM 3252 C CA . ASN B 1 45 ? -3.785 11.188 11.18 1 98.88 45 ASN B CA 1
ATOM 3253 C C . ASN B 1 45 ? -4.539 10.219 12.086 1 98.88 45 ASN B C 1
ATOM 3255 O O . ASN B 1 45 ? -5.086 10.625 13.117 1 98.88 45 ASN B O 1
ATOM 3259 N N . LEU B 1 46 ? -4.484 8.938 11.758 1 98.88 46 LEU B N 1
ATOM 3260 C CA . LEU B 1 46 ? -5.355 7.965 12.406 1 98.88 46 LEU B CA 1
ATOM 3261 C C . LEU B 1 46 ? -4.715 7.426 13.68 1 98.88 46 LEU B C 1
ATOM 3263 O O . LEU B 1 46 ? -5.371 6.754 14.477 1 98.88 46 LEU B O 1
ATOM 3267 N N . LEU B 1 47 ? -3.469 7.75 13.953 1 98.12 47 LEU B N 1
ATOM 3268 C CA . LEU B 1 47 ? -2.721 7.047 14.992 1 98.12 47 LEU B CA 1
ATOM 3269 C C . LEU B 1 47 ? -2.785 5.539 14.781 1 98.12 47 LEU B C 1
ATOM 3271 O O . LEU B 1 47 ? -3.73 4.887 15.227 1 98.12 47 LEU B O 1
ATOM 3275 N N . SER B 1 48 ? -1.768 5.039 14.219 1 96.69 48 SER B N 1
ATOM 3276 C CA . SER B 1 48 ? -1.702 3.635 13.82 1 96.69 48 SER B CA 1
ATOM 3277 C C . SER B 1 48 ? -2.324 2.73 14.883 1 96.69 48 SER B C 1
ATOM 3279 O O . SER B 1 48 ? -2.174 2.977 16.078 1 96.69 48 SER B O 1
ATOM 3281 N N . SER B 1 49 ? -2.916 1.639 14.492 1 93.81 49 SER B N 1
ATOM 3282 C CA . SER B 1 49 ? -3.572 0.674 15.367 1 93.81 49 SER B CA 1
ATOM 3283 C C . SER B 1 49 ? -2.6 0.11 16.391 1 93.81 49 SER B C 1
ATOM 3285 O O . SER B 1 49 ? -3.014 -0.351 17.469 1 93.81 49 SER B O 1
ATOM 3287 N N . SER B 1 50 ? -1.355 0.219 16.125 1 93.06 50 SER B N 1
ATOM 3288 C CA . SER B 1 50 ? -0.339 -0.408 16.953 1 93.06 50 SER B CA 1
ATOM 3289 C C . SER B 1 50 ? 0.362 0.62 17.844 1 93.06 50 SER B C 1
ATOM 3291 O O . SER B 1 50 ? 1.243 0.272 18.625 1 93.06 50 SER B O 1
ATOM 3293 N N . LEU B 1 51 ? -0.042 1.858 17.734 1 93.5 51 LEU B N 1
ATOM 3294 C CA . LEU B 1 51 ? 0.778 2.889 18.359 1 93.5 51 LEU B CA 1
ATOM 3295 C C . LEU B 1 51 ? 0.025 3.561 19.5 1 93.5 51 LEU B C 1
ATOM 3297 O O . LEU B 1 51 ? 0.326 4.699 19.875 1 93.5 51 LEU B O 1
ATOM 3301 N N . ALA B 1 52 ? -0.966 2.826 20.062 1 93.5 52 ALA B N 1
ATOM 3302 C CA . ALA B 1 52 ? -1.689 3.395 21.203 1 93.5 52 ALA B CA 1
ATOM 3303 C C . ALA B 1 52 ? -1.682 2.439 22.391 1 93.5 52 ALA B C 1
ATOM 3305 O O . ALA B 1 52 ? -2.73 2.15 22.969 1 93.5 52 ALA B O 1
ATOM 3306 N N . PRO B 1 53 ? -0.53 2.08 22.797 1 91 53 PRO B N 1
ATOM 3307 C CA . PRO B 1 53 ? -0.523 1.222 23.984 1 91 53 PRO B CA 1
ATOM 3308 C C . PRO B 1 53 ? -0.775 1.998 25.266 1 91 53 PRO B C 1
ATOM 3310 O O . PRO B 1 53 ? -0.328 3.139 25.406 1 91 53 PRO B O 1
ATOM 3313 N N . PRO B 1 54 ? -1.35 1.324 26.219 1 90.62 54 PRO B N 1
ATOM 3314 C CA . PRO B 1 54 ? -1.625 2 27.5 1 90.62 54 PRO B CA 1
ATOM 3315 C C . PRO B 1 54 ? -0.353 2.414 28.234 1 90.62 54 PRO B C 1
ATOM 3317 O O . PRO B 1 54 ? -0.371 3.369 29.016 1 90.62 54 PRO B O 1
ATOM 3320 N N . SER B 1 55 ? 0.702 1.735 28 1 87.38 55 SER B N 1
ATOM 3321 C CA . SER B 1 55 ? 1.967 2.061 28.656 1 87.38 55 SER B CA 1
ATOM 3322 C C . SER B 1 55 ? 2.512 3.398 28.156 1 87.38 55 SER B C 1
ATOM 3324 O O . SER B 1 55 ? 3.277 4.059 28.875 1 87.38 55 SER B O 1
ATOM 3326 N N . HIS B 1 56 ? 2.061 3.787 26.969 1 87.25 56 HIS B N 1
ATOM 3327 C CA . HIS B 1 56 ? 2.523 5.047 26.406 1 87.25 56 HIS B CA 1
ATOM 3328 C C . HIS B 1 56 ? 1.504 6.16 26.625 1 87.25 56 HIS B C 1
ATOM 3330 O O . HIS B 1 56 ? 1.872 7.285 26.969 1 87.25 56 HIS B O 1
ATOM 3336 N N . PHE B 1 57 ? 0.294 5.824 26.422 1 90.81 57 PHE B N 1
ATOM 3337 C CA . PHE B 1 57 ? -0.793 6.781 26.594 1 90.81 57 PHE B CA 1
ATOM 3338 C C . PHE B 1 57 ? -1.406 6.648 27.984 1 90.81 57 PHE B C 1
ATOM 3340 O O . PHE B 1 57 ? -2.584 6.309 28.125 1 90.81 57 PHE B O 1
ATOM 3347 N N . VAL B 1 58 ? -0.682 7.148 29 1 87.75 58 VAL B N 1
ATOM 3348 C CA . VAL B 1 58 ? -0.951 6.844 30.391 1 87.75 58 VAL B CA 1
ATOM 3349 C C . VAL B 1 58 ? -2.139 7.672 30.891 1 87.75 58 VAL B C 1
ATOM 3351 O O . VAL B 1 58 ? -2.773 7.328 31.891 1 87.75 58 VAL B O 1
ATOM 3354 N N . ALA B 1 59 ? -2.465 8.727 30.219 1 91.56 59 ALA B N 1
ATOM 3355 C CA . ALA B 1 59 ? -3.525 9.609 30.688 1 91.56 59 ALA B CA 1
ATOM 3356 C C . ALA B 1 59 ? -4.863 9.258 30.047 1 91.56 59 ALA B C 1
ATOM 3358 O O . ALA B 1 59 ? -5.895 9.844 30.375 1 91.56 59 ALA B O 1
ATOM 3359 N N . CYS B 1 60 ? -4.859 8.273 29.156 1 94.62 60 CYS B N 1
ATOM 3360 C CA . CYS B 1 60 ? -6.066 7.906 28.422 1 94.62 60 CYS B CA 1
ATOM 3361 C C . CYS B 1 60 ? -6.762 6.719 29.078 1 94.62 60 CYS B C 1
ATOM 3363 O O . CYS B 1 60 ? -6.105 5.855 29.656 1 94.62 60 CYS B O 1
ATOM 3365 N N . SER B 1 61 ? -8.102 6.699 28.969 1 95.5 61 SER B N 1
ATOM 3366 C CA . SER B 1 61 ? -8.836 5.504 29.375 1 95.5 61 SER B CA 1
ATOM 3367 C C . SER B 1 61 ? -8.438 4.301 28.516 1 95.5 61 SER B C 1
ATOM 3369 O O . SER B 1 61 ? -8.344 4.406 27.297 1 95.5 61 SER B O 1
ATOM 3371 N N . PRO B 1 62 ? -8.242 3.227 29.172 1 95.62 62 PRO B N 1
ATOM 3372 C CA . PRO B 1 62 ? -7.84 2.033 28.422 1 95.62 62 PRO B CA 1
ATOM 3373 C C . PRO B 1 62 ? -8.828 1.673 27.312 1 95.62 62 PRO B C 1
ATOM 3375 O O . PRO B 1 62 ? -8.422 1.222 26.234 1 95.62 62 PRO B O 1
ATOM 3378 N N . SER B 1 63 ? -10.094 1.848 27.547 1 96.69 63 SER B N 1
ATOM 3379 C CA . SER B 1 63 ? -11.109 1.518 26.547 1 96.69 63 SER B CA 1
ATOM 3380 C C . SER B 1 63 ? -10.961 2.389 25.312 1 96.69 63 SER B C 1
ATOM 3382 O O . SER B 1 63 ? -11.273 1.951 24.203 1 96.69 63 SER B O 1
ATOM 3384 N N . ASP B 1 64 ? -10.469 3.619 25.453 1 97.81 64 ASP B N 1
ATOM 3385 C CA . ASP B 1 64 ? -10.305 4.555 24.344 1 97.81 64 ASP B CA 1
ATOM 3386 C C . ASP B 1 64 ? -9.078 4.203 23.516 1 97.81 64 ASP B C 1
ATOM 3388 O O . ASP B 1 64 ? -8.914 4.711 22.391 1 97.81 64 ASP B O 1
ATOM 3392 N N . LEU B 1 65 ? -8.281 3.295 24.078 1 97.44 65 LEU B N 1
ATOM 3393 C CA . LEU B 1 65 ? -7.02 2.965 23.422 1 97.44 65 LEU B CA 1
ATOM 3394 C C . LEU B 1 65 ? -7.168 1.708 22.562 1 97.44 65 LEU B C 1
ATOM 3396 O O . LEU B 1 65 ? -6.305 1.409 21.734 1 97.44 65 LEU B O 1
ATOM 3400 N N . LEU B 1 66 ? -8.234 0.979 22.734 1 97.75 66 LEU B N 1
ATOM 3401 C CA . LEU B 1 66 ? -8.445 -0.256 21.984 1 97.75 66 LEU B CA 1
ATOM 3402 C C . LEU B 1 66 ? -8.602 0.029 20.5 1 97.75 66 LEU B C 1
ATOM 3404 O O . LEU B 1 66 ? -9.43 0.854 20.094 1 97.75 66 LEU B O 1
ATOM 3408 N N . ALA B 1 67 ? -7.852 -0.677 19.688 1 97.62 67 ALA B N 1
ATOM 3409 C CA . ALA B 1 67 ? -7.852 -0.458 18.234 1 97.62 67 ALA B CA 1
ATOM 3410 C C . ALA B 1 67 ? -9.258 -0.606 17.656 1 97.62 67 ALA B C 1
ATOM 3412 O O . ALA B 1 67 ? -9.664 0.176 16.797 1 97.62 67 ALA B O 1
ATOM 3413 N N . SER B 1 68 ? -9.992 -1.596 18.109 1 97.56 68 SER B N 1
ATOM 3414 C CA . SER B 1 68 ? -11.336 -1.835 17.578 1 97.56 68 SER B CA 1
ATOM 3415 C C . SER B 1 68 ? -12.273 -0.683 17.922 1 97.56 68 SER B C 1
ATOM 3417 O O . SER B 1 68 ? -13.094 -0.274 17.094 1 97.56 68 SER B O 1
ATOM 3419 N N . THR B 1 69 ? -12.156 -0.159 19.125 1 98.12 69 THR B N 1
ATOM 3420 C CA . THR B 1 69 ? -12.961 0.986 19.547 1 98.12 69 THR B CA 1
ATOM 3421 C C . THR B 1 69 ? -12.609 2.225 18.734 1 98.12 69 THR B C 1
ATOM 3423 O O . THR B 1 69 ? -13.492 2.918 18.219 1 98.12 69 THR B O 1
ATOM 3426 N N . ARG B 1 70 ? -11.352 2.416 18.609 1 98.62 70 ARG B N 1
ATOM 3427 C CA . ARG B 1 70 ? -10.883 3.576 17.859 1 98.62 70 ARG B CA 1
ATOM 3428 C C . ARG B 1 70 ? -11.312 3.496 16.406 1 98.62 70 ARG B C 1
ATOM 3430 O O . ARG B 1 70 ? -11.758 4.492 15.82 1 98.62 70 ARG B O 1
ATOM 3437 N N . LEU B 1 71 ? -11.219 2.324 15.82 1 98.62 71 LEU B N 1
ATOM 3438 C CA . LEU B 1 71 ? -11.602 2.156 14.422 1 98.62 71 LEU B CA 1
ATOM 3439 C C . LEU B 1 71 ? -13.07 2.506 14.211 1 98.62 71 LEU B C 1
ATOM 3441 O O . LEU B 1 71 ? -13.414 3.201 13.25 1 98.62 71 LEU B O 1
ATOM 3445 N N . ARG B 1 72 ? -13.945 2.029 15.062 1 98.44 72 ARG B N 1
ATOM 3446 C CA . ARG B 1 72 ? -15.367 2.342 14.961 1 98.44 72 ARG B CA 1
ATOM 3447 C C . ARG B 1 72 ? -15.602 3.848 15.008 1 98.44 72 ARG B C 1
ATOM 3449 O O . ARG B 1 72 ? -16.406 4.383 14.234 1 98.44 72 ARG B O 1
ATOM 3456 N N . ARG B 1 73 ? -14.945 4.504 15.867 1 98.69 73 ARG B N 1
ATOM 3457 C CA . ARG B 1 73 ? -15.094 5.945 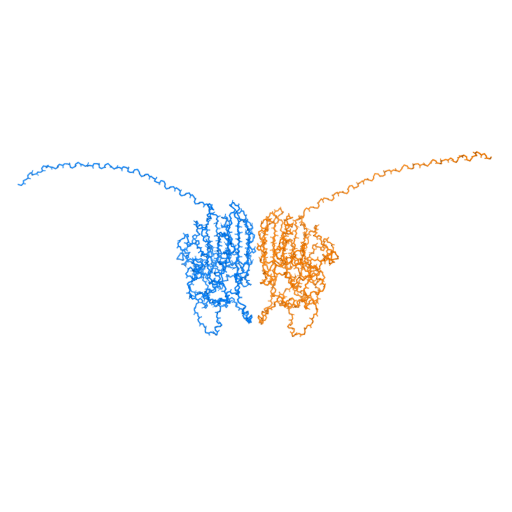16.016 1 98.69 73 ARG B CA 1
ATOM 3458 C C . ARG B 1 73 ? -14.5 6.691 14.828 1 98.69 73 ARG B C 1
ATOM 3460 O O . ARG B 1 73 ? -15.055 7.699 14.383 1 98.69 73 ARG B O 1
ATOM 3467 N N . ILE B 1 74 ? -13.391 6.199 14.312 1 98.81 74 ILE B N 1
ATOM 3468 C CA . ILE B 1 74 ? -12.766 6.77 13.117 1 98.81 74 ILE B CA 1
ATOM 3469 C C . ILE B 1 74 ? -13.719 6.652 11.93 1 98.81 74 ILE B C 1
ATOM 3471 O O . ILE B 1 74 ? -13.906 7.613 11.18 1 98.81 74 ILE B O 1
ATOM 3475 N N . GLU B 1 75 ? -14.32 5.512 11.758 1 98.75 75 GLU B N 1
ATOM 3476 C CA . GLU B 1 75 ? -15.273 5.316 10.672 1 98.75 75 GLU B CA 1
ATOM 3477 C C . GLU B 1 75 ? -16.438 6.289 10.781 1 98.75 75 GLU B C 1
ATOM 3479 O O . GLU B 1 75 ? -16.922 6.801 9.766 1 98.75 75 GLU B O 1
ATOM 3484 N N . ALA B 1 76 ? -16.875 6.496 11.992 1 98.56 76 ALA B N 1
ATOM 3485 C CA . ALA B 1 76 ? -17.984 7.441 12.195 1 98.56 76 ALA B CA 1
ATOM 3486 C C . ALA B 1 76 ? -17.578 8.852 11.766 1 98.56 76 ALA B C 1
ATOM 3488 O O . ALA B 1 76 ? -18.344 9.539 11.086 1 98.56 76 ALA B O 1
ATOM 3489 N N . LEU B 1 77 ? -16.391 9.273 12.141 1 98.5 77 LEU B N 1
ATOM 3490 C CA . LEU B 1 77 ? -15.898 10.586 11.742 1 98.5 77 LEU B CA 1
ATOM 3491 C C . LEU B 1 77 ? -15.766 10.688 10.227 1 98.5 77 LEU B C 1
ATOM 3493 O O . LEU B 1 77 ? -16.172 11.68 9.625 1 98.5 77 LEU B O 1
ATOM 3497 N N . LEU B 1 78 ? -15.211 9.648 9.633 1 98.81 78 LEU B N 1
ATOM 3498 C CA . LEU B 1 78 ? -14.992 9.641 8.195 1 98.81 78 LEU B CA 1
ATOM 3499 C C . LEU B 1 78 ? -16.312 9.586 7.445 1 98.81 78 LEU B C 1
ATOM 3501 O O . LEU B 1 78 ? -16.438 10.148 6.352 1 98.81 78 LEU B O 1
ATOM 3505 N N . SER B 1 79 ? -17.312 8.922 8.047 1 98.75 79 SER B N 1
ATOM 3506 C CA . SER B 1 79 ? -18.609 8.82 7.41 1 98.75 79 SER B CA 1
ATOM 3507 C C . SER B 1 79 ? -19.219 10.195 7.18 1 98.75 79 SER B C 1
ATOM 3509 O O . SER B 1 79 ? -19.797 10.461 6.121 1 98.75 79 SER B O 1
ATOM 3511 N N . GLN B 1 80 ? -19.047 11.047 8.133 1 98.19 80 GLN B N 1
ATOM 3512 C CA . GLN B 1 80 ? -19.562 12.414 7.992 1 98.19 80 GLN B CA 1
ATOM 3513 C C . GLN B 1 80 ? -18.875 13.133 6.832 1 98.19 80 GLN B C 1
ATOM 3515 O O . GLN B 1 80 ? -19.531 13.852 6.07 1 98.19 80 GLN B O 1
ATOM 3520 N N . GLN B 1 81 ? -17.641 12.914 6.688 1 98.56 81 GLN B N 1
ATOM 3521 C CA . GLN B 1 81 ? -16.875 13.586 5.645 1 98.56 81 GLN B CA 1
ATOM 3522 C C . GLN B 1 81 ? -17.172 13 4.27 1 98.56 81 GLN B C 1
ATOM 3524 O O . GLN B 1 81 ? -17.297 13.734 3.289 1 98.56 81 GLN B O 1
ATOM 3529 N N . THR B 1 82 ? -17.266 11.68 4.234 1 98.56 82 THR B N 1
ATOM 3530 C CA . THR B 1 82 ? -17.547 11.039 2.955 1 98.56 82 THR B CA 1
ATOM 3531 C C . THR B 1 82 ? -18.969 11.367 2.488 1 98.56 82 THR B C 1
AT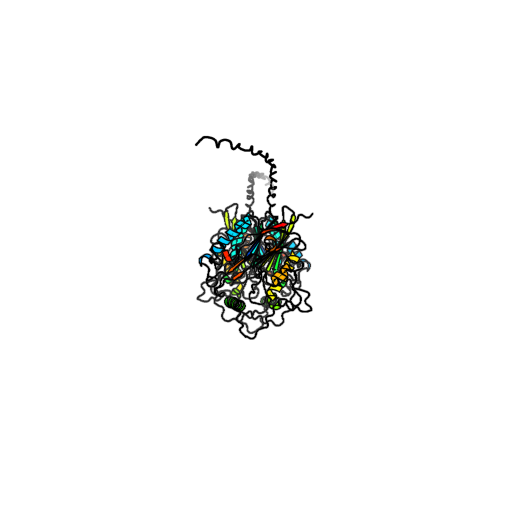OM 3533 O O . THR B 1 82 ? -19.219 11.5 1.288 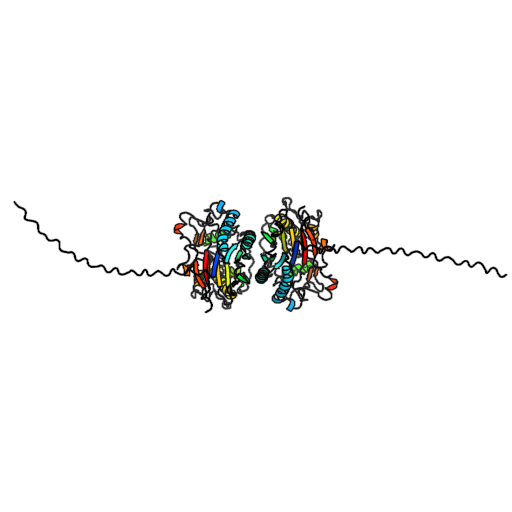1 98.56 82 THR B O 1
ATOM 3536 N N . ASP B 1 83 ? -19.906 11.516 3.428 1 97.81 83 ASP B N 1
ATOM 3537 C CA . ASP B 1 83 ? -21.266 11.93 3.078 1 97.81 83 ASP B CA 1
ATOM 3538 C C . ASP B 1 83 ? -21.266 13.328 2.469 1 97.81 83 ASP B C 1
ATOM 3540 O O . ASP B 1 83 ? -22.141 13.641 1.646 1 97.81 83 ASP B O 1
ATOM 3544 N N . ALA B 1 84 ? -20.297 14.102 2.836 1 96.69 84 ALA B N 1
ATOM 3545 C CA . ALA B 1 84 ? -20.188 15.461 2.305 1 96.69 84 ALA B CA 1
ATOM 3546 C C . ALA B 1 84 ? -19.391 15.469 1.004 1 96.69 84 ALA B C 1
ATOM 3548 O O . ALA B 1 84 ? -19.156 16.531 0.418 1 96.69 84 ALA B O 1
ATOM 3549 N N . GLY B 1 85 ? -18.906 14.328 0.539 1 97.75 85 GLY B N 1
ATOM 3550 C CA . GLY B 1 85 ? -18.156 14.219 -0.707 1 97.75 85 GLY B CA 1
ATOM 3551 C C . GLY B 1 85 ? -16.734 14.734 -0.602 1 97.75 85 GLY B C 1
ATOM 3552 O O . GLY B 1 85 ? -16.188 15.234 -1.579 1 97.75 85 GLY B O 1
ATOM 3553 N N . ALA B 1 86 ? -16.156 14.586 0.505 1 98.69 86 ALA B N 1
ATOM 3554 C CA . ALA B 1 86 ? -14.836 15.156 0.762 1 98.69 86 ALA B CA 1
ATOM 3555 C C . ALA B 1 86 ? -13.734 14.297 0.142 1 98.69 86 ALA B C 1
ATOM 3557 O O . ALA B 1 86 ? -13.891 13.078 0.017 1 98.69 86 ALA B O 1
ATOM 3558 N N . LEU B 1 87 ? -12.625 14.961 -0.327 1 98.88 87 LEU B N 1
ATOM 3559 C CA . LEU B 1 87 ? -11.352 14.281 -0.504 1 98.88 87 LEU B CA 1
ATOM 3560 C C . LEU B 1 87 ? -10.719 13.961 0.845 1 98.88 87 LEU B C 1
ATOM 3562 O O . LEU B 1 87 ? -10.711 14.789 1.752 1 98.88 87 LEU B O 1
ATOM 3566 N N . VAL B 1 88 ? -10.188 12.758 0.973 1 98.94 88 VAL B N 1
ATOM 3567 C CA . VAL B 1 88 ? -9.719 12.328 2.285 1 98.94 88 VAL B CA 1
ATOM 3568 C C . VAL B 1 88 ? -8.227 12.008 2.219 1 98.94 88 VAL B C 1
ATOM 3570 O O . VAL B 1 88 ? -7.801 11.164 1.431 1 98.94 88 VAL B O 1
ATOM 3573 N N . CYS B 1 89 ? -7.422 12.695 2.979 1 99 89 CYS B N 1
ATOM 3574 C CA . CYS B 1 89 ? -6.004 12.43 3.184 1 99 89 CYS B CA 1
ATOM 3575 C C . CYS B 1 89 ? -5.758 11.797 4.547 1 99 89 CYS B C 1
ATOM 3577 O O . CYS B 1 89 ? -6.059 12.398 5.582 1 99 89 CYS B O 1
ATOM 3579 N N . LEU B 1 90 ? -5.156 10.602 4.605 1 98.94 90 LEU B N 1
ATOM 3580 C CA . LEU B 1 90 ? -4.949 9.875 5.855 1 98.94 90 LEU B CA 1
ATOM 3581 C C . LEU B 1 90 ? -3.465 9.664 6.121 1 98.94 90 LEU B C 1
ATOM 3583 O O . LEU B 1 90 ? -2.688 9.438 5.191 1 98.94 90 LEU B O 1
ATOM 3587 N N . GLN B 1 91 ? -3.033 9.742 7.383 1 98.88 91 GLN B N 1
ATOM 3588 C CA . GLN B 1 91 ? -1.688 9.414 7.844 1 98.88 91 GLN B CA 1
ATOM 3589 C C . GLN B 1 91 ? -1.729 8.375 8.961 1 98.88 91 GLN B C 1
ATOM 3591 O O . GLN B 1 91 ? -2.771 8.172 9.586 1 98.88 91 GLN B O 1
ATOM 3596 N N . GLU B 1 92 ? -0.593 7.695 9.172 1 98.44 92 GLU B N 1
ATOM 3597 C CA . GLU B 1 92 ? -0.454 6.598 10.125 1 98.44 92 GLU B CA 1
ATOM 3598 C C . GLU B 1 92 ? -1.531 5.539 9.906 1 98.44 92 GLU B C 1
ATOM 3600 O O . GLU B 1 92 ? -2.164 5.086 10.859 1 98.44 92 GLU B O 1
ATOM 3605 N N . LEU B 1 93 ? -1.784 5.293 8.68 1 98.75 93 LEU B N 1
ATOM 3606 C CA . LEU B 1 93 ? -2.684 4.23 8.25 1 98.75 93 LEU B CA 1
ATOM 3607 C C . LEU B 1 93 ? -1.991 2.875 8.305 1 98.75 93 LEU B C 1
ATOM 3609 O O . LEU B 1 93 ? -1.119 2.582 7.48 1 98.75 93 LEU B O 1
ATOM 3613 N N . SER B 1 94 ? -2.398 2.064 9.297 1 98.19 94 SER B N 1
ATOM 3614 C CA . SER B 1 94 ? -1.777 0.751 9.445 1 98.19 94 SER B CA 1
ATOM 3615 C C . SER B 1 94 ? -2.303 -0.23 8.398 1 98.19 94 SER B C 1
ATOM 3617 O O . SER B 1 94 ? -3.365 -0.011 7.816 1 98.19 94 SER B O 1
ATOM 3619 N N . ALA B 1 95 ? -1.53 -1.303 8.172 1 97.75 95 ALA B N 1
ATOM 3620 C CA . ALA B 1 95 ? -1.974 -2.371 7.277 1 97.75 95 ALA B CA 1
ATOM 3621 C C . ALA B 1 95 ? -3.33 -2.92 7.711 1 97.75 95 ALA B C 1
ATOM 3623 O O . ALA B 1 95 ? -4.199 -3.17 6.875 1 97.75 95 ALA B O 1
ATOM 3624 N N . GLU B 1 96 ? -3.486 -3.133 9.008 1 97.69 96 GLU B N 1
ATOM 3625 C CA . GLU B 1 96 ? -4.758 -3.598 9.555 1 97.69 96 GLU B CA 1
ATOM 3626 C C . GLU B 1 96 ? -5.902 -2.662 9.164 1 97.69 96 GLU B C 1
ATOM 3628 O O . GLU B 1 96 ? -6.973 -3.115 8.758 1 97.69 96 GLU B O 1
ATOM 3633 N N . TRP B 1 97 ? -5.707 -1.443 9.234 1 98.56 97 TRP B N 1
ATOM 3634 C CA . TRP B 1 97 ? -6.785 -0.49 8.984 1 98.56 97 TRP B CA 1
ATOM 3635 C C . TRP B 1 97 ? -6.949 -0.223 7.496 1 98.56 97 TRP B C 1
ATOM 3637 O O . TRP B 1 97 ? -8 0.237 7.051 1 98.56 97 TRP B O 1
ATOM 3647 N N . VAL B 1 98 ? -5.883 -0.448 6.676 1 98.44 98 VAL B N 1
ATOM 3648 C CA . VAL B 1 98 ? -6.133 -0.528 5.238 1 98.44 98 VAL B CA 1
ATOM 3649 C C . VAL B 1 98 ? -7.211 -1.572 4.957 1 98.44 98 VAL B C 1
ATOM 3651 O O . VAL B 1 98 ? -8.148 -1.313 4.207 1 98.44 98 VAL B O 1
ATOM 3654 N N . GLY B 1 99 ? -7.066 -2.729 5.566 1 98.19 99 GLY B N 1
ATOM 3655 C CA . GLY B 1 99 ? -8.039 -3.797 5.395 1 98.19 99 GLY B CA 1
ATOM 3656 C C . GLY B 1 99 ? -9.438 -3.406 5.832 1 98.19 99 GLY B C 1
ATOM 3657 O O . GLY B 1 99 ? -10.414 -3.676 5.125 1 98.19 99 GLY B O 1
ATOM 3658 N N . ALA B 1 100 ? -9.547 -2.729 6.91 1 98 100 ALA B N 1
ATOM 3659 C CA . ALA B 1 100 ? -10.852 -2.389 7.477 1 98 100 ALA B CA 1
ATOM 3660 C C . ALA B 1 100 ? -11.492 -1.233 6.715 1 98 100 ALA B C 1
ATOM 3662 O O . ALA B 1 100 ? -12.719 -1.19 6.562 1 98 100 ALA B O 1
ATOM 3663 N N . LEU B 1 101 ? -10.703 -0.342 6.23 1 98.75 101 LEU B N 1
ATOM 3664 C CA . LEU B 1 101 ? -11.25 0.866 5.621 1 98.75 101 LEU B CA 1
ATOM 3665 C C . LEU B 1 101 ? -11.508 0.659 4.133 1 98.75 101 LEU B C 1
ATOM 3667 O O . LEU B 1 101 ? -12.211 1.456 3.504 1 98.75 101 LEU B O 1
ATOM 3671 N N . THR B 1 102 ? -10.984 -0.408 3.559 1 98.69 102 THR B N 1
ATOM 3672 C CA . THR B 1 102 ? -11.273 -0.711 2.162 1 98.69 102 THR B CA 1
ATOM 3673 C C . THR B 1 102 ? -12.773 -0.923 1.956 1 98.69 102 THR B C 1
ATOM 3675 O O . THR B 1 102 ? -13.398 -0.227 1.154 1 98.69 102 THR B O 1
ATOM 3678 N N . PRO B 1 103 ? -13.43 -1.853 2.697 1 98.69 103 PRO B N 1
ATOM 3679 C CA . PRO B 1 103 ? -14.875 -1.998 2.51 1 98.69 103 PRO B CA 1
ATOM 3680 C C . PRO B 1 103 ? -15.648 -0.726 2.854 1 98.69 103 PRO B C 1
ATOM 3682 O O . PRO B 1 103 ? -16.672 -0.435 2.236 1 98.69 103 PRO B O 1
ATOM 3685 N N . PHE B 1 104 ? -15.203 0.071 3.828 1 98.75 104 PHE B N 1
ATOM 3686 C CA . PHE B 1 104 ? -15.852 1.324 4.203 1 98.75 104 PHE B CA 1
ATOM 3687 C C . PHE B 1 104 ? -15.906 2.279 3.016 1 98.75 104 PHE B C 1
ATOM 3689 O O . PHE B 1 104 ? -16.984 2.758 2.648 1 98.75 104 PHE B O 1
ATOM 3696 N N . PHE B 1 105 ? -14.727 2.535 2.406 1 98.75 105 PHE B N 1
ATOM 3697 C CA . PHE B 1 105 ? -14.656 3.479 1.297 1 98.75 105 PHE B CA 1
ATOM 3698 C C . PHE B 1 105 ? -15.375 2.926 0.071 1 98.75 105 PHE B C 1
ATOM 3700 O O . PHE B 1 105 ? -15.969 3.682 -0.699 1 98.75 105 PHE B O 1
ATOM 3707 N N . GLU B 1 106 ? -15.258 1.624 -0.099 1 97.94 106 GLU B N 1
ATOM 3708 C CA . GLU B 1 106 ? -16 0.976 -1.179 1 97.94 106 GLU B CA 1
ATOM 3709 C C . GLU B 1 106 ? -17.5 1.249 -1.065 1 97.94 106 GLU B C 1
ATOM 3711 O O . GLU B 1 106 ? -18.141 1.636 -2.045 1 97.94 106 GLU B O 1
ATOM 3716 N N . ARG B 1 107 ? -18.047 1.091 0.085 1 97.25 107 ARG B N 1
ATOM 3717 C CA . ARG B 1 107 ? -19.469 1.295 0.316 1 97.25 107 ARG B CA 1
ATOM 3718 C C . ARG B 1 107 ? -19.859 2.754 0.099 1 97.25 107 ARG B C 1
ATOM 3720 O O . ARG B 1 107 ? -20.984 3.049 -0.315 1 97.25 107 ARG B O 1
ATOM 3727 N N . LYS B 1 108 ? -18.953 3.611 0.392 1 98.25 108 LYS B N 1
ATOM 3728 C CA . LYS B 1 108 ? -19.219 5.043 0.255 1 98.25 108 LYS B CA 1
ATOM 3729 C C . LYS B 1 108 ? -19 5.508 -1.182 1 98.25 108 LYS B C 1
ATOM 3731 O O . LYS B 1 108 ? -19.172 6.688 -1.491 1 98.25 108 LYS B O 1
ATOM 3736 N N . GLY B 1 109 ? -18.562 4.578 -2.104 1 97.44 109 GLY B N 1
ATOM 3737 C CA . GLY B 1 109 ? -18.344 4.918 -3.5 1 97.44 109 GLY B CA 1
ATOM 3738 C C . GLY B 1 109 ? -17.047 5.668 -3.742 1 97.44 109 GLY B C 1
ATOM 3739 O O . GLY B 1 109 ? -16.984 6.555 -4.598 1 97.44 109 GLY B O 1
ATOM 3740 N N . TYR B 1 110 ? -16.016 5.352 -2.965 1 98.69 110 TYR B N 1
ATOM 3741 C CA . TYR B 1 110 ? -14.75 6.059 -3.055 1 98.69 110 TYR B CA 1
ATOM 3742 C C . TYR B 1 110 ? -13.68 5.184 -3.699 1 98.69 110 TYR B C 1
ATOM 3744 O O . TYR B 1 110 ? -13.664 3.967 -3.494 1 98.69 110 TYR B O 1
ATOM 3752 N N . THR B 1 111 ? -12.836 5.781 -4.582 1 98.69 111 THR B N 1
ATOM 3753 C CA . THR B 1 111 ? -11.523 5.203 -4.832 1 98.69 111 THR B CA 1
ATOM 3754 C C . THR B 1 111 ? -10.602 5.422 -3.641 1 98.69 111 THR B C 1
ATOM 3756 O O . THR B 1 111 ? -10.578 6.504 -3.053 1 98.69 111 THR B O 1
ATOM 3759 N N . PHE B 1 112 ? -9.938 4.391 -3.213 1 98.81 112 PHE B N 1
ATOM 3760 C CA . PHE B 1 112 ? -9.055 4.414 -2.053 1 98.81 112 PHE B CA 1
ATOM 3761 C C . PHE B 1 112 ? -7.68 3.867 -2.408 1 98.81 112 PHE B C 1
ATOM 3763 O O . PHE B 1 112 ? -7.547 2.695 -2.766 1 98.81 112 PHE B O 1
ATOM 3770 N N . VAL B 1 113 ? -6.602 4.789 -2.359 1 98.88 113 VAL B N 1
ATOM 3771 C CA . VAL B 1 113 ? -5.227 4.426 -2.676 1 98.88 113 VAL B CA 1
ATOM 3772 C C . VAL B 1 113 ? -4.355 4.562 -1.43 1 98.88 113 VAL B C 1
ATOM 3774 O O . VAL B 1 113 ? -4.492 5.523 -0.67 1 98.88 113 VAL B O 1
ATOM 3777 N N . THR B 1 114 ? -3.496 3.582 -1.196 1 98.69 114 THR B N 1
ATOM 3778 C CA . THR B 1 114 ? -2.686 3.586 0.017 1 98.69 114 THR B CA 1
ATOM 3779 C C . THR B 1 114 ? -1.215 3.354 -0.314 1 98.69 114 THR B C 1
ATOM 3781 O O . THR B 1 114 ? -0.888 2.838 -1.386 1 98.69 114 THR B O 1
ATOM 3784 N N . ALA B 1 115 ? -0.315 3.785 0.485 1 98.25 115 ALA B N 1
ATOM 3785 C CA . ALA B 1 115 ? 1.127 3.564 0.399 1 98.25 115 ALA B CA 1
ATOM 3786 C C . ALA B 1 115 ? 1.729 3.328 1.78 1 98.25 115 ALA B C 1
ATOM 3788 O O . ALA B 1 115 ? 1.656 4.195 2.654 1 98.25 115 ALA B O 1
ATOM 3789 N N . ALA B 1 116 ? 2.293 2.182 1.969 1 95.94 116 ALA B N 1
ATOM 3790 C CA . ALA B 1 116 ? 2.924 1.823 3.236 1 95.94 116 ALA B CA 1
ATOM 3791 C C . ALA B 1 116 ? 4.422 2.121 3.205 1 95.94 116 ALA B C 1
ATOM 3793 O O . ALA B 1 116 ? 5.055 2.043 2.15 1 95.94 116 ALA B O 1
ATOM 3794 N N . TYR B 1 117 ? 4.988 2.414 4.391 1 93.88 117 TYR B N 1
ATOM 3795 C CA . TYR B 1 117 ? 6.434 2.598 4.477 1 93.88 117 TYR B CA 1
ATOM 3796 C C . TYR B 1 117 ? 6.957 2.168 5.844 1 93.88 117 TYR B C 1
ATOM 3798 O O . TYR B 1 117 ? 8.164 2.203 6.09 1 93.88 117 TYR B O 1
ATOM 3806 N N . GLY B 1 118 ? 6.074 1.82 6.742 1 92.06 118 GLY B N 1
ATOM 3807 C CA . GLY B 1 118 ? 6.473 1.475 8.102 1 92.06 118 GLY B CA 1
ATOM 3808 C C . GLY B 1 118 ? 6.957 0.044 8.234 1 92.06 118 GLY B C 1
ATOM 3809 O O . GLY B 1 118 ? 7.234 -0.619 7.23 1 92.06 118 GLY B O 1
ATOM 3810 N N . ARG B 1 119 ? 7.121 -0.285 9.492 1 90.75 119 ARG B N 1
ATOM 3811 C CA . ARG B 1 119 ? 7.594 -1.615 9.867 1 90.75 119 ARG B CA 1
ATOM 3812 C C . ARG B 1 119 ? 6.621 -2.295 10.828 1 90.75 119 ARG B C 1
ATOM 3814 O O . ARG B 1 119 ? 5.527 -1.782 11.078 1 90.75 119 ARG B O 1
ATOM 3821 N N . GLN B 1 120 ? 7.078 -3.414 11.281 1 88.44 120 GLN B N 1
ATOM 3822 C CA . GLN B 1 120 ? 6.199 -4.234 12.109 1 88.44 120 GLN B CA 1
ATOM 3823 C C . GLN B 1 120 ? 5.773 -3.488 13.367 1 88.44 120 GLN B C 1
ATOM 3825 O O . GLN B 1 120 ? 4.602 -3.51 13.75 1 88.44 120 GLN B O 1
ATOM 3830 N N . PHE B 1 121 ? 6.594 -2.766 14.023 1 87.38 121 PHE B N 1
ATOM 3831 C CA . PHE B 1 121 ? 6.316 -2.158 15.32 1 87.38 121 PHE B CA 1
ATOM 3832 C C . PHE B 1 121 ? 5.23 -1.097 15.195 1 87.38 121 PHE B C 1
ATOM 3834 O O . PHE B 1 121 ? 4.477 -0.859 16.141 1 87.38 121 PHE B O 1
ATOM 3841 N N . ASP B 1 122 ? 5.148 -0.473 14.055 1 90.88 122 ASP B N 1
ATOM 3842 C CA . ASP B 1 122 ? 4.156 0.588 13.898 1 90.88 122 ASP B CA 1
ATOM 3843 C C . ASP B 1 122 ? 2.975 0.115 13.055 1 90.88 122 ASP B C 1
ATOM 3845 O O . ASP B 1 122 ? 2.209 0.932 12.531 1 90.88 122 ASP B O 1
ATOM 3849 N N . GLY B 1 123 ? 2.855 -1.207 12.812 1 93 123 GLY B N 1
ATOM 3850 C CA . GLY B 1 123 ? 1.753 -1.796 12.07 1 93 123 GLY B CA 1
ATOM 3851 C C . GLY B 1 123 ? 1.881 -1.613 10.57 1 93 123 GLY B C 1
ATOM 3852 O O . GLY B 1 123 ? 0.875 -1.518 9.859 1 93 123 GLY B O 1
ATOM 3853 N N . TYR B 1 124 ? 3.109 -1.433 10.117 1 93.56 124 TYR B N 1
ATOM 3854 C CA . TYR B 1 124 ? 3.344 -1.179 8.703 1 93.56 124 TYR B CA 1
ATOM 3855 C C . TYR B 1 124 ? 2.564 0.043 8.227 1 93.56 124 TYR B C 1
ATOM 3857 O O . TYR B 1 124 ? 1.863 -0.013 7.215 1 93.56 124 TYR B O 1
ATOM 3865 N N . MET B 1 125 ? 2.672 1.094 8.992 1 93.62 125 MET B N 1
ATOM 3866 C CA . MET B 1 125 ? 1.828 2.26 8.742 1 93.62 125 MET B CA 1
ATOM 3867 C C . MET B 1 125 ? 2.24 2.969 7.457 1 93.62 125 MET B C 1
ATOM 3869 O O . MET B 1 125 ? 3.342 2.752 6.949 1 93.62 125 MET B O 1
ATOM 3873 N N . GLY B 1 126 ? 1.308 3.711 6.891 1 97.81 126 GLY B N 1
ATOM 3874 C CA . GLY B 1 126 ? 1.505 4.566 5.73 1 97.81 126 GLY B CA 1
ATOM 3875 C C . GLY B 1 126 ? 0.469 5.672 5.621 1 97.81 126 GLY B C 1
ATOM 3876 O O . GLY B 1 126 ? 0.051 6.238 6.633 1 97.81 126 GLY B O 1
ATOM 3877 N N . VAL B 1 127 ? 0.289 6.051 4.328 1 98.88 127 VAL B N 1
ATOM 3878 C CA . VAL B 1 127 ? -0.666 7.117 4.043 1 98.88 127 VAL B CA 1
ATOM 3879 C C . VAL B 1 127 ? -1.732 6.609 3.076 1 98.88 127 VAL B C 1
ATOM 3881 O O . VAL B 1 127 ? -1.576 5.547 2.473 1 98.88 127 VAL B O 1
ATOM 3884 N N . GLY B 1 128 ? -2.854 7.336 3.051 1 98.88 128 GLY B N 1
ATOM 3885 C CA . GLY B 1 128 ? -3.949 7.004 2.154 1 98.88 128 GLY B CA 1
ATOM 3886 C C . GLY B 1 128 ? -4.641 8.227 1.576 1 98.88 128 GLY B C 1
ATOM 3887 O O . GLY B 1 128 ? -4.711 9.266 2.225 1 98.88 128 GLY B O 1
ATOM 3888 N N . LEU B 1 129 ? -5.109 8.109 0.32 1 98.94 129 LEU B N 1
ATOM 3889 C CA . LEU B 1 129 ? -5.969 9.07 -0.361 1 98.94 129 LEU B CA 1
ATOM 3890 C C . LEU B 1 129 ? -7.273 8.422 -0.807 1 98.94 129 LEU B C 1
ATOM 3892 O O . LEU B 1 129 ? -7.273 7.285 -1.292 1 98.94 129 LEU B O 1
ATOM 3896 N N . ALA B 1 130 ? -8.352 9.094 -0.556 1 98.94 130 ALA B N 1
ATOM 3897 C CA . ALA B 1 130 ? -9.648 8.625 -1.045 1 98.94 130 ALA B CA 1
ATOM 3898 C C . ALA B 1 130 ? -10.461 9.766 -1.637 1 98.94 130 ALA B C 1
ATOM 3900 O O . ALA B 1 130 ? -10.445 10.883 -1.114 1 98.94 130 ALA B O 1
ATOM 3901 N N . TRP B 1 131 ? -11.109 9.531 -2.732 1 98.94 131 TRP B N 1
ATOM 3902 C CA . TRP B 1 131 ? -11.969 10.531 -3.361 1 98.94 131 TRP B CA 1
ATOM 3903 C C . TRP B 1 131 ? -13.242 9.891 -3.895 1 98.94 131 TRP B C 1
ATOM 3905 O O . TRP B 1 131 ? -13.258 8.711 -4.238 1 98.94 131 TRP B O 1
ATOM 3915 N N . PRO B 1 132 ? -14.375 10.625 -3.857 1 98.62 132 PRO B N 1
ATOM 3916 C CA . PRO B 1 132 ? -15.633 10.07 -4.371 1 98.62 132 PRO B CA 1
ATOM 3917 C C . PRO B 1 132 ? -15.609 9.875 -5.883 1 98.62 132 PRO B C 1
ATOM 3919 O O . PRO B 1 132 ? -15.508 10.844 -6.637 1 98.62 132 PRO B O 1
ATOM 3922 N N . ALA B 1 133 ? -15.906 8.68 -6.301 1 97.5 133 ALA B N 1
ATOM 3923 C CA . ALA B 1 133 ? -15.781 8.273 -7.699 1 97.5 133 ALA B CA 1
ATOM 3924 C C . ALA B 1 133 ? -16.844 8.938 -8.562 1 97.5 133 ALA B C 1
ATOM 3926 O O . ALA B 1 133 ? -16.688 9.047 -9.781 1 97.5 133 ALA B O 1
ATOM 3927 N N . GLU B 1 134 ? -17.891 9.336 -7.969 1 96.75 134 GLU B N 1
ATOM 3928 C CA . GLU B 1 134 ? -18.969 9.977 -8.719 1 96.75 134 GLU B CA 1
ATOM 3929 C C . GLU B 1 134 ? -18.594 11.406 -9.102 1 96.75 134 GLU B C 1
ATOM 3931 O O . GLU B 1 134 ? -19.125 11.953 -10.062 1 96.75 134 GLU B O 1
ATOM 3936 N N . ARG B 1 135 ? -17.672 11.984 -8.391 1 97.69 135 ARG B N 1
ATOM 3937 C CA . ARG B 1 135 ? -17.359 13.406 -8.578 1 97.69 135 ARG B CA 1
ATOM 3938 C C . ARG B 1 135 ? -16.031 13.594 -9.281 1 97.69 135 ARG B C 1
ATOM 3940 O O . ARG B 1 135 ? -15.852 14.547 -10.047 1 97.69 135 ARG B O 1
ATOM 3947 N N . PHE B 1 136 ? -15.078 12.672 -8.992 1 98.44 136 PHE B N 1
ATOM 3948 C CA . PHE B 1 136 ? -13.727 12.844 -9.508 1 98.44 136 PHE B CA 1
ATOM 3949 C C . PHE B 1 136 ? -13.219 11.547 -10.133 1 98.44 136 PHE B C 1
ATOM 3951 O O . PHE B 1 136 ? -13.633 10.461 -9.742 1 98.44 136 PHE B O 1
ATOM 3958 N N . GLU B 1 137 ? -12.367 11.703 -11.102 1 98 137 GLU B N 1
ATOM 3959 C CA . GLU B 1 137 ? -11.609 10.586 -11.656 1 98 137 GLU B CA 1
ATOM 3960 C C . GLU B 1 137 ? -10.109 10.875 -11.625 1 98 137 GLU B C 1
ATOM 3962 O O . GLU B 1 137 ? -9.688 12.016 -11.82 1 98 137 GLU B O 1
ATOM 3967 N N . SER B 1 138 ? -9.375 9.852 -11.375 1 98.56 138 SER B N 1
ATOM 3968 C CA . SER B 1 138 ? -7.926 10.047 -11.344 1 98.56 138 SER B CA 1
ATOM 3969 C C . SER B 1 138 ? -7.34 10.023 -12.75 1 98.56 138 SER B C 1
ATOM 3971 O O . SER B 1 138 ? -7.703 9.172 -13.57 1 98.56 138 SER B O 1
ATOM 3973 N N . VAL B 1 139 ? -6.523 10.984 -13.008 1 98.38 139 VAL B N 1
ATOM 3974 C CA . VAL B 1 139 ? -5.742 11.039 -14.234 1 98.38 139 VAL B CA 1
ATOM 3975 C C . VAL B 1 139 ? -4.453 10.242 -14.062 1 98.38 139 VAL B C 1
ATOM 3977 O O . VAL B 1 139 ? -4.074 9.461 -14.945 1 98.38 139 VAL B O 1
ATOM 3980 N N . THR B 1 140 ? -3.836 10.461 -13.008 1 97.62 140 THR B N 1
ATOM 3981 C CA . THR B 1 140 ? -2.623 9.742 -12.625 1 97.62 140 THR B CA 1
ATOM 3982 C C . THR B 1 140 ? -2.426 9.781 -11.117 1 97.62 140 THR B C 1
ATOM 3984 O O . THR B 1 140 ? -3.01 10.617 -10.422 1 97.62 140 THR B O 1
ATOM 3987 N N . VAL B 1 141 ? -1.737 8.797 -10.578 1 98.81 141 VAL B N 1
ATOM 3988 C CA . VAL B 1 141 ? -1.39 8.672 -9.164 1 98.81 141 VAL B CA 1
ATOM 3989 C C . VAL B 1 141 ? 0.106 8.398 -9.016 1 98.81 141 VAL B C 1
ATOM 3991 O O . VAL B 1 141 ? 0.719 7.797 -9.906 1 98.81 141 VAL B O 1
ATOM 3994 N N . GLU B 1 142 ? 0.664 8.891 -7.965 1 98.69 142 GLU B N 1
ATOM 3995 C CA . GLU B 1 142 ? 2.09 8.672 -7.746 1 98.69 142 GLU B CA 1
ATOM 3996 C C . GLU B 1 142 ? 2.381 8.359 -6.281 1 98.69 142 GLU B C 1
ATOM 3998 O O . GLU B 1 142 ? 1.873 9.039 -5.387 1 98.69 142 GLU B O 1
ATOM 4003 N N . LEU B 1 143 ? 3.088 7.293 -6.035 1 98.56 143 LEU B N 1
ATOM 4004 C CA . LEU B 1 143 ? 3.701 6.961 -4.754 1 98.56 143 LEU B CA 1
ATOM 4005 C C . LEU B 1 143 ? 5.195 7.273 -4.77 1 98.56 143 LEU B C 1
ATOM 4007 O O . LEU B 1 143 ? 5.984 6.523 -5.344 1 98.56 143 LEU B O 1
ATOM 4011 N N . ALA B 1 144 ? 5.613 8.375 -4.098 1 98.06 144 ALA B N 1
ATOM 4012 C CA . ALA B 1 144 ? 7.012 8.797 -4.156 1 98.06 144 ALA B CA 1
ATOM 4013 C C . ALA B 1 144 ? 7.637 8.812 -2.768 1 98.06 144 ALA B C 1
ATOM 4015 O O . ALA B 1 144 ? 7.156 9.516 -1.871 1 98.06 144 ALA B O 1
ATOM 4016 N N . ARG B 1 145 ? 8.672 8.016 -2.58 1 97.38 145 ARG B N 1
ATOM 4017 C CA . ARG B 1 145 ? 9.492 8.266 -1.398 1 97.38 145 ARG B CA 1
ATOM 4018 C C . ARG B 1 145 ? 10.156 9.633 -1.468 1 97.38 145 ARG B C 1
ATOM 4020 O O . ARG B 1 145 ? 10.961 9.898 -2.369 1 97.38 145 ARG B O 1
ATOM 4027 N N . ALA B 1 146 ? 9.891 10.453 -0.529 1 97.5 146 ALA B N 1
ATOM 4028 C CA . ALA B 1 146 ? 10.312 11.852 -0.599 1 97.5 146 ALA B CA 1
ATOM 4029 C C . ALA B 1 146 ? 11.828 11.953 -0.719 1 97.5 146 ALA B C 1
ATOM 4031 O O . ALA B 1 146 ? 12.344 12.75 -1.511 1 97.5 146 ALA B O 1
ATOM 4032 N N . ALA B 1 147 ? 12.555 11.148 -0.047 1 96.62 147 ALA B N 1
ATOM 4033 C CA . ALA B 1 147 ? 14.016 11.203 -0.028 1 96.62 147 ALA B CA 1
ATOM 4034 C C . ALA B 1 147 ? 14.594 10.852 -1.395 1 96.62 147 ALA B C 1
ATOM 4036 O O . ALA B 1 147 ? 15.742 11.188 -1.693 1 96.62 147 ALA B O 1
ATOM 4037 N N . GLU B 1 148 ? 13.812 10.188 -2.197 1 96 148 GLU B N 1
ATOM 4038 C CA . GLU B 1 148 ? 14.32 9.727 -3.482 1 96 148 GLU B CA 1
ATOM 4039 C C . GLU B 1 148 ? 13.977 10.703 -4.602 1 96 148 GLU B C 1
ATOM 4041 O O . GLU B 1 148 ? 14.305 10.461 -5.766 1 96 148 GLU B O 1
ATOM 4046 N N . THR B 1 149 ? 13.367 11.789 -4.289 1 94.56 149 THR B N 1
ATOM 4047 C CA . THR B 1 149 ? 12.984 12.773 -5.293 1 94.56 149 THR B CA 1
ATOM 4048 C C . THR B 1 149 ? 14.156 13.703 -5.609 1 94.56 149 THR B C 1
ATOM 4050 O O . THR B 1 149 ? 14.039 14.586 -6.465 1 94.56 149 THR B O 1
ATOM 4053 N N . LYS B 1 150 ? 15.227 13.5 -4.973 1 92.12 150 LYS B N 1
ATOM 4054 C CA . LYS B 1 150 ? 16.5 14.133 -5.332 1 92.12 150 LYS B CA 1
ATOM 4055 C C . LYS B 1 150 ? 17.641 13.125 -5.305 1 92.12 150 LYS B C 1
ATOM 4057 O O . LYS B 1 150 ? 17.5 12.031 -4.754 1 92.12 150 LYS B O 1
ATOM 4062 N N . GLU B 1 151 ? 18.734 13.609 -5.879 1 89.62 151 GLU B N 1
ATOM 4063 C CA . GLU B 1 151 ? 19.922 12.773 -5.828 1 89.62 151 GLU B CA 1
ATOM 4064 C C . GLU B 1 151 ? 20.75 13.055 -4.57 1 89.62 151 GLU B C 1
ATOM 4066 O O . GLU B 1 151 ? 20.812 14.203 -4.113 1 89.62 151 GLU B O 1
ATOM 4071 N N . TRP B 1 152 ? 21.281 11.969 -4.012 1 90.88 152 TRP B N 1
ATOM 4072 C CA . TRP B 1 152 ? 22.125 12.086 -2.836 1 90.88 152 TRP B CA 1
ATOM 4073 C C . TRP B 1 152 ? 23.562 11.656 -3.152 1 90.88 152 TRP B C 1
ATOM 4075 O O . TRP B 1 152 ? 23.766 10.766 -3.977 1 90.88 152 TRP B O 1
ATOM 4085 N N . PRO B 1 153 ? 24.562 12.312 -2.551 1 78.06 153 PRO B N 1
ATOM 4086 C CA . PRO B 1 153 ? 25.922 11.812 -2.73 1 78.06 153 PRO B CA 1
ATOM 4087 C C . PRO B 1 153 ? 26.125 10.398 -2.176 1 78.06 153 PRO B C 1
ATOM 4089 O O . PRO B 1 153 ? 25.438 10.008 -1.231 1 78.06 153 PRO B O 1
ATOM 4092 N N . ALA B 1 154 ? 26.766 9.555 -2.947 1 62.22 154 ALA B N 1
ATOM 4093 C CA . ALA B 1 154 ? 27.016 8.18 -2.529 1 62.22 154 ALA B CA 1
ATOM 4094 C C . ALA B 1 154 ? 27.516 8.125 -1.09 1 62.22 154 ALA B C 1
ATOM 4096 O O . ALA B 1 154 ? 28.359 8.93 -0.689 1 62.22 154 ALA B O 1
ATOM 4097 N N . ALA B 1 155 ? 26.672 7.699 -0.145 1 53.94 155 ALA B N 1
ATOM 4098 C CA . ALA B 1 155 ? 27.172 7.547 1.219 1 53.94 155 ALA B CA 1
ATOM 4099 C C . ALA B 1 155 ? 28.516 6.844 1.233 1 53.94 155 ALA B C 1
ATOM 4101 O O . ALA B 1 155 ? 28.734 5.875 0.5 1 53.94 155 ALA B O 1
ATOM 4102 N N . GLU B 1 156 ? 29.625 7.352 1.673 1 45.41 156 GLU B N 1
ATOM 4103 C CA . GLU B 1 156 ? 30.797 6.512 1.896 1 45.41 156 GLU B CA 1
ATOM 4104 C C . GLU B 1 156 ? 30.406 5.164 2.492 1 45.41 156 GLU B C 1
ATOM 4106 O O . GLU B 1 156 ? 29.25 4.949 2.844 1 45.41 156 GLU B O 1
ATOM 4111 N N . GLY B 1 157 ? 31.25 4.559 3.498 1 39.16 157 GLY B N 1
ATOM 4112 C CA . GLY B 1 157 ? 31.359 3.26 4.145 1 39.16 157 GLY B CA 1
ATOM 4113 C C . GLY B 1 157 ? 30.156 2.902 4.977 1 39.16 157 GLY B C 1
ATOM 4114 O O . GLY B 1 157 ? 30.25 2.777 6.199 1 39.16 157 GLY B O 1
ATOM 4115 N N . GLU B 1 158 ? 29.156 3.289 4.746 1 36.38 158 GLU B N 1
ATOM 4116 C CA . GLU B 1 158 ? 28.234 3.029 5.844 1 36.38 158 GLU B CA 1
ATOM 4117 C C . GLU B 1 158 ? 28.109 1.534 6.121 1 36.38 158 GLU B C 1
ATOM 4119 O O . GLU B 1 158 ? 27.75 0.76 5.23 1 36.38 158 GLU B O 1
ATOM 4124 N N . GLY B 1 159 ? 28.953 1.051 7.004 1 34.34 159 GLY B N 1
ATOM 4125 C CA . GLY B 1 159 ? 28.547 -0.095 7.805 1 34.34 159 GLY B CA 1
ATOM 4126 C C . GLY B 1 159 ? 27.094 -0.056 8.219 1 34.34 159 GLY B C 1
ATOM 4127 O O . GLY B 1 159 ? 26.594 0.975 8.68 1 34.34 159 GLY B O 1
ATOM 4128 N N . GLU B 1 160 ? 26.328 -0.597 7.457 1 34.03 160 GLU B N 1
ATOM 4129 C CA . GLU B 1 160 ? 24.938 -0.832 7.793 1 34.03 160 GLU B CA 1
ATOM 4130 C C . GLU B 1 160 ? 24.766 -1.181 9.266 1 34.03 160 GLU B C 1
ATOM 4132 O O . GLU B 1 160 ? 24.859 -2.35 9.648 1 34.03 160 GLU B O 1
ATOM 4137 N N . LYS B 1 161 ? 25.297 -0.52 10.211 1 33.19 161 LYS B N 1
ATOM 4138 C CA . LYS B 1 161 ? 24.859 -0.813 11.57 1 33.19 161 LYS B CA 1
ATOM 4139 C C . LYS B 1 161 ? 23.359 -0.589 11.727 1 33.19 161 LYS B C 1
ATOM 4141 O O . LYS B 1 161 ? 22.922 0.537 11.953 1 33.19 161 LYS B O 1
ATOM 4146 N N . GLY B 1 162 ? 22.531 -1.252 11.188 1 32.84 162 GLY B N 1
ATOM 4147 C CA . GLY B 1 162 ? 21.125 -1.326 11.508 1 32.84 162 GLY B CA 1
ATOM 4148 C C . GLY B 1 162 ? 20.844 -1.37 13 1 32.84 162 GLY B C 1
ATOM 4149 O O . GLY B 1 162 ? 20.859 -2.443 13.609 1 32.84 162 GLY B O 1
ATOM 4150 N N . GLY B 1 163 ? 21.25 -0.382 13.664 1 31.42 163 GLY B N 1
ATOM 4151 C CA . GLY B 1 163 ? 20.875 -0.361 15.062 1 31.42 163 GLY B CA 1
ATOM 4152 C C . GLY B 1 163 ? 19.375 -0.522 15.273 1 31.42 163 GLY B C 1
ATOM 4153 O O . GLY B 1 163 ? 18.578 -0.041 14.477 1 31.42 163 GLY B O 1
ATOM 4154 N N . ARG B 1 164 ? 19 -1.584 15.898 1 32.34 164 ARG B N 1
ATOM 4155 C CA . ARG B 1 164 ? 17.703 -1.838 16.531 1 32.34 164 ARG B CA 1
ATOM 4156 C C . ARG B 1 164 ? 17.203 -0.603 17.266 1 32.34 164 ARG B C 1
ATOM 4158 O O . ARG B 1 164 ? 17.578 -0.367 18.422 1 32.34 164 ARG B O 1
ATOM 4165 N N . GLU B 1 165 ? 17.047 0.449 16.734 1 34.38 165 GLU B N 1
ATOM 4166 C CA . GLU B 1 165 ? 16.391 1.443 17.578 1 34.38 165 GLU B CA 1
ATOM 4167 C C . GLU B 1 165 ? 14.984 1 17.938 1 34.38 165 GLU B C 1
ATOM 4169 O O . GLU B 1 165 ? 14.109 0.882 17.078 1 34.38 165 GLU B O 1
ATOM 4174 N N . GLY B 1 166 ? 14.859 0.169 18.844 1 34.75 166 GLY B N 1
ATOM 4175 C CA . GLY B 1 166 ? 13.586 -0.199 19.438 1 34.75 166 GLY B CA 1
ATOM 4176 C C . GLY B 1 166 ? 12.742 0.999 19.828 1 34.75 166 GLY B C 1
ATOM 4177 O O . GLY B 1 166 ? 13.242 2.125 19.875 1 34.75 166 GLY B O 1
ATOM 4178 N N . TRP B 1 167 ? 11.422 0.739 20 1 40.5 167 TRP B N 1
ATOM 4179 C CA . TRP B 1 167 ? 10.422 1.725 20.406 1 40.5 167 TRP B CA 1
ATOM 4180 C C . TRP B 1 167 ? 10.938 2.578 21.562 1 40.5 167 TRP B C 1
ATOM 4182 O O . TRP B 1 167 ? 10.812 3.805 21.547 1 40.5 167 TRP B O 1
ATOM 4192 N N . GLY B 1 168 ? 11.5 1.888 22.406 1 40.88 168 GLY B N 1
ATOM 4193 C CA . GLY B 1 168 ? 11.969 2.52 23.625 1 40.88 168 GLY B CA 1
ATOM 4194 C C . GLY B 1 168 ? 13.117 3.486 23.406 1 40.88 168 GLY B C 1
ATOM 4195 O O . GLY B 1 168 ? 13.164 4.559 24.016 1 40.88 168 GLY B O 1
ATOM 4196 N N . GLU B 1 169 ? 13.984 3.033 22.609 1 41.31 169 GLU B N 1
ATOM 4197 C CA . GLU B 1 169 ? 15.148 3.893 22.391 1 41.31 169 GLU B CA 1
ATOM 4198 C C . GLU B 1 169 ? 14.781 5.113 21.547 1 41.31 169 GLU B C 1
ATOM 4200 O O . GLU B 1 169 ? 15.266 6.219 21.812 1 41.31 169 GLU B O 1
ATOM 4205 N N . TRP B 1 170 ? 13.898 4.891 20.641 1 43.56 170 TRP B N 1
ATOM 4206 C CA . TRP B 1 170 ? 13.391 6.016 19.859 1 43.56 170 TRP B CA 1
ATOM 4207 C C . TRP B 1 170 ? 12.57 6.961 20.719 1 43.56 170 TRP B C 1
ATOM 4209 O O . TRP B 1 170 ? 12.766 8.18 20.672 1 43.56 170 TRP B O 1
ATOM 4219 N N . VAL B 1 171 ? 11.695 6.387 21.547 1 43.91 171 VAL B N 1
ATOM 4220 C CA . VAL B 1 171 ? 10.953 7.18 22.516 1 43.91 171 VAL B CA 1
ATOM 4221 C C . VAL B 1 171 ? 11.93 7.836 23.5 1 43.91 171 VAL B C 1
ATOM 4223 O O . VAL B 1 171 ? 11.781 9.016 23.828 1 43.91 171 VAL B O 1
ATOM 4226 N N . ALA B 1 172 ? 12.883 7.094 23.922 1 44.56 172 ALA B N 1
ATOM 4227 C CA . ALA B 1 172 ? 13.859 7.617 24.875 1 44.56 172 ALA B CA 1
ATOM 4228 C C . ALA B 1 172 ? 14.688 8.734 24.25 1 44.56 172 ALA B C 1
ATOM 4230 O O . ALA B 1 172 ? 14.961 9.75 24.891 1 44.56 172 ALA B O 1
ATOM 4231 N N . LYS B 1 173 ? 15.086 8.508 23.078 1 45.78 173 LYS B N 1
ATOM 4232 C CA . LYS B 1 173 ? 15.828 9.578 22.406 1 45.78 173 LYS B CA 1
ATOM 4233 C C . LYS B 1 173 ? 14.938 10.797 22.156 1 45.78 173 LYS B C 1
ATOM 4235 O O . LYS B 1 173 ? 15.383 11.93 22.328 1 45.78 173 LYS B O 1
ATOM 4240 N N . TRP B 1 174 ? 13.758 10.461 21.734 1 46.12 174 TRP B N 1
ATOM 4241 C CA . TRP B 1 174 ? 12.766 11.516 21.562 1 46.12 174 TRP B CA 1
ATOM 4242 C C . TRP B 1 174 ? 12.5 12.242 22.875 1 46.12 174 TRP B C 1
ATOM 4244 O O . TRP B 1 174 ? 12.492 13.477 22.922 1 46.12 174 TRP B O 1
ATOM 4254 N N . ALA B 1 175 ? 12.336 11.422 23.906 1 45.78 175 ALA B N 1
ATOM 4255 C CA . ALA B 1 175 ? 12.133 12.008 25.234 1 45.78 175 ALA B CA 1
ATOM 4256 C C . ALA B 1 175 ? 13.352 12.805 25.672 1 45.78 175 ALA B C 1
ATOM 4258 O O . ALA B 1 175 ? 13.219 13.906 26.203 1 45.78 175 ALA B O 1
ATOM 4259 N N . ARG B 1 176 ? 14.477 12.234 25.453 1 46.84 176 ARG B N 1
ATOM 4260 C CA . ARG B 1 176 ? 15.688 12.945 25.844 1 46.84 176 ARG B CA 1
ATOM 4261 C C . ARG B 1 176 ? 15.844 14.234 25.047 1 46.84 176 ARG B C 1
ATOM 4263 O O . ARG B 1 176 ? 16.25 15.258 25.594 1 46.84 176 ARG B O 1
ATOM 4270 N N . ALA B 1 177 ? 15.57 14.102 23.781 1 44.31 177 ALA B N 1
ATOM 4271 C CA . ALA B 1 177 ? 15.688 15.266 22.906 1 44.31 177 ALA B CA 1
ATOM 4272 C C . ALA B 1 177 ? 14.617 16.297 23.234 1 44.31 177 ALA B C 1
ATOM 4274 O O . ALA B 1 177 ? 14.883 17.5 23.203 1 44.31 177 ALA B O 1
ATOM 4275 N N . ALA B 1 178 ? 13.398 15.82 23.469 1 41.91 178 ALA B N 1
ATOM 4276 C CA . ALA B 1 178 ? 12.328 16.734 23.859 1 41.91 178 ALA B CA 1
ATOM 4277 C C . ALA B 1 178 ? 12.586 17.344 25.234 1 41.91 178 ALA B C 1
ATOM 4279 O O . ALA B 1 178 ? 12.219 18.484 25.5 1 41.91 178 ALA B O 1
ATOM 4280 N N . TRP B 1 179 ? 13.211 16.375 26.203 1 43.19 179 TRP B N 1
ATOM 4281 C CA . TRP B 1 179 ? 13.359 16.891 27.562 1 43.19 179 TRP B CA 1
ATOM 4282 C C . TRP B 1 179 ? 14.82 17.234 27.859 1 43.19 179 TRP B C 1
ATOM 4284 O O . TRP B 1 179 ? 15.195 17.453 29.016 1 43.19 179 TRP B O 1
ATOM 4294 N N . GLY B 1 180 ? 15.656 17.734 27.078 1 40.72 180 GLY B N 1
ATOM 4295 C CA . GLY B 1 180 ? 16.891 18.484 27.156 1 40.72 180 GLY B CA 1
ATOM 4296 C C . GLY B 1 180 ? 18.047 17.672 27.703 1 40.72 180 GLY B C 1
ATOM 4297 O O . GLY B 1 180 ? 19.031 18.234 28.203 1 40.72 180 GLY B O 1
ATOM 4298 N N . GLY B 1 181 ? 17.938 16.281 27.969 1 38.47 181 GLY B N 1
ATOM 4299 C CA . GLY B 1 181 ? 19.094 15.758 28.672 1 38.47 181 GLY B CA 1
ATOM 4300 C C . GLY B 1 181 ? 20.297 15.539 27.75 1 38.47 181 GLY B C 1
ATOM 4301 O O . GLY B 1 181 ? 20.156 14.938 26.688 1 38.47 181 GLY B O 1
ATOM 4302 N N . GLY B 1 182 ? 21.438 16.344 27.766 1 38.09 182 GLY B N 1
ATOM 4303 C CA . GLY B 1 182 ? 22.703 16.484 27.094 1 38.09 182 GLY B CA 1
ATOM 4304 C C . GLY B 1 182 ? 23.641 15.32 27.344 1 38.09 182 GLY B C 1
ATOM 4305 O O . GLY B 1 182 ? 24.391 15.312 28.328 1 38.09 182 GLY B O 1
ATOM 4306 N N . GLY B 1 183 ? 23.375 13.977 27.297 1 37.59 183 GLY B N 1
ATOM 4307 C CA . GLY B 1 183 ? 24.516 13.125 27.641 1 37.59 183 GLY B CA 1
ATOM 4308 C C . GLY B 1 183 ? 25.562 13.086 26.547 1 37.59 183 GLY B C 1
ATOM 4309 O O . GLY B 1 183 ? 25.281 13.375 25.391 1 37.59 183 GLY B O 1
ATOM 4310 N N . GLY B 1 184 ? 26.922 13.203 26.875 1 36.94 184 GLY B N 1
ATOM 4311 C CA . GLY B 1 184 ? 28.25 13.367 26.297 1 36.94 184 GLY B CA 1
ATOM 4312 C C . GLY B 1 184 ? 28.672 12.211 25.406 1 36.94 184 GLY B C 1
ATOM 4313 O O . GLY B 1 184 ? 29.859 11.992 25.188 1 36.94 184 GLY B O 1
ATOM 4314 N N . GLY B 1 185 ? 28 11.141 25.188 1 38.34 185 GLY B N 1
ATOM 4315 C CA . GLY B 1 185 ? 28.75 10.125 24.469 1 38.34 185 GLY B CA 1
ATOM 4316 C C . GLY B 1 185 ? 29.219 10.594 23.109 1 38.34 185 GLY B C 1
ATOM 4317 O O . GLY B 1 185 ? 28.766 11.617 22.594 1 38.34 185 GLY B O 1
ATOM 4318 N N . GLY B 1 186 ? 30.375 10.07 22.625 1 40.31 186 GLY B N 1
ATOM 4319 C CA . GLY B 1 186 ? 31.016 10.305 21.344 1 40.31 186 GLY B CA 1
ATOM 4320 C C . GLY B 1 186 ? 30.031 10.492 20.203 1 40.31 186 GLY B C 1
ATOM 4321 O O . GLY B 1 186 ? 29.219 9.602 19.922 1 40.31 186 GLY B O 1
ATOM 4322 N N . GLU B 1 187 ? 29.531 11.648 19.969 1 40.5 187 GLU B N 1
ATOM 4323 C CA . GLU B 1 187 ? 28.469 12.219 19.141 1 40.5 187 GLU B CA 1
ATOM 4324 C C . GLU B 1 187 ? 28.672 11.883 17.656 1 40.5 187 GLU B C 1
ATOM 4326 O O . GLU B 1 187 ? 29.578 12.43 17.016 1 40.5 187 GLU B O 1
ATOM 4331 N N . ARG B 1 188 ? 28.703 10.672 17.203 1 45.59 188 ARG B N 1
ATOM 4332 C CA . ARG B 1 188 ? 28.562 10.617 15.75 1 45.59 188 ARG B CA 1
ATOM 4333 C C . ARG B 1 188 ? 27.797 11.828 15.227 1 45.59 188 ARG B C 1
ATOM 4335 O O . ARG B 1 188 ? 26.703 12.133 15.711 1 45.59 188 ARG B O 1
ATOM 4342 N N . ARG B 1 189 ? 28.672 12.812 14.719 1 55 189 ARG B N 1
ATOM 4343 C CA . ARG B 1 189 ? 28.125 14.047 14.156 1 55 189 ARG B CA 1
ATOM 4344 C C . ARG B 1 189 ? 26.828 13.773 13.398 1 55 189 ARG B C 1
ATOM 4346 O O . ARG B 1 189 ? 26.812 12.945 12.484 1 55 189 ARG B O 1
ATOM 4353 N N . PHE B 1 190 ? 25.75 14.008 14.07 1 71.62 190 PHE B N 1
ATOM 4354 C CA . PHE B 1 190 ? 24.453 13.945 13.414 1 71.62 190 PHE B CA 1
ATOM 4355 C C . PHE B 1 190 ? 24.469 14.695 12.086 1 71.62 190 PHE B C 1
ATOM 4357 O O . PHE B 1 190 ? 24.797 15.883 12.047 1 71.62 190 PHE B O 1
ATOM 4364 N N . ASP B 1 191 ? 24.469 13.938 10.945 1 85.69 191 ASP B N 1
ATOM 4365 C CA . ASP B 1 191 ? 24.375 14.508 9.602 1 85.69 191 ASP B CA 1
ATOM 4366 C C . ASP B 1 191 ? 22.938 14.547 9.109 1 85.69 191 ASP B C 1
ATOM 4368 O O . ASP B 1 191 ? 22.375 13.508 8.758 1 85.69 191 ASP B O 1
ATOM 4372 N N . ALA B 1 192 ? 22.359 15.75 9.125 1 90.5 192 ALA B N 1
ATOM 4373 C CA . ALA B 1 192 ? 20.953 15.945 8.766 1 90.5 192 ALA B CA 1
ATOM 4374 C C . ALA B 1 192 ? 20.672 15.438 7.355 1 90.5 192 ALA B C 1
ATOM 4376 O O . ALA B 1 192 ? 19.594 14.914 7.082 1 90.5 192 ALA B O 1
ATOM 4377 N N . LEU B 1 193 ? 21.641 15.586 6.461 1 91.81 193 LEU B N 1
ATOM 4378 C CA . LEU B 1 193 ? 21.469 15.141 5.082 1 91.81 193 LEU B CA 1
ATOM 4379 C C . LEU B 1 193 ? 21.406 13.617 5.008 1 91.81 193 LEU B C 1
ATOM 4381 O O . LEU B 1 193 ? 20.578 13.062 4.281 1 91.81 193 LEU B O 1
ATOM 4385 N N . GLU B 1 194 ? 22.266 13.023 5.703 1 90.56 194 GLU B N 1
ATOM 4386 C CA . GLU B 1 194 ? 22.25 11.57 5.734 1 90.56 194 GLU B CA 1
ATOM 4387 C C . GLU B 1 194 ? 20.953 11.031 6.344 1 90.56 194 GLU B C 1
ATOM 4389 O O . GLU B 1 194 ? 20.375 10.078 5.836 1 90.56 194 GLU B O 1
ATOM 4394 N N . GLU B 1 195 ? 20.562 11.664 7.426 1 92 195 GLU B N 1
ATOM 4395 C CA . GLU B 1 195 ? 19.328 11.258 8.086 1 92 195 GLU B CA 1
ATOM 4396 C C . GLU B 1 195 ? 18.125 11.461 7.168 1 92 195 GLU B C 1
ATOM 4398 O O . GLU B 1 195 ? 17.234 10.602 7.105 1 92 195 GLU B O 1
ATOM 4403 N N . ALA B 1 196 ? 18.078 12.578 6.492 1 94.88 196 ALA B N 1
ATOM 4404 C CA . ALA B 1 196 ? 17 12.867 5.551 1 94.88 196 ALA B CA 1
ATOM 4405 C C . ALA B 1 196 ? 16.953 11.82 4.438 1 94.88 196 ALA B C 1
ATOM 4407 O O . ALA B 1 196 ? 15.875 11.367 4.051 1 94.88 196 ALA B O 1
ATOM 4408 N N . ALA B 1 197 ? 18.094 11.383 3.957 1 94.44 197 ALA B N 1
ATOM 4409 C CA . ALA B 1 197 ? 18.188 10.445 2.844 1 94.44 197 ALA B CA 1
ATOM 4410 C C . ALA B 1 197 ? 17.672 9.07 3.238 1 94.44 197 ALA B C 1
ATOM 4412 O O . ALA B 1 197 ? 17.141 8.328 2.396 1 94.44 197 ALA B O 1
ATOM 4413 N N . ARG B 1 198 ? 17.688 8.742 4.434 1 92.5 198 ARG B N 1
ATOM 4414 C CA . ARG B 1 198 ? 17.344 7.402 4.898 1 92.5 198 ARG B CA 1
ATOM 4415 C C . ARG B 1 198 ? 15.859 7.277 5.191 1 92.5 198 ARG B C 1
ATOM 4417 O O . ARG B 1 198 ? 15.352 6.172 5.371 1 92.5 198 ARG B O 1
ATOM 4424 N N . ARG B 1 199 ? 15.188 8.422 5.32 1 94.12 199 ARG B N 1
ATOM 4425 C CA . ARG B 1 199 ? 13.773 8.383 5.66 1 94.12 199 ARG B CA 1
ATOM 4426 C C . ARG B 1 199 ? 12.969 7.68 4.57 1 94.12 199 ARG B C 1
ATOM 4428 O O . ARG B 1 199 ? 13.266 7.824 3.383 1 94.12 199 ARG B O 1
ATOM 4435 N N . LYS B 1 200 ? 11.891 6.965 4.98 1 94.94 200 LYS B N 1
ATOM 4436 C CA . LYS B 1 200 ? 11.133 6.121 4.055 1 94.94 200 LYS B CA 1
ATOM 4437 C C . LYS B 1 200 ? 9.758 6.715 3.771 1 94.94 200 LYS B C 1
ATOM 4439 O O . LYS B 1 200 ? 8.969 6.141 3.012 1 94.94 200 LYS B O 1
ATOM 4444 N N . ASN B 1 201 ? 9.469 7.875 4.332 1 97 201 ASN B N 1
ATOM 4445 C CA . ASN B 1 201 ? 8.148 8.484 4.203 1 97 201 ASN B CA 1
ATOM 4446 C C . ASN B 1 201 ? 7.77 8.695 2.74 1 97 201 ASN B C 1
ATOM 4448 O O . ASN B 1 201 ? 8.609 9.086 1.925 1 97 201 ASN B O 1
ATOM 4452 N N . VAL B 1 202 ? 6.512 8.391 2.467 1 98.38 202 VAL B N 1
ATOM 4453 C CA . VAL B 1 202 ? 6.023 8.414 1.091 1 98.38 202 VAL B CA 1
ATOM 4454 C C . VAL B 1 202 ? 5.043 9.57 0.913 1 98.38 202 VAL B C 1
ATOM 4456 O O . VAL B 1 202 ? 4.156 9.781 1.746 1 98.38 202 VAL B O 1
ATOM 4459 N N . LEU B 1 203 ? 5.316 10.391 -0.137 1 98.75 203 LEU B N 1
ATOM 4460 C CA . LEU B 1 203 ? 4.324 11.336 -0.634 1 98.75 203 LEU B CA 1
ATOM 4461 C C . LEU B 1 203 ? 3.369 10.664 -1.611 1 98.75 203 LEU B C 1
ATOM 4463 O O . LEU B 1 203 ? 3.785 10.219 -2.684 1 98.75 203 LEU B O 1
ATOM 4467 N N . LEU B 1 204 ? 2.127 10.531 -1.221 1 98.94 204 LEU B N 1
ATOM 4468 C CA . LEU B 1 204 ? 1.101 9.984 -2.102 1 98.94 204 LEU B CA 1
ATOM 4469 C C . LEU B 1 204 ? 0.321 11.102 -2.787 1 98.94 204 LEU B C 1
ATOM 4471 O O . LEU B 1 204 ? -0.229 11.984 -2.119 1 98.94 204 LEU B O 1
ATOM 4475 N N . SER B 1 205 ? 0.295 11.078 -4.16 1 98.94 205 SER B N 1
ATOM 4476 C CA . SER B 1 205 ? -0.322 12.156 -4.926 1 98.94 205 SER B CA 1
ATOM 4477 C C . SER B 1 205 ? -1.297 11.617 -5.961 1 98.94 205 SER B C 1
ATOM 4479 O O . SER B 1 205 ? -1.066 10.547 -6.539 1 98.94 205 SER B O 1
ATOM 4481 N N . ALA B 1 206 ? -2.338 12.344 -6.18 1 98.94 206 ALA B N 1
ATOM 4482 C CA . ALA B 1 206 ? -3.299 12.039 -7.238 1 98.94 206 ALA B CA 1
ATOM 4483 C C . ALA B 1 206 ? -3.68 13.297 -8.016 1 98.94 206 ALA B C 1
ATOM 4485 O O . ALA B 1 206 ? -3.99 14.336 -7.418 1 98.94 206 ALA B O 1
ATOM 4486 N N . LYS B 1 207 ? -3.539 13.25 -9.312 1 98.88 207 LYS B N 1
ATOM 4487 C CA . LYS B 1 207 ? -4.148 14.25 -10.18 1 98.88 207 LYS B CA 1
ATOM 4488 C C . LYS B 1 207 ? -5.582 13.867 -10.539 1 98.88 207 LYS B C 1
ATOM 4490 O O . LYS B 1 207 ? -5.816 12.812 -11.133 1 98.88 207 LYS B O 1
ATOM 4495 N N . LEU B 1 208 ? -6.5 14.703 -10.164 1 98.81 208 LEU B N 1
ATOM 4496 C CA . LEU B 1 208 ? -7.914 14.398 -10.312 1 98.81 208 LEU B CA 1
ATOM 4497 C C . LEU B 1 208 ? -8.578 15.344 -11.305 1 98.81 208 LEU B C 1
ATOM 4499 O O . LEU B 1 208 ? -8.164 16.5 -11.438 1 98.81 208 LEU B O 1
ATOM 4503 N N . ARG B 1 209 ? -9.523 14.836 -11.992 1 98.44 209 ARG B N 1
ATOM 4504 C CA . ARG B 1 209 ? -10.391 15.617 -12.859 1 98.44 209 ARG B CA 1
ATOM 4505 C C . ARG B 1 209 ? -11.828 15.609 -12.352 1 98.44 209 ARG B C 1
ATOM 4507 O O . ARG B 1 209 ? -12.391 14.547 -12.086 1 98.44 209 ARG B O 1
ATOM 4514 N N . CYS B 1 210 ? -12.359 16.781 -12.18 1 97.56 210 CYS B N 1
ATOM 4515 C CA . CYS B 1 210 ? -13.766 16.891 -11.812 1 97.56 210 CYS B CA 1
ATOM 4516 C C . CYS B 1 210 ? -14.664 16.5 -12.984 1 97.56 210 CYS B C 1
ATOM 4518 O O . CYS B 1 210 ? -14.57 17.078 -14.062 1 97.56 210 CYS B O 1
ATOM 4520 N N . LYS B 1 211 ? -15.547 15.625 -12.758 1 96.75 211 LYS B N 1
ATOM 4521 C CA . LYS B 1 211 ? -16.375 15.109 -13.844 1 96.75 211 LYS B CA 1
ATOM 4522 C C . LYS B 1 211 ? -17.375 16.172 -14.32 1 96.75 211 LYS B C 1
ATOM 4524 O O . LYS B 1 211 ? -17.719 16.219 -15.508 1 96.75 211 LYS B O 1
ATOM 4529 N N . ARG B 1 212 ? -17.797 16.984 -13.469 1 94.25 212 ARG B N 1
ATOM 4530 C CA . ARG B 1 212 ? -18.781 18 -13.805 1 94.25 212 ARG B CA 1
ATOM 4531 C C . ARG B 1 212 ? -18.156 19.156 -14.57 1 94.25 212 ARG B C 1
ATOM 4533 O O . ARG B 1 212 ? -18.688 19.609 -15.578 1 94.25 212 ARG B O 1
ATOM 4540 N N . THR B 1 213 ? -16.953 19.609 -14.172 1 93.94 213 THR B N 1
ATOM 4541 C CA . THR B 1 213 ? -16.375 20.828 -14.719 1 93.94 213 THR B CA 1
ATOM 4542 C C . THR B 1 213 ? -15.195 20.516 -15.625 1 93.94 213 THR B C 1
ATOM 4544 O O . THR B 1 213 ? -14.711 21.391 -16.344 1 93.94 213 THR B O 1
ATOM 4547 N N . ALA B 1 214 ? -14.648 19.359 -15.539 1 95.94 214 ALA B N 1
ATOM 4548 C CA . ALA B 1 214 ? -13.492 18.891 -16.297 1 95.94 214 ALA B CA 1
ATOM 4549 C C . ALA B 1 214 ? -12.203 19.531 -15.797 1 95.94 214 ALA B C 1
ATOM 4551 O O . ALA B 1 214 ? -11.125 19.281 -16.328 1 95.94 214 ALA B O 1
ATOM 4552 N N . LYS B 1 215 ? -12.352 20.297 -14.734 1 95.81 215 LYS B N 1
ATOM 4553 C CA . LYS B 1 215 ? -11.164 20.938 -14.164 1 95.81 215 LYS B CA 1
ATOM 4554 C C . LYS B 1 215 ? -10.273 19.906 -13.477 1 95.81 215 LYS B C 1
ATOM 4556 O O . LYS B 1 215 ? -10.766 19.016 -12.789 1 95.81 215 LYS B O 1
ATOM 4561 N N . GLU B 1 216 ? -8.953 20.109 -13.695 1 97.44 216 GLU B N 1
ATOM 4562 C CA . GLU B 1 216 ? -7.984 19.203 -13.07 1 97.44 216 GLU B CA 1
ATOM 4563 C C . GLU B 1 216 ? -7.293 19.875 -11.891 1 97.44 216 GLU B C 1
ATOM 4565 O O . GLU B 1 216 ? -7.066 21.094 -11.906 1 97.44 216 GLU B O 1
ATOM 4570 N N . PHE B 1 217 ? -6.953 19.125 -10.93 1 98.38 217 PHE B N 1
ATOM 4571 C CA . PHE B 1 217 ? -6.164 19.547 -9.773 1 98.38 217 PHE B CA 1
ATOM 4572 C C . PHE B 1 217 ? -5.457 18.359 -9.141 1 98.38 217 PHE B C 1
ATOM 4574 O O . PHE B 1 217 ? -5.738 17.203 -9.484 1 98.38 217 PHE B O 1
ATOM 4581 N N . SER B 1 218 ? -4.484 18.641 -8.328 1 98.56 218 SER B N 1
ATOM 4582 C CA . SER B 1 218 ? -3.771 17.562 -7.656 1 98.56 218 SER B CA 1
ATOM 4583 C C . SER B 1 218 ? -3.938 17.656 -6.145 1 98.56 218 SER B C 1
ATOM 4585 O O . SER B 1 218 ? -4.082 18.734 -5.59 1 98.56 218 SER B O 1
ATOM 4587 N N . VAL B 1 219 ? -4.012 16.531 -5.504 1 98.94 219 VAL B N 1
ATOM 4588 C CA . VAL B 1 219 ? -4.004 16.422 -4.051 1 98.94 219 VAL B CA 1
ATOM 4589 C C . VAL B 1 219 ? -2.895 15.469 -3.613 1 98.94 219 VAL B C 1
ATOM 4591 O O . VAL B 1 219 ? -2.746 14.375 -4.172 1 98.94 219 VAL B O 1
ATOM 4594 N N . SER B 1 220 ? -2.078 15.906 -2.689 1 98.94 220 SER B N 1
ATOM 4595 C CA . SER B 1 220 ? -0.996 15.109 -2.121 1 98.94 220 SER B CA 1
ATOM 4596 C C . SER B 1 220 ? -1.1 15.039 -0.602 1 98.94 220 SER B C 1
ATOM 4598 O O . SER B 1 220 ? -1.502 16 0.044 1 98.94 220 SER B O 1
ATOM 4600 N N . THR B 1 221 ? -0.756 13.859 -0.02 1 98.94 221 THR B N 1
ATOM 4601 C CA . THR B 1 221 ? -0.707 13.703 1.43 1 98.94 221 THR B CA 1
ATOM 4602 C C . THR B 1 221 ? 0.65 13.156 1.87 1 98.94 221 THR B C 1
ATOM 4604 O O . THR B 1 221 ? 1.264 12.359 1.161 1 98.94 221 THR B O 1
ATOM 4607 N N . TYR B 1 222 ? 1.113 13.672 2.975 1 98.75 222 TYR B N 1
ATOM 4608 C CA . TYR B 1 222 ? 2.42 13.32 3.52 1 98.75 222 TYR B CA 1
ATOM 4609 C C . TYR B 1 222 ? 2.363 13.203 5.039 1 98.75 222 TYR B C 1
ATOM 4611 O O . TYR B 1 222 ? 1.59 13.898 5.695 1 98.75 222 TYR B O 1
ATOM 4619 N N . HIS B 1 223 ? 3.016 12.266 5.57 1 98.75 223 HIS B N 1
ATOM 4620 C CA . HIS B 1 223 ? 3.287 12.141 6.996 1 98.75 223 HIS B CA 1
ATOM 4621 C C . HIS B 1 223 ? 4.758 12.414 7.301 1 98.75 223 HIS B C 1
ATOM 4623 O O . HIS B 1 223 ? 5.602 11.523 7.16 1 98.75 223 HIS B O 1
ATOM 4629 N N . MET B 1 224 ? 4.984 13.57 7.738 1 97 224 MET B N 1
ATOM 4630 C CA . MET B 1 224 ? 6.332 14.07 7.984 1 97 224 MET B CA 1
ATOM 4631 C C . MET B 1 224 ? 7.027 13.25 9.07 1 97 224 MET B C 1
ATOM 4633 O O . MET B 1 224 ? 6.41 12.898 10.078 1 97 224 MET B O 1
ATOM 4637 N N . PRO B 1 225 ? 8.336 12.969 8.812 1 92.12 225 PRO B N 1
ATOM 4638 C CA . PRO B 1 225 ? 9.047 12.305 9.906 1 92.12 225 PRO B CA 1
ATOM 4639 C C . PRO B 1 225 ? 8.938 13.07 11.227 1 92.12 225 PRO B C 1
ATOM 4641 O O . PRO B 1 225 ? 9.062 14.297 11.25 1 92.12 225 PRO B O 1
ATOM 4644 N N . CYS B 1 226 ? 8.672 12.281 12.211 1 85.25 226 CYS B N 1
ATOM 4645 C CA . CYS B 1 226 ? 8.594 12.891 13.539 1 85.25 226 CYS B CA 1
ATOM 4646 C C . CYS B 1 226 ? 9.977 13 14.164 1 85.25 226 CYS B C 1
ATOM 4648 O O . CYS B 1 226 ? 10.562 12 14.578 1 85.25 226 CYS B O 1
ATOM 4650 N N . LEU B 1 227 ? 10.461 14.203 14.266 1 80.38 227 LEU B N 1
ATOM 4651 C CA . LEU B 1 227 ? 11.797 14.422 14.797 1 80.38 227 LEU B CA 1
ATOM 4652 C C . LEU B 1 227 ? 11.805 15.57 15.797 1 80.38 227 LEU B C 1
ATOM 4654 O O . LEU B 1 227 ? 12.75 16.359 15.836 1 80.38 227 LEU B O 1
ATOM 4658 N N . PHE B 1 228 ? 10.719 15.586 16.484 1 70.38 228 PHE B N 1
ATOM 4659 C CA . PHE B 1 228 ? 10.68 16.609 17.5 1 70.38 228 PHE B CA 1
ATOM 4660 C C . PHE B 1 228 ? 11.836 16.453 18.484 1 70.38 228 PHE B C 1
ATOM 4662 O O . PHE B 1 228 ? 12.156 15.336 18.891 1 70.38 228 PHE B O 1
ATOM 4669 N N . GLY B 1 229 ? 12.469 17.453 18.766 1 64.62 229 GLY B N 1
ATOM 4670 C CA . GLY B 1 229 ? 13.562 17.438 19.719 1 64.62 229 GLY B CA 1
ATOM 4671 C C . GLY B 1 229 ? 14.906 17.125 19.078 1 64.62 229 GLY B C 1
ATOM 4672 O O . GLY B 1 229 ? 15.938 17.141 19.75 1 64.62 229 GLY B O 1
ATOM 4673 N N . SER B 1 230 ? 14.82 16.75 17.891 1 71.06 230 SER B N 1
ATOM 4674 C CA . SER B 1 230 ? 16.062 16.5 17.156 1 71.06 230 SER B CA 1
ATOM 4675 C C . SER B 1 230 ? 16.359 17.625 16.172 1 71.06 230 SER B C 1
ATOM 4677 O O . SER B 1 230 ? 15.984 18.781 16.406 1 71.06 230 SER B O 1
ATOM 4679 N N . ASP B 1 231 ? 17.016 17.234 15.242 1 76.19 231 ASP B N 1
ATOM 4680 C CA . ASP B 1 231 ? 17.531 18.234 14.305 1 76.19 231 ASP B CA 1
ATOM 4681 C C . ASP B 1 231 ? 16.453 18.656 13.32 1 76.19 231 ASP B C 1
ATOM 4683 O O . ASP B 1 231 ? 16.031 17.875 12.461 1 76.19 231 ASP B O 1
ATOM 4687 N N . GLU B 1 232 ? 15.969 19.812 13.523 1 91.5 232 GLU B N 1
ATOM 4688 C CA . GLU B 1 232 ? 14.938 20.438 12.688 1 91.5 232 GLU B CA 1
ATOM 4689 C C . GLU B 1 232 ? 15.375 20.5 11.227 1 91.5 232 GLU B C 1
ATOM 4691 O O . GLU B 1 232 ? 14.547 20.672 10.336 1 91.5 232 GLU B O 1
ATOM 4696 N N . LYS B 1 233 ? 16.688 20.297 10.961 1 94 233 LYS B N 1
ATOM 4697 C CA . LYS B 1 233 ? 17.219 20.344 9.609 1 94 233 LYS B CA 1
ATOM 4698 C C . LYS B 1 233 ? 16.609 19.25 8.742 1 94 233 LYS B C 1
ATOM 4700 O O . LYS B 1 233 ? 16.344 19.453 7.555 1 94 233 LYS B O 1
ATOM 4705 N N . VAL B 1 234 ? 16.375 18.109 9.336 1 95.44 234 VAL B N 1
ATOM 4706 C CA . VAL B 1 234 ? 15.812 16.984 8.602 1 95.44 234 VAL B CA 1
ATOM 4707 C C . VAL B 1 234 ? 14.391 17.328 8.164 1 95.44 234 VAL B C 1
ATOM 4709 O O . VAL B 1 234 ? 14 17.047 7.027 1 95.44 234 VAL B O 1
ATOM 4712 N N . VAL B 1 235 ? 13.68 17.984 9.125 1 97 235 VAL B N 1
ATOM 4713 C CA . VAL B 1 235 ? 12.297 18.344 8.836 1 97 235 VAL B CA 1
ATOM 4714 C C . VAL B 1 235 ? 12.258 19.438 7.777 1 97 235 VAL B C 1
ATOM 4716 O O . VAL B 1 235 ? 11.391 19.438 6.898 1 97 235 VAL B O 1
ATOM 4719 N N . VAL B 1 236 ? 13.172 20.359 7.816 1 97.5 236 VAL B N 1
ATOM 4720 C CA . VAL B 1 236 ? 13.289 21.406 6.797 1 97.5 236 VAL B CA 1
ATOM 4721 C C . VAL B 1 236 ? 13.531 20.766 5.434 1 97.5 236 VAL B C 1
ATOM 4723 O O . VAL B 1 236 ? 12.883 21.125 4.445 1 97.5 236 VAL B O 1
ATOM 4726 N N . ILE B 1 237 ? 14.453 19.797 5.367 1 96.94 237 ILE B N 1
ATOM 4727 C CA . ILE B 1 237 ? 14.781 19.109 4.125 1 96.94 237 ILE B CA 1
ATOM 4728 C C . ILE B 1 237 ? 13.547 18.406 3.586 1 96.94 237 ILE B C 1
ATOM 4730 O O . ILE B 1 237 ? 13.172 18.578 2.422 1 96.94 237 ILE B O 1
ATOM 4734 N N . HIS B 1 238 ? 12.852 17.688 4.391 1 98 238 HIS B N 1
ATOM 4735 C CA . HIS B 1 238 ? 11.703 16.906 3.943 1 98 238 HIS B CA 1
ATOM 4736 C C . HIS B 1 238 ? 10.523 17.797 3.607 1 98 238 HIS B C 1
ATOM 4738 O O . HIS B 1 238 ? 9.719 17.469 2.734 1 98 238 HIS B O 1
ATOM 4744 N N . ALA B 1 239 ? 10.398 18.906 4.352 1 98.44 239 ALA B N 1
ATOM 4745 C CA . ALA B 1 239 ? 9.375 19.891 3.971 1 98.44 239 ALA B CA 1
ATOM 4746 C C . ALA B 1 239 ? 9.586 20.375 2.539 1 98.44 239 ALA B C 1
ATOM 4748 O O . ALA B 1 239 ? 8.633 20.422 1.751 1 98.44 239 ALA B O 1
ATOM 4749 N N . ALA B 1 240 ? 10.789 20.672 2.221 1 98.5 240 ALA B N 1
ATOM 4750 C CA . ALA B 1 240 ? 11.117 21.125 0.871 1 98.5 240 ALA B CA 1
ATOM 4751 C C . ALA B 1 240 ? 10.891 20.016 -0.152 1 98.5 240 ALA B C 1
ATOM 4753 O O . ALA B 1 240 ? 10.281 20.234 -1.2 1 98.5 240 ALA B O 1
ATOM 4754 N N . LEU B 1 241 ? 11.391 18.812 0.132 1 98.56 241 LEU B N 1
ATOM 4755 C CA . LEU B 1 241 ? 11.242 17.688 -0.781 1 98.56 241 LEU B CA 1
ATOM 4756 C C . LEU B 1 241 ? 9.773 17.422 -1.087 1 98.56 241 LEU B C 1
ATOM 4758 O O . LEU B 1 241 ? 9.391 17.266 -2.25 1 98.56 241 LEU B O 1
ATOM 4762 N N . ALA B 1 242 ? 8.945 17.391 -0.039 1 98.75 242 ALA B N 1
ATOM 4763 C CA . ALA B 1 242 ? 7.527 17.094 -0.202 1 98.75 242 ALA B CA 1
ATOM 4764 C C . ALA B 1 242 ? 6.832 18.188 -1.018 1 98.75 242 ALA B C 1
ATOM 4766 O O . ALA B 1 242 ? 6.09 17.891 -1.957 1 98.75 242 ALA B O 1
ATOM 4767 N N . ALA B 1 243 ? 7.086 19.422 -0.664 1 98.81 243 ALA B N 1
ATOM 4768 C CA . ALA B 1 243 ? 6.453 20.547 -1.358 1 98.81 243 ALA B CA 1
ATOM 4769 C C . ALA B 1 243 ? 6.887 20.594 -2.82 1 98.81 243 ALA B C 1
ATOM 4771 O O . ALA B 1 243 ? 6.059 20.797 -3.713 1 98.81 243 ALA B O 1
ATOM 4772 N N . GLN B 1 244 ? 8.18 20.438 -3.066 1 98.75 244 GLN B N 1
ATOM 4773 C CA . GLN B 1 244 ? 8.711 20.469 -4.426 1 98.75 244 GLN B CA 1
ATOM 4774 C C . GLN B 1 244 ? 8.117 19.344 -5.27 1 98.75 244 GLN B C 1
ATOM 4776 O O . GLN B 1 244 ? 7.746 19.562 -6.426 1 98.75 244 GLN B O 1
ATOM 4781 N N . ARG B 1 245 ? 8.047 18.172 -4.691 1 98.75 245 ARG B N 1
ATOM 4782 C CA . ARG B 1 245 ? 7.539 17.031 -5.453 1 98.75 245 ARG B CA 1
ATOM 4783 C C . ARG B 1 245 ? 6.051 17.188 -5.742 1 98.75 245 ARG B C 1
ATOM 4785 O O . ARG B 1 245 ? 5.586 16.859 -6.836 1 98.75 245 ARG B O 1
ATOM 4792 N N . ALA B 1 246 ? 5.297 17.656 -4.742 1 98.75 246 ALA B N 1
ATOM 4793 C CA . ALA B 1 246 ? 3.875 17.922 -4.965 1 98.75 246 ALA B CA 1
ATOM 4794 C C . ALA B 1 246 ? 3.668 18.891 -6.125 1 98.75 246 ALA B C 1
ATOM 4796 O O . ALA B 1 246 ? 2.803 18.672 -6.973 1 98.75 246 ALA B O 1
ATOM 4797 N N . ALA B 1 247 ? 4.434 19.922 -6.156 1 98.5 247 ALA B N 1
ATOM 4798 C CA . ALA B 1 247 ? 4.34 20.922 -7.223 1 98.5 247 ALA B CA 1
ATOM 4799 C C . ALA B 1 247 ? 4.699 20.312 -8.578 1 98.5 247 ALA B C 1
ATOM 4801 O O . ALA B 1 247 ? 4 20.531 -9.57 1 98.5 247 ALA B O 1
ATOM 4802 N N . LYS B 1 248 ? 5.832 19.625 -8.586 1 98.44 248 LYS B N 1
ATOM 4803 C CA . LYS B 1 248 ? 6.266 19 -9.836 1 98.44 248 LYS B CA 1
ATOM 4804 C C . LYS B 1 248 ? 5.215 18.031 -10.367 1 98.44 248 LYS B C 1
ATOM 4806 O O . LYS B 1 248 ? 4.934 18.016 -11.562 1 98.44 248 LYS B O 1
ATOM 4811 N N . PHE B 1 249 ? 4.641 17.266 -9.516 1 98.44 249 PHE B N 1
ATOM 4812 C CA . PHE B 1 249 ? 3.619 16.297 -9.898 1 98.44 249 PHE B CA 1
ATOM 4813 C C . PHE B 1 249 ? 2.383 17 -10.445 1 98.44 249 PHE B C 1
ATOM 4815 O O . PHE B 1 249 ? 1.754 16.531 -11.391 1 98.44 249 PHE B O 1
ATOM 4822 N N . ALA B 1 250 ? 1.992 18.094 -9.812 1 98 250 ALA B N 1
ATOM 4823 C CA . ALA B 1 250 ? 0.808 18.828 -10.227 1 98 250 ALA B CA 1
ATOM 4824 C C . ALA B 1 250 ? 0.954 19.328 -11.664 1 98 250 ALA B C 1
ATOM 4826 O O . ALA B 1 250 ? -0.035 19.453 -12.391 1 98 250 ALA B O 1
ATOM 4827 N N . ASP B 1 251 ? 2.201 19.703 -12.039 1 97.25 251 ASP B N 1
ATOM 4828 C CA . ASP B 1 251 ? 2.531 20.062 -13.414 1 97.25 251 ASP B CA 1
ATOM 4829 C C . ASP B 1 251 ? 1.648 21.219 -13.898 1 97.25 251 ASP B C 1
ATOM 4831 O O . ASP B 1 251 ? 0.998 21.109 -14.945 1 97.25 251 ASP B O 1
ATOM 4835 N N . GLY B 1 252 ? 1.446 22.203 -13.133 1 96.19 252 GLY B N 1
ATOM 4836 C CA . GLY B 1 252 ? 0.836 23.453 -13.586 1 96.19 252 GLY B CA 1
ATOM 4837 C C . GLY B 1 252 ? -0.62 23.578 -13.18 1 96.19 252 GLY B C 1
ATOM 4838 O O . GLY B 1 252 ? -1.208 24.656 -13.305 1 96.19 252 GLY B O 1
ATOM 4839 N N . VAL B 1 253 ? -1.265 22.516 -12.703 1 97.31 253 VAL B N 1
ATOM 4840 C CA . VAL B 1 253 ? -2.641 22.625 -12.234 1 97.31 253 VAL B CA 1
ATOM 4841 C C . VAL B 1 253 ? -2.646 22.984 -10.75 1 97.31 253 VAL B C 1
ATOM 4843 O O . VAL B 1 253 ? -1.658 22.766 -10.047 1 97.31 253 VAL B O 1
ATOM 4846 N N . PRO B 1 254 ? -3.781 23.578 -10.258 1 97.69 254 PRO B N 1
ATOM 4847 C CA . PRO B 1 254 ? -3.877 23.828 -8.82 1 97.69 254 PRO B CA 1
ATOM 4848 C C . PRO B 1 254 ? -3.654 22.578 -7.98 1 97.69 254 PRO B C 1
ATOM 4850 O O . PRO B 1 254 ? -4.082 21.484 -8.367 1 97.69 254 PRO B O 1
ATOM 4853 N N . TYR B 1 255 ? -2.959 22.719 -6.824 1 98.31 255 TYR B N 1
ATOM 4854 C CA . TYR B 1 255 ? -2.701 21.516 -6.055 1 98.31 255 TYR B CA 1
ATOM 4855 C C . TYR B 1 255 ? -2.779 21.797 -4.559 1 98.31 255 TYR B C 1
ATOM 4857 O O . TYR B 1 255 ? -2.711 22.938 -4.129 1 98.31 255 TYR B O 1
ATOM 4865 N N . ILE B 1 256 ? -3.043 20.766 -3.846 1 98.81 256 ILE B N 1
ATOM 4866 C CA . ILE B 1 256 ? -3.189 20.734 -2.395 1 98.81 256 ILE B CA 1
ATOM 4867 C C . ILE B 1 256 ? -2.152 19.781 -1.793 1 98.81 256 ILE B C 1
ATOM 4869 O O . ILE B 1 256 ? -1.909 18.703 -2.326 1 98.81 256 ILE B O 1
ATOM 4873 N N . LEU B 1 257 ? -1.465 20.188 -0.776 1 98.94 257 LEU B N 1
ATOM 4874 C CA . LEU B 1 257 ? -0.604 19.359 0.055 1 98.94 257 LEU B CA 1
ATOM 4875 C C . LEU B 1 257 ? -1.107 19.312 1.494 1 98.94 257 LEU B C 1
ATOM 4877 O O . LEU B 1 257 ? -1.054 20.328 2.201 1 98.94 257 LEU B O 1
ATOM 4881 N N . ALA B 1 258 ? -1.646 18.156 1.94 1 98.94 258 ALA B N 1
ATOM 4882 C CA . ALA B 1 258 ? -2.258 18.047 3.262 1 98.94 258 ALA B CA 1
ATOM 4883 C C . ALA B 1 258 ? -1.708 16.859 4.035 1 98.94 258 ALA B C 1
ATOM 4885 O O . ALA B 1 258 ? -1.393 15.82 3.445 1 98.94 258 ALA B O 1
ATOM 4886 N N . GLY B 1 259 ? -1.575 17.016 5.312 1 98.88 259 GLY B N 1
ATOM 4887 C CA . GLY B 1 259 ? -1.131 15.883 6.125 1 98.88 259 GLY B CA 1
ATOM 4888 C C . GLY B 1 259 ? -0.685 16.297 7.516 1 98.88 259 GLY B C 1
ATOM 4889 O O . GLY B 1 259 ? -1.018 17.391 7.984 1 98.88 259 GLY B O 1
ATOM 4890 N N . ASP B 1 260 ? -0.073 15.344 8.242 1 98.88 260 ASP B N 1
ATOM 4891 C CA . ASP B 1 260 ? 0.666 15.562 9.484 1 98.88 260 ASP B CA 1
ATOM 4892 C C . ASP B 1 260 ? 2.127 15.906 9.203 1 98.88 260 ASP B C 1
ATOM 4894 O O . ASP B 1 260 ? 2.916 15.031 8.836 1 98.88 260 ASP B O 1
ATOM 4898 N N . PHE B 1 261 ? 2.445 17.141 9.5 1 98.56 261 PHE B N 1
ATOM 4899 C CA . PHE B 1 261 ? 3.762 17.609 9.07 1 98.56 261 PHE B CA 1
ATOM 4900 C C . PHE B 1 261 ? 4.742 17.594 10.234 1 98.56 261 PHE B C 1
ATOM 4902 O O . PHE B 1 261 ? 5.941 17.797 10.047 1 98.56 261 PHE B O 1
ATOM 4909 N N . ASN B 1 262 ? 4.266 17.375 11.398 1 97.19 262 ASN B N 1
ATOM 4910 C CA . ASN B 1 262 ? 5.113 17.266 12.586 1 97.19 262 ASN B CA 1
ATOM 4911 C C . ASN B 1 262 ? 5.98 18.516 12.773 1 97.19 262 ASN B C 1
ATOM 4913 O O . ASN B 1 262 ? 7.152 18.406 13.141 1 97.19 262 ASN B O 1
ATOM 4917 N N . PHE B 1 263 ? 5.492 19.625 12.43 1 97.44 263 PHE B N 1
ATOM 4918 C CA . PHE B 1 263 ? 6.098 20.906 12.781 1 97.44 263 PHE B CA 1
ATOM 4919 C C . PHE B 1 263 ? 5.031 21.922 13.18 1 97.44 263 PHE B C 1
ATOM 4921 O O . PHE B 1 263 ? 3.859 21.766 12.828 1 97.44 263 PHE B O 1
ATOM 4928 N N . THR B 1 264 ? 5.457 22.938 13.914 1 97.62 264 THR B N 1
ATOM 4929 C CA . THR B 1 264 ? 4.531 23.938 14.438 1 97.62 264 THR B CA 1
ATOM 4930 C C . THR B 1 264 ? 4.539 25.188 13.57 1 97.62 264 THR B C 1
ATOM 4932 O O . THR B 1 264 ? 5.453 25.391 12.766 1 97.62 264 THR B O 1
ATOM 4935 N N . PRO B 1 265 ? 3.529 26.047 13.719 1 98.19 265 PRO B N 1
ATOM 4936 C CA . PRO B 1 265 ? 3.436 27.25 12.898 1 98.19 265 PRO B CA 1
ATOM 4937 C C . PRO B 1 265 ? 4.602 28.219 13.125 1 98.19 265 PRO B C 1
ATOM 4939 O O . PRO B 1 265 ? 4.812 29.141 12.336 1 98.19 265 PRO B O 1
ATOM 4942 N N . THR B 1 266 ? 5.391 28.047 14.18 1 96.62 266 THR B N 1
ATOM 4943 C CA . THR B 1 266 ? 6.5 28.938 14.484 1 96.62 266 THR B CA 1
ATOM 4944 C C . THR B 1 266 ? 7.828 28.312 14.062 1 96.62 266 THR B C 1
ATOM 4946 O O . THR B 1 266 ? 8.891 28.906 14.258 1 96.62 266 THR B O 1
ATOM 4949 N N . SER B 1 267 ? 7.766 27.141 13.5 1 96.25 267 SER B N 1
ATOM 4950 C CA . SER B 1 267 ? 8.977 26.406 13.164 1 96.25 267 SER B CA 1
ATOM 4951 C C . SER B 1 267 ? 9.555 26.859 11.828 1 96.25 267 SER B C 1
ATOM 4953 O O . SER B 1 267 ? 8.875 27.547 11.055 1 96.25 267 SER B O 1
ATOM 4955 N N . SER B 1 268 ? 10.781 26.5 11.562 1 97.12 268 SER B N 1
ATOM 4956 C CA . SER B 1 268 ? 11.477 26.859 10.328 1 97.12 268 SER B CA 1
ATOM 4957 C C . SER B 1 268 ? 10.867 26.156 9.125 1 97.12 268 SER B C 1
ATOM 4959 O O . SER B 1 268 ? 10.719 26.75 8.055 1 97.12 268 SER B O 1
ATOM 4961 N N . PRO B 1 269 ? 10.492 24.891 9.258 1 98.06 269 PRO B N 1
ATOM 4962 C CA . PRO B 1 269 ? 9.883 24.25 8.086 1 98.06 269 PRO B CA 1
ATOM 4963 C C . PRO B 1 269 ? 8.547 24.891 7.695 1 98.06 269 PRO B C 1
ATOM 4965 O O . PRO B 1 269 ? 8.211 24.953 6.508 1 98.06 269 PRO B O 1
ATOM 4968 N N . TYR B 1 270 ? 7.785 25.328 8.656 1 98.44 270 TYR B N 1
ATOM 4969 C CA . TYR B 1 270 ? 6.559 26.047 8.352 1 98.44 270 TYR B CA 1
ATOM 4970 C C . TYR B 1 270 ? 6.863 27.328 7.57 1 98.44 270 TYR B C 1
ATOM 4972 O O . TYR B 1 270 ? 6.223 27.609 6.551 1 98.44 270 TYR B O 1
ATOM 4980 N N . LYS B 1 271 ? 7.777 28.062 8.078 1 98.31 271 LYS B N 1
ATOM 4981 C CA . LYS B 1 271 ? 8.195 29.297 7.406 1 98.31 271 LYS B CA 1
ATOM 4982 C C . LYS B 1 271 ? 8.68 29 5.984 1 98.31 271 LYS B C 1
ATOM 4984 O O . LYS B 1 271 ? 8.352 29.75 5.055 1 98.31 271 LYS B O 1
ATOM 4989 N N . LEU B 1 272 ? 9.43 27.969 5.863 1 98.56 272 LEU B N 1
ATOM 4990 C CA . LEU B 1 272 ? 9.93 27.578 4.543 1 98.56 272 LEU B CA 1
ATOM 4991 C C . LEU B 1 272 ? 8.773 27.375 3.57 1 98.56 272 LEU B C 1
ATOM 4993 O O . LEU B 1 272 ? 8.789 27.891 2.455 1 98.56 272 LEU B O 1
ATOM 4997 N N . ILE B 1 273 ? 7.766 26.594 3.979 1 98.69 273 ILE B N 1
ATOM 4998 C CA . ILE B 1 273 ? 6.652 26.25 3.102 1 98.69 273 ILE B CA 1
ATOM 4999 C C . ILE B 1 273 ? 5.836 27.5 2.783 1 98.69 273 ILE B C 1
ATOM 5001 O O . ILE B 1 273 ? 5.418 27.703 1.641 1 98.69 273 ILE B O 1
ATOM 5005 N N . THR B 1 274 ? 5.648 28.406 3.752 1 98.38 274 THR B N 1
ATOM 5006 C CA . THR B 1 274 ? 4.695 29.5 3.609 1 98.38 274 THR B CA 1
ATOM 5007 C C . THR B 1 274 ? 5.395 30.766 3.088 1 98.38 274 THR B C 1
ATOM 5009 O O . THR B 1 274 ? 4.738 31.672 2.578 1 98.38 274 THR B O 1
ATOM 5012 N N . GLU B 1 275 ? 6.719 30.828 3.219 1 98.06 275 GLU B N 1
ATOM 5013 C CA . GLU B 1 275 ? 7.438 32 2.746 1 98.06 275 GLU B CA 1
ATOM 5014 C C . GLU B 1 275 ? 8.328 31.656 1.553 1 98.06 275 GLU B C 1
ATOM 5016 O O . GLU B 1 275 ? 8.812 32.562 0.856 1 98.06 275 GLU B O 1
ATOM 5021 N N . GLY B 1 276 ? 8.602 30.391 1.374 1 98.25 276 GLY B N 1
ATOM 5022 C CA . GLY B 1 276 ? 9.289 29.953 0.171 1 98.25 276 GLY B CA 1
ATOM 5023 C C . GLY B 1 276 ? 10.773 29.719 0.382 1 98.25 276 GLY B C 1
ATOM 5024 O O . GLY B 1 276 ? 11.406 28.969 -0.37 1 98.25 276 GLY B O 1
ATOM 5025 N N . GLN B 1 277 ? 11.328 30.406 1.332 1 97.44 277 GLN B N 1
ATOM 5026 C CA . GLN B 1 277 ? 12.75 30.266 1.617 1 97.44 277 GLN B CA 1
ATOM 5027 C C . GLN B 1 277 ? 13.086 30.75 3.025 1 97.44 277 GLN B C 1
ATOM 5029 O O . GLN B 1 277 ? 12.359 31.562 3.594 1 97.44 277 GLN B O 1
ATOM 5034 N N . LEU B 1 278 ? 14.133 30.172 3.572 1 97.5 278 LEU B N 1
ATOM 5035 C CA . LEU B 1 278 ? 14.727 30.688 4.801 1 97.5 278 LEU B CA 1
ATOM 5036 C C . LEU B 1 278 ? 15.891 31.625 4.488 1 97.5 278 LEU B C 1
ATOM 5038 O O . LEU B 1 278 ? 16.531 31.5 3.447 1 97.5 278 LEU B O 1
ATOM 5042 N N . PRO B 1 279 ? 16.125 32.562 5.352 1 96.25 279 PRO B N 1
ATOM 5043 C CA . PRO B 1 279 ? 17.266 33.469 5.121 1 96.25 279 PRO B CA 1
ATOM 5044 C C . PRO B 1 279 ? 18.594 32.719 4.996 1 96.25 279 PRO B C 1
ATOM 5046 O O . PRO B 1 279 ? 18.781 31.688 5.637 1 96.25 279 PRO B O 1
ATOM 5049 N N . ALA B 1 280 ? 19.438 33.344 4.18 1 92.31 280 ALA B N 1
ATOM 5050 C CA . ALA B 1 280 ? 20.781 32.781 4.031 1 92.31 280 ALA B CA 1
ATOM 5051 C C . ALA B 1 280 ? 21.453 32.625 5.387 1 92.31 280 ALA B C 1
ATOM 5053 O O . ALA B 1 280 ? 21.391 33.531 6.23 1 92.31 280 ALA B O 1
ATOM 5054 N N . GLY B 1 281 ? 22.031 31.531 5.594 1 91.38 281 GLY B N 1
ATOM 5055 C CA . GLY B 1 281 ? 22.75 31.297 6.84 1 91.38 281 GLY B CA 1
ATOM 5056 C C . GLY B 1 281 ? 21.844 30.859 7.977 1 91.38 281 GLY B C 1
ATOM 5057 O O . GLY B 1 281 ? 22.312 30.672 9.102 1 91.38 281 GLY B O 1
ATOM 5058 N N . HIS B 1 282 ? 20.609 30.75 7.754 1 94.81 282 HIS B N 1
ATOM 5059 C CA . HIS B 1 282 ? 19.688 30.281 8.781 1 94.81 282 HIS B CA 1
ATOM 5060 C C . HIS B 1 282 ? 20.188 29 9.438 1 94.81 282 HIS B C 1
ATOM 5062 O O . HIS B 1 282 ? 20.656 28.094 8.742 1 94.81 282 HIS B O 1
ATOM 5068 N N . PRO B 1 283 ? 20.125 28.859 10.688 1 93.81 283 PRO B N 1
ATOM 5069 C CA . PRO B 1 283 ? 20.719 27.719 11.398 1 93.81 283 PRO B CA 1
ATOM 5070 C C . PRO B 1 283 ? 20.078 26.391 11.031 1 93.81 283 PRO B C 1
ATOM 5072 O O . PRO B 1 283 ? 20.688 25.344 11.18 1 93.81 283 PRO B O 1
ATOM 5075 N N . GLN B 1 284 ? 18.844 26.422 10.57 1 94.5 284 GLN B N 1
ATOM 5076 C CA . GLN B 1 284 ? 18.125 25.188 10.273 1 94.5 284 GLN B CA 1
ATOM 5077 C C . GLN B 1 284 ? 18.266 24.797 8.805 1 94.5 284 GLN B C 1
ATOM 5079 O O . GLN B 1 284 ? 17.734 23.781 8.375 1 94.5 284 GLN B O 1
ATOM 5084 N N . LEU B 1 285 ? 19.031 25.531 8.07 1 94.62 285 LEU B N 1
ATOM 5085 C CA . LEU B 1 285 ? 19.359 25.141 6.707 1 94.62 285 LEU B CA 1
ATOM 5086 C C . LEU B 1 285 ? 20.5 24.141 6.684 1 94.62 285 LEU B C 1
ATOM 5088 O O . LEU B 1 285 ? 21.5 24.312 7.375 1 94.62 285 LEU B O 1
ATOM 5092 N N . PRO B 1 286 ? 20.281 23.078 5.906 1 91.62 286 PRO B N 1
ATOM 5093 C CA . PRO B 1 286 ? 21.406 22.156 5.797 1 91.62 286 PRO B CA 1
ATOM 5094 C C . PRO B 1 286 ? 22.594 22.734 5.031 1 91.62 286 PRO B C 1
ATOM 5096 O O . PRO B 1 286 ? 22.406 23.609 4.176 1 91.62 286 PRO B O 1
ATOM 5099 N N . GLN B 1 287 ? 23.797 22.219 5.379 1 88.44 287 GLN B N 1
ATOM 5100 C CA . GLN B 1 287 ? 24.984 22.578 4.602 1 88.44 287 GLN B CA 1
ATOM 5101 C C . GLN B 1 287 ? 25.078 21.75 3.326 1 88.44 287 GLN B C 1
ATOM 5103 O O . GLN B 1 287 ? 25.344 20.547 3.379 1 88.44 287 GLN B O 1
ATOM 5108 N N . MET B 1 288 ? 24.891 22.438 2.264 1 87.94 288 MET B N 1
ATOM 5109 C CA . MET B 1 288 ? 24.859 21.734 0.985 1 87.94 288 MET B CA 1
ATOM 5110 C C . MET B 1 288 ? 26.234 21.734 0.331 1 87.94 288 MET B C 1
ATOM 5112 O O . MET B 1 288 ? 26.984 22.703 0.433 1 87.94 288 MET B O 1
ATOM 5116 N N . ALA B 1 289 ? 26.469 20.609 -0.304 1 85.25 289 ALA B N 1
ATOM 5117 C CA . ALA B 1 289 ? 27.672 20.562 -1.132 1 85.25 289 ALA B CA 1
ATOM 5118 C C . ALA B 1 289 ? 27.547 21.5 -2.328 1 85.25 289 ALA B C 1
ATOM 5120 O O . ALA B 1 289 ? 26.453 21.688 -2.863 1 85.25 289 ALA B O 1
ATOM 5121 N N . ALA B 1 290 ? 28.656 22.016 -2.758 1 84.19 290 ALA B N 1
ATOM 5122 C CA . ALA B 1 290 ? 28.672 22.953 -3.875 1 84.19 290 ALA B CA 1
ATOM 5123 C C . ALA B 1 290 ? 28.141 22.312 -5.152 1 84.19 290 ALA B C 1
ATOM 5125 O O . ALA B 1 290 ? 27.484 22.953 -5.961 1 84.19 290 ALA B O 1
ATOM 5126 N N . ALA B 1 291 ? 28.312 21.047 -5.289 1 86.69 291 ALA B N 1
ATOM 5127 C CA . ALA B 1 291 ? 27.969 20.344 -6.516 1 86.69 291 ALA B CA 1
ATOM 5128 C C . ALA B 1 291 ? 26.484 19.969 -6.527 1 86.69 291 ALA B C 1
ATOM 5130 O O . ALA B 1 291 ? 25.938 19.594 -7.57 1 86.69 291 ALA B O 1
ATOM 5131 N N . ASP B 1 292 ? 25.875 20.094 -5.336 1 89.06 292 ASP B N 1
ATOM 5132 C CA . ASP B 1 292 ? 24.453 19.734 -5.254 1 89.06 292 ASP B CA 1
ATOM 5133 C C . ASP B 1 292 ? 23.578 20.844 -5.824 1 89.06 292 ASP B C 1
ATOM 5135 O O . ASP B 1 292 ? 23.562 21.969 -5.309 1 89.06 292 ASP B O 1
ATOM 5139 N N . ALA B 1 293 ? 22.812 20.547 -6.816 1 91.38 293 ALA B N 1
ATOM 5140 C CA . ALA B 1 293 ? 21.984 21.547 -7.484 1 91.38 293 ALA B CA 1
ATOM 5141 C C . ALA B 1 293 ? 20.656 21.734 -6.742 1 91.38 293 ALA B C 1
ATOM 5143 O O . ALA B 1 293 ? 19.969 22.734 -6.949 1 91.38 293 ALA B O 1
ATOM 5144 N N . TRP B 1 294 ? 20.375 20.828 -5.879 1 95.19 294 TRP B N 1
ATOM 5145 C CA . TRP B 1 294 ? 19.109 20.922 -5.152 1 95.19 294 TRP B CA 1
ATOM 5146 C C . TRP B 1 294 ? 19.203 21.906 -4 1 95.19 294 TRP B C 1
ATOM 5148 O O . TRP B 1 294 ? 20.219 21.953 -3.301 1 95.19 294 TRP B O 1
ATOM 5158 N N . ARG B 1 295 ? 18.109 22.719 -3.752 1 94.62 295 ARG B N 1
ATOM 5159 C CA . ARG B 1 295 ? 18.031 23.656 -2.633 1 94.62 295 ARG B CA 1
ATOM 5160 C C . ARG B 1 295 ? 16.719 23.469 -1.87 1 94.62 295 ARG B C 1
ATOM 5162 O O . ARG B 1 295 ? 15.664 23.25 -2.475 1 94.62 295 ARG B O 1
ATOM 5169 N N . PRO B 1 296 ? 16.797 23.562 -0.598 1 96.5 296 PRO B N 1
ATOM 5170 C CA . PRO B 1 296 ? 15.57 23.484 0.197 1 96.5 296 PRO B CA 1
ATOM 5171 C C . PRO B 1 296 ? 14.719 24.75 0.1 1 96.5 296 PRO B C 1
ATOM 5173 O O . PRO B 1 296 ? 14.688 25.547 1.042 1 96.5 296 PRO B O 1
ATOM 5176 N N . GLU B 1 297 ? 14.039 24.906 -0.995 1 97.25 297 GLU B N 1
ATOM 5177 C CA . GLU B 1 297 ? 13.172 26.047 -1.269 1 97.25 297 GLU B CA 1
ATOM 5178 C C . GLU B 1 297 ? 11.812 25.609 -1.795 1 97.25 297 GLU B C 1
ATOM 5180 O O . GLU B 1 297 ? 11.688 24.531 -2.369 1 97.25 297 GLU B O 1
ATOM 5185 N N . VAL B 1 298 ? 10.844 26.406 -1.481 1 98.12 298 VAL B N 1
ATOM 5186 C CA . VAL B 1 298 ? 9.492 26.188 -1.982 1 98.12 298 VAL B CA 1
ATOM 5187 C C . VAL B 1 298 ? 9.039 27.391 -2.793 1 98.12 298 VAL B C 1
ATOM 5189 O O . VAL B 1 298 ? 8.617 28.406 -2.227 1 98.12 298 VAL B O 1
ATOM 5192 N N . ARG B 1 299 ? 9.117 27.312 -4.117 1 94.44 299 ARG B N 1
ATOM 5193 C CA . ARG B 1 299 ? 8.812 28.438 -4.996 1 94.44 299 ARG B CA 1
ATOM 5194 C C . ARG B 1 299 ? 7.777 28.047 -6.047 1 94.44 299 ARG B C 1
ATOM 5196 O O . ARG B 1 299 ? 8.047 27.203 -6.91 1 94.44 299 ARG B O 1
ATOM 5203 N N . PRO B 1 300 ? 6.695 28.75 -6.016 1 96.5 300 PRO B N 1
ATOM 5204 C CA . PRO B 1 300 ? 6.168 29.734 -5.078 1 96.5 300 PRO B CA 1
ATOM 5205 C C . PRO B 1 300 ? 5.77 29.141 -3.732 1 96.5 300 PRO B C 1
ATOM 5207 O O . PRO B 1 300 ? 5.492 27.938 -3.65 1 96.5 300 PRO B O 1
ATOM 5210 N N . PRO B 1 301 ? 5.777 29.938 -2.701 1 98.31 301 PRO B N 1
ATOM 5211 C CA . PRO B 1 301 ? 5.344 29.422 -1.399 1 98.31 301 PRO B CA 1
ATOM 5212 C C . PRO B 1 301 ? 3.895 28.938 -1.408 1 98.31 301 PRO B C 1
ATOM 5214 O O . PRO B 1 301 ? 3.107 29.359 -2.262 1 98.31 301 PRO B O 1
ATOM 5217 N N . LEU B 1 302 ? 3.641 28.062 -0.516 1 98.69 302 LEU B N 1
ATOM 5218 C CA . LEU B 1 302 ? 2.271 27.578 -0.38 1 98.69 302 LEU B CA 1
ATOM 5219 C C . LEU B 1 302 ? 1.502 28.391 0.649 1 98.69 302 LEU B C 1
ATOM 5221 O O . LEU B 1 302 ? 2.104 29.125 1.446 1 98.69 302 LEU B O 1
ATOM 5225 N N . ARG B 1 303 ? 0.197 28.297 0.496 1 98.38 303 ARG B N 1
ATOM 5226 C CA . ARG B 1 303 ? -0.721 28.969 1.41 1 98.38 303 ARG B CA 1
ATOM 5227 C C . ARG B 1 303 ? -1.356 27.984 2.377 1 98.38 303 ARG B C 1
ATOM 5229 O O . ARG B 1 303 ? -1.563 26.812 2.029 1 98.38 303 ARG B O 1
ATOM 5236 N N . SER B 1 304 ? -1.588 28.453 3.562 1 98.56 304 SER B N 1
ATOM 5237 C CA . SER B 1 304 ? -2.295 27.609 4.531 1 98.56 304 SER B CA 1
ATOM 5238 C C . SER B 1 304 ? -3.789 27.922 4.535 1 98.56 304 SER B C 1
ATOM 5240 O O . SER B 1 304 ? -4.191 29.062 4.738 1 98.56 304 SER B O 1
ATOM 5242 N N . ALA B 1 305 ? -4.625 26.922 4.398 1 98.75 305 ALA B N 1
ATOM 5243 C CA . ALA B 1 305 ? -6.074 27.109 4.367 1 98.75 305 ALA B CA 1
ATOM 5244 C C . ALA B 1 305 ? -6.582 27.688 5.684 1 98.75 305 ALA B C 1
ATOM 5246 O O . ALA B 1 305 ? -7.422 28.594 5.684 1 98.75 305 ALA B O 1
ATOM 5247 N N . TYR B 1 306 ? -6.094 27.156 6.805 1 98.81 306 TYR B N 1
ATOM 5248 C CA . TYR B 1 306 ? -6.559 27.625 8.109 1 98.81 306 TYR B CA 1
ATOM 5249 C C . TYR B 1 306 ? -6.109 29.062 8.367 1 98.81 306 TYR B C 1
ATOM 5251 O O . TYR B 1 306 ? -6.875 29.875 8.891 1 98.81 306 TYR B O 1
ATOM 5259 N N . LEU B 1 307 ? -4.871 29.328 8.031 1 98.25 307 LEU B N 1
ATOM 5260 C CA . LEU B 1 307 ? -4.391 30.703 8.195 1 98.25 307 LEU B CA 1
ATOM 5261 C C . LEU B 1 307 ? -5.246 31.672 7.395 1 98.25 307 LEU B C 1
ATOM 5263 O O . LEU B 1 307 ? -5.602 32.75 7.891 1 98.25 307 LEU B O 1
ATOM 5267 N N . GLU B 1 308 ? -5.555 31.312 6.215 1 96.94 308 GLU B N 1
ATOM 5268 C CA . GLU B 1 308 ? -6.344 32.188 5.348 1 96.94 308 GLU B CA 1
ATOM 5269 C C . GLU B 1 308 ? -7.77 32.344 5.871 1 96.94 308 GLU B C 1
ATOM 5271 O O . GLU B 1 308 ? -8.344 33.406 5.812 1 96.94 308 GLU B O 1
ATOM 5276 N N . ALA B 1 309 ? -8.297 31.297 6.344 1 97.44 309 ALA B N 1
ATOM 5277 C CA . ALA B 1 309 ? -9.695 31.297 6.77 1 97.44 309 ALA B CA 1
ATOM 5278 C C . ALA B 1 309 ? -9.859 32.031 8.102 1 97.44 309 ALA B C 1
ATOM 5280 O O . ALA B 1 309 ? -10.852 32.719 8.312 1 97.44 309 ALA B O 1
ATOM 5281 N N . LEU B 1 310 ? -8.867 31.844 9.031 1 97.19 310 LEU B N 1
ATOM 5282 C CA . LEU B 1 310 ? -9.086 32.281 10.406 1 97.19 310 LEU B CA 1
ATOM 5283 C C . LEU B 1 310 ? -8.141 33.406 10.781 1 97.19 310 LEU B C 1
ATOM 5285 O O . LEU B 1 310 ? -8.281 34 11.852 1 97.19 310 LEU B O 1
ATOM 5289 N N . GLY B 1 311 ? -7.227 33.719 9.93 1 96.94 311 GLY B N 1
ATOM 5290 C CA . GLY B 1 311 ? -6.207 34.688 10.25 1 96.94 311 GLY B CA 1
ATOM 5291 C C . GLY B 1 311 ? -5.066 34.125 11.078 1 96.94 311 GLY B C 1
ATOM 5292 O O . GLY B 1 311 ? -4.078 34.812 11.336 1 96.94 311 GLY B O 1
ATOM 5293 N N . ALA B 1 312 ? -5.246 32.812 11.516 1 97.44 312 ALA B N 1
ATOM 5294 C CA . ALA B 1 312 ? -4.227 32.094 12.281 1 97.44 312 ALA B CA 1
ATOM 5295 C C . ALA B 1 312 ? -4.391 30.594 12.133 1 97.44 312 ALA B C 1
ATOM 5297 O O . ALA B 1 312 ? -5.461 30.109 11.75 1 97.44 312 ALA B O 1
ATOM 5298 N N . GLU B 1 313 ? -3.248 29.891 12.375 1 98.62 313 GLU B N 1
ATOM 5299 C CA . GLU B 1 313 ? -3.385 28.438 12.484 1 98.62 313 GLU B CA 1
ATOM 5300 C C . GLU B 1 313 ? -4.172 28.062 13.734 1 98.62 313 GLU B C 1
ATOM 5302 O O . GLU B 1 313 ? -4.238 28.828 14.695 1 98.62 313 GLU B O 1
ATOM 5307 N N . PRO B 1 314 ? -4.781 26.828 13.711 1 98.31 314 PRO B N 1
ATOM 5308 C CA . PRO B 1 314 ? -5.457 26.375 14.93 1 98.31 314 PRO B CA 1
ATOM 5309 C C . PRO B 1 314 ? -4.531 26.344 16.141 1 98.31 314 PRO B C 1
ATOM 5311 O O . PRO B 1 314 ? -3.311 26.219 15.992 1 98.31 314 PRO B O 1
ATOM 5314 N N . ASP B 1 315 ? -5.168 26.5 17.328 1 98 315 ASP B N 1
ATOM 5315 C CA . ASP B 1 315 ? -4.406 26.438 18.578 1 98 315 ASP B CA 1
ATOM 5316 C C . ASP B 1 315 ? -3.68 25.094 18.703 1 98 315 ASP B C 1
ATOM 5318 O O . ASP B 1 315 ? -2.549 25.047 19.203 1 98 315 ASP B O 1
ATOM 5322 N N . PHE B 1 316 ? -4.328 24.047 18.359 1 98.44 316 PHE B N 1
ATOM 5323 C CA . PHE B 1 316 ? -3.701 22.734 18.344 1 98.44 316 PHE B CA 1
ATOM 5324 C C . PHE B 1 316 ? -4.469 21.781 17.422 1 98.44 316 PHE B C 1
ATOM 5326 O O . PHE B 1 316 ? -5.648 22 17.141 1 98.44 316 PHE B O 1
ATOM 5333 N N . THR B 1 317 ? -3.764 20.797 16.875 1 98.75 317 THR B N 1
ATOM 5334 C CA . THR B 1 317 ? -4.363 19.703 16.125 1 98.75 317 THR B CA 1
ATOM 5335 C C . THR B 1 317 ? -3.926 18.359 16.688 1 98.75 317 THR B C 1
ATOM 5337 O O . THR B 1 317 ? -4.371 17.297 16.203 1 98.75 317 THR B O 1
ATOM 5340 N N . ASN B 1 318 ? -3.055 18.375 17.641 1 98 318 ASN B N 1
ATOM 5341 C CA . ASN B 1 318 ? -2.559 17.203 18.344 1 98 318 ASN B CA 1
ATOM 5342 C C . ASN B 1 318 ? -2.539 17.406 19.859 1 98 318 ASN B C 1
ATOM 5344 O O . ASN B 1 318 ? -2.145 18.484 20.328 1 98 318 ASN B O 1
ATOM 5348 N N . LEU B 1 319 ? -3.018 16.469 20.625 1 97.5 319 LEU B N 1
ATOM 5349 C CA . LEU B 1 319 ? -3.004 16.469 22.078 1 97.5 319 LEU B CA 1
ATOM 5350 C C . LEU B 1 319 ? -2.586 15.109 22.625 1 97.5 319 LEU B C 1
ATOM 5352 O O . LEU B 1 319 ? -3.312 14.125 22.469 1 97.5 319 LEU B O 1
ATOM 5356 N N . ALA B 1 320 ? -1.44 15.109 23.266 1 94.31 320 ALA B N 1
ATOM 5357 C CA . ALA B 1 320 ? -0.946 13.828 23.766 1 94.31 320 ALA B CA 1
ATOM 5358 C C . ALA B 1 320 ? -0.151 14.016 25.062 1 94.31 320 ALA B C 1
ATOM 5360 O O . ALA B 1 320 ? 0.607 14.977 25.188 1 94.31 320 ALA B O 1
ATOM 5361 N N . LEU B 1 321 ? -0.4 13.203 26.031 1 91.56 321 LEU B N 1
ATOM 5362 C CA . LEU B 1 321 ? 0.428 13.039 27.219 1 91.56 321 LEU B CA 1
ATOM 5363 C C . LEU B 1 321 ? 0.976 11.617 27.312 1 91.56 321 LEU B C 1
ATOM 5365 O O . LEU B 1 321 ? 0.209 10.656 27.406 1 91.56 321 LEU B O 1
ATOM 5369 N N . ASN B 1 322 ? 2.254 11.578 27.125 1 80.06 322 ASN B N 1
ATOM 5370 C CA . ASN B 1 322 ? 2.848 10.25 27.172 1 80.06 322 ASN B CA 1
ATOM 5371 C C . ASN B 1 322 ? 3.719 10.07 28.406 1 80.06 322 ASN B C 1
ATOM 5373 O O . ASN B 1 322 ? 3.879 11 29.203 1 80.06 322 ASN B O 1
ATOM 5377 N N . LYS B 1 323 ? 4.195 8.898 28.594 1 76.44 323 LYS B N 1
ATOM 5378 C CA . LYS B 1 323 ? 4.91 8.539 29.828 1 76.44 323 LYS B CA 1
ATOM 5379 C C . LYS B 1 323 ? 6.164 9.398 30 1 76.44 323 LYS B C 1
ATOM 5381 O O . LYS B 1 323 ? 6.672 9.539 31.109 1 76.44 323 LYS B O 1
ATOM 5386 N N . PHE B 1 324 ? 6.566 10.016 28.844 1 70.62 324 PHE B N 1
ATOM 5387 C CA . PHE B 1 324 ? 7.816 10.766 28.906 1 70.62 324 PHE B CA 1
ATOM 5388 C C . PHE B 1 324 ? 7.547 12.25 29.125 1 70.62 324 PHE B C 1
ATOM 5390 O O . PHE B 1 324 ? 8.461 13.008 29.469 1 70.62 324 PHE B O 1
ATOM 5397 N N . SER B 1 325 ? 6.32 12.656 28.891 1 68.69 325 SER B N 1
ATOM 5398 C CA . SER B 1 325 ? 5.965 14.078 28.891 1 68.69 325 SER B CA 1
ATOM 5399 C C . SER B 1 325 ? 5.832 14.609 30.312 1 68.69 325 SER B C 1
ATOM 5401 O O . SER B 1 325 ? 5.77 15.82 30.516 1 68.69 325 SER B O 1
ATOM 5403 N N . GLY B 1 326 ? 6.133 13.805 31.281 1 69 326 GLY B N 1
ATOM 5404 C CA . GLY B 1 326 ? 5.852 14.266 32.625 1 69 326 GLY B CA 1
ATOM 5405 C C . GLY B 1 326 ? 4.391 14.609 32.844 1 69 326 GLY B C 1
ATOM 5406 O O . GLY B 1 326 ? 3.508 13.797 32.562 1 69 326 GLY B O 1
ATOM 5407 N N . GLU B 1 327 ? 4.145 15.93 33.281 1 76.31 327 GLU B N 1
ATOM 5408 C CA . GLU B 1 327 ? 2.783 16.312 33.656 1 76.31 327 GLU B CA 1
ATOM 5409 C C . GLU B 1 327 ? 2.186 17.25 32.594 1 76.31 327 GLU B C 1
ATOM 5411 O O . GLU B 1 327 ? 0.994 17.562 32.656 1 76.31 327 GLU B O 1
ATOM 5416 N N . GLN B 1 328 ? 3.014 17.547 31.641 1 84.81 328 GLN B N 1
ATOM 5417 C CA . GLN B 1 328 ? 2.504 18.516 30.672 1 84.81 328 GLN B CA 1
ATOM 5418 C C . GLN B 1 328 ? 2.168 17.859 29.344 1 84.81 328 GLN B C 1
ATOM 5420 O O . GLN B 1 328 ? 2.98 17.109 28.797 1 84.81 328 GLN B O 1
ATOM 5425 N N . SER B 1 329 ? 0.983 18.156 28.875 1 91.25 329 SER B N 1
ATOM 5426 C CA . SER B 1 329 ? 0.526 17.625 27.609 1 91.25 329 SER B CA 1
ATOM 5427 C C . SER B 1 329 ? 1.238 18.281 26.438 1 91.25 329 SER B C 1
ATOM 5429 O O . SER B 1 329 ? 1.494 19.484 26.469 1 91.25 329 SER B O 1
ATOM 5431 N N . PHE B 1 330 ? 1.675 17.438 25.547 1 92.12 330 PHE B N 1
ATOM 5432 C CA . PHE B 1 330 ? 2.014 18 24.25 1 92.12 330 PHE B CA 1
ATOM 5433 C C . PHE B 1 330 ? 0.759 18.438 23.5 1 92.12 330 PHE B C 1
ATOM 5435 O O . PHE B 1 330 ? -0.11 17.625 23.203 1 92.12 330 PHE B O 1
ATOM 5442 N N . CYS B 1 331 ? 0.603 19.656 23.281 1 96.06 331 CYS B N 1
ATOM 5443 C CA . CYS B 1 331 ? -0.562 20.266 22.656 1 96.06 331 CYS B CA 1
ATOM 5444 C C . CYS B 1 331 ? -0.142 21.281 21.594 1 96.06 331 CYS B C 1
ATOM 5446 O O . CYS B 1 331 ? 0.033 22.469 21.891 1 96.06 331 CYS B O 1
ATOM 5448 N N . GLU B 1 332 ? -0.014 20.812 20.328 1 96.44 332 GLU B N 1
ATOM 5449 C CA . GLU B 1 332 ? 0.562 21.625 19.266 1 96.44 332 GLU B CA 1
ATOM 5450 C C . GLU B 1 332 ? -0.183 21.438 17.953 1 96.44 332 GLU B C 1
ATOM 5452 O O . GLU B 1 332 ? -0.921 20.469 17.781 1 96.44 332 GLU B O 1
ATOM 5457 N N . THR B 1 333 ? -0.029 22.438 17.094 1 98.5 333 THR B N 1
ATOM 5458 C CA . THR B 1 333 ? -0.551 22.344 15.734 1 98.5 333 THR B CA 1
ATOM 5459 C C . THR B 1 333 ? 0.458 21.672 14.812 1 98.5 333 THR B C 1
ATOM 5461 O O . THR B 1 333 ? 1.548 22.203 14.578 1 98.5 333 THR B O 1
ATOM 5464 N N . LEU B 1 334 ? 0.014 20.484 14.234 1 98.62 334 LEU B N 1
ATOM 5465 C CA . LEU B 1 334 ? 0.952 19.703 13.438 1 98.62 334 LEU B CA 1
ATOM 5466 C C . LEU B 1 334 ? 0.369 19.391 12.062 1 98.62 334 LEU B C 1
ATOM 5468 O O . LEU B 1 334 ? 1.092 18.953 11.156 1 98.62 334 LEU B O 1
ATOM 5472 N N . ASP B 1 335 ? -0.907 19.5 11.906 1 98.88 335 ASP B N 1
ATOM 5473 C CA . ASP B 1 335 ? -1.627 19.141 10.695 1 98.88 335 ASP B CA 1
ATOM 5474 C C . ASP B 1 335 ? -1.99 20.375 9.875 1 98.88 335 ASP B C 1
ATOM 5476 O O . ASP B 1 335 ? -2.477 21.359 10.422 1 98.88 335 ASP B O 1
ATOM 5480 N N . TYR B 1 336 ? -1.77 20.297 8.562 1 98.94 336 TYR B N 1
ATOM 5481 C CA . TYR B 1 336 ? -2.016 21.453 7.699 1 98.94 336 TYR B CA 1
ATOM 5482 C C . TYR B 1 336 ? -2.67 21.031 6.391 1 98.94 336 TYR B C 1
ATOM 5484 O O . TYR B 1 336 ? -2.52 19.875 5.961 1 98.94 336 TYR B O 1
ATOM 5492 N N . ILE B 1 337 ? -3.428 21.891 5.836 1 98.94 337 ILE B N 1
ATOM 5493 C CA . ILE B 1 337 ? -3.887 21.875 4.449 1 98.94 337 ILE B CA 1
ATOM 5494 C C . ILE B 1 337 ? -3.291 23.047 3.693 1 98.94 337 ILE B C 1
ATOM 5496 O O . ILE B 1 337 ? -3.773 24.188 3.816 1 98.94 337 ILE B O 1
ATOM 5500 N N . PHE B 1 338 ? -2.229 22.781 2.949 1 98.94 338 PHE B N 1
ATOM 5501 C CA . PHE B 1 338 ? -1.548 23.812 2.17 1 98.94 338 PHE B CA 1
ATOM 5502 C C . PHE B 1 338 ? -2.098 23.875 0.749 1 98.94 338 PHE B C 1
ATOM 5504 O O . PHE B 1 338 ? -2.441 22.844 0.171 1 98.94 338 PHE B O 1
ATOM 5511 N N . LEU B 1 339 ? -2.143 25.047 0.193 1 98.62 339 LEU B N 1
ATOM 5512 C CA . LEU B 1 339 ? -2.705 25.297 -1.13 1 98.62 339 LEU B CA 1
ATOM 5513 C C . LEU B 1 339 ? -1.675 25.953 -2.043 1 98.62 339 LEU B C 1
ATOM 5515 O O . LEU B 1 339 ? -0.915 26.812 -1.606 1 98.62 339 LEU B O 1
ATOM 5519 N N . SER B 1 340 ? -1.688 25.5 -3.254 1 97.75 340 SER B N 1
ATOM 5520 C CA . SER B 1 340 ? -0.897 26.219 -4.25 1 97.75 340 SER B CA 1
ATOM 5521 C C . SER B 1 340 ? -1.373 27.656 -4.406 1 97.75 340 SER B C 1
ATOM 5523 O O . SER B 1 340 ? -2.514 27.984 -4.07 1 97.75 340 SER B O 1
ATOM 5525 N N . PRO B 1 341 ? -0.506 28.562 -4.879 1 92.38 341 PRO B N 1
ATOM 5526 C CA . PRO B 1 341 ? -0.923 29.953 -5.051 1 92.38 341 PRO B CA 1
ATOM 5527 C C . PRO B 1 341 ? -1.945 30.141 -6.172 1 92.38 341 PRO B C 1
ATOM 5529 O O . PRO B 1 341 ? -1.938 29.375 -7.145 1 92.38 341 PRO B O 1
ATOM 5532 N N . GLY B 1 342 ? -2.83 31.172 -6.023 1 81.56 342 GLY B N 1
ATOM 5533 C CA . GLY B 1 342 ? -3.609 31.719 -7.121 1 81.56 342 GLY B CA 1
ATOM 5534 C C . GLY B 1 342 ? -5.008 31.141 -7.215 1 81.56 342 GLY B C 1
ATOM 5535 O O . GLY B 1 342 ? -5.996 31.875 -7.172 1 81.56 342 GLY B O 1
ATOM 5536 N N . ASP B 1 343 ? -5.16 29.812 -7.355 1 85.56 343 ASP B N 1
ATOM 5537 C CA . ASP B 1 343 ? -6.414 29.328 -7.926 1 85.56 343 ASP B CA 1
ATOM 5538 C C . ASP B 1 343 ? -7.395 28.906 -6.832 1 85.56 343 ASP B C 1
ATOM 5540 O O . ASP B 1 343 ? -8.602 28.828 -7.066 1 85.56 343 ASP B O 1
ATOM 5544 N N . TRP B 1 344 ? -6.988 28.766 -5.633 1 95.19 344 TRP B N 1
ATOM 5545 C CA . TRP B 1 344 ? -7.867 28.266 -4.578 1 95.19 344 TRP B CA 1
ATOM 5546 C C . TRP B 1 344 ? -8.422 29.422 -3.744 1 95.19 344 TRP B C 1
ATOM 5548 O O . TRP B 1 344 ? -7.699 30.375 -3.43 1 95.19 344 TRP B O 1
ATOM 5558 N N . ALA B 1 345 ? -9.695 29.375 -3.479 1 96.25 345 ALA B N 1
ATOM 5559 C CA . ALA B 1 345 ? -10.297 30.188 -2.426 1 96.25 345 ALA B CA 1
ATOM 5560 C C . ALA B 1 345 ? -10.828 29.312 -1.295 1 96.25 345 ALA B C 1
ATOM 5562 O O . ALA B 1 345 ? -11.414 28.266 -1.542 1 96.25 345 ALA B O 1
ATOM 5563 N N . VAL B 1 346 ? -10.602 29.828 -0.088 1 97.31 346 VAL B N 1
ATOM 5564 C CA . VAL B 1 346 ? -11.055 29.062 1.062 1 97.31 346 VAL B CA 1
ATOM 5565 C C . VAL B 1 346 ? -12.438 29.531 1.493 1 97.31 346 VAL B C 1
ATOM 5567 O O . VAL B 1 346 ? -12.617 30.703 1.848 1 97.31 346 VAL B O 1
ATOM 5570 N N . GLY B 1 347 ? -13.398 28.609 1.456 1 96.38 347 GLY B N 1
ATOM 5571 C CA . GLY B 1 347 ? -14.766 28.922 1.85 1 96.38 347 GLY B CA 1
ATOM 5572 C C . GLY B 1 347 ? -15.016 28.75 3.334 1 96.38 347 GLY B C 1
ATOM 5573 O O . GLY B 1 347 ? -15.867 29.422 3.912 1 96.38 347 GLY B O 1
ATOM 5574 N N . GLY B 1 348 ? -14.344 27.797 3.908 1 97.06 348 GLY B N 1
ATOM 5575 C CA . GLY B 1 348 ? -14.492 27.484 5.32 1 97.06 348 GLY B CA 1
ATOM 5576 C C . GLY B 1 348 ? -13.578 26.375 5.785 1 97.06 348 GLY B C 1
ATOM 5577 O O . GLY B 1 348 ? -13.016 25.641 4.969 1 97.06 348 GLY B O 1
ATOM 5578 N N . VAL B 1 349 ? -13.383 26.391 7.086 1 98.62 349 VAL B N 1
ATOM 5579 C CA . VAL B 1 349 ? -12.594 25.328 7.695 1 98.62 349 VAL B CA 1
ATOM 5580 C C . VAL B 1 349 ? -13.328 24.766 8.914 1 98.62 349 VAL B C 1
ATOM 5582 O O . VAL B 1 349 ? -14.258 25.406 9.43 1 98.62 349 VAL B O 1
ATOM 5585 N N . LYS B 1 350 ? -12.961 23.547 9.281 1 98.56 350 LYS B N 1
ATOM 5586 C CA . LYS B 1 350 ? -13.523 23 10.516 1 98.56 350 LYS B CA 1
ATOM 5587 C C . LYS B 1 350 ? -13.141 23.859 11.719 1 98.56 350 LYS B C 1
ATOM 5589 O O . LYS B 1 350 ? -11.961 24.109 11.961 1 98.56 350 LYS B O 1
ATOM 5594 N N . PRO B 1 351 ? -14.125 24.312 12.453 1 97.31 351 PRO B N 1
ATOM 5595 C CA . PRO B 1 351 ? -13.766 24.969 13.719 1 97.31 351 PRO B CA 1
ATOM 5596 C C . PRO B 1 351 ? -13.148 24 14.727 1 97.31 351 PRO B C 1
ATOM 5598 O O . PRO B 1 351 ? -13.594 22.859 14.844 1 97.31 351 PRO B O 1
ATOM 5601 N N . LEU B 1 352 ? -12.086 24.406 15.359 1 98.12 352 LEU B N 1
ATOM 5602 C CA . LEU B 1 352 ? -11.422 23.625 16.406 1 98.12 352 LEU B CA 1
ATOM 5603 C C . LEU B 1 352 ? -11.422 24.391 17.719 1 98.12 352 LEU B C 1
ATOM 5605 O O . LEU B 1 352 ? -11.312 25.625 17.734 1 98.12 352 LEU B O 1
ATOM 5609 N N . PRO B 1 353 ? -11.539 23.719 18.812 1 96.38 353 PRO B N 1
ATOM 5610 C CA . PRO B 1 353 ? -11.555 24.391 20.109 1 96.38 353 PRO B CA 1
ATOM 5611 C C . PRO B 1 353 ? -10.18 24.922 20.5 1 96.38 353 PRO B C 1
ATOM 5613 O O . PRO B 1 353 ? -9.156 24.359 20.109 1 96.38 353 PRO B O 1
ATOM 5616 N N . PRO B 1 354 ? -10.211 26.016 21.312 1 97.12 354 PRO B N 1
ATOM 5617 C CA . PRO B 1 354 ? -8.945 26.438 21.922 1 97.12 354 PRO B CA 1
ATOM 5618 C C . PRO B 1 354 ? -8.477 25.469 23.016 1 97.12 354 PRO B C 1
ATOM 5620 O O . PRO B 1 354 ? -9.297 24.766 23.609 1 97.12 354 PRO B O 1
ATOM 5623 N N . ARG B 1 355 ? -7.168 25.453 23.203 1 96.69 355 ARG B N 1
ATOM 5624 C CA . ARG B 1 355 ? -6.621 24.531 24.188 1 96.69 355 ARG B CA 1
ATOM 5625 C C . ARG B 1 355 ? -7.203 24.781 25.578 1 96.69 355 ARG B C 1
ATOM 5627 O O . ARG B 1 355 ? -7.387 23.844 26.359 1 96.69 355 ARG B O 1
ATOM 5634 N N . GLU B 1 356 ? -7.543 26.062 25.938 1 97 356 GLU B N 1
ATOM 5635 C CA . GLU B 1 356 ? -8.078 26.422 27.234 1 97 356 GLU B CA 1
ATOM 5636 C C . GLU B 1 356 ? -9.422 25.75 27.484 1 97 356 GLU B C 1
ATOM 5638 O O . GLU B 1 356 ? -9.805 25.516 28.641 1 97 356 GLU B O 1
ATOM 5643 N N . ALA B 1 357 ? -10.07 25.406 26.438 1 97.12 357 ALA B N 1
ATOM 5644 C CA . ALA B 1 357 ? -11.375 24.781 26.547 1 97.12 357 ALA B CA 1
ATOM 5645 C C . ALA B 1 357 ? -11.242 23.266 26.719 1 97.12 357 ALA B C 1
ATOM 5647 O O . ALA B 1 357 ? -12.18 22.594 27.156 1 97.12 357 ALA B O 1
ATOM 5648 N N . VAL B 1 358 ? -10.102 22.688 26.422 1 97.12 358 VAL B N 1
ATOM 5649 C CA . VAL B 1 358 ? -9.961 21.25 26.344 1 97.12 358 VAL B CA 1
ATOM 5650 C C . VAL B 1 358 ? -9.062 20.75 27.484 1 97.12 358 VAL B C 1
ATOM 5652 O O . VAL B 1 358 ? -9.406 19.797 28.188 1 97.12 358 VAL B O 1
ATOM 5655 N N . LEU B 1 359 ? -8.008 21.406 27.844 1 95.31 359 LEU B N 1
ATOM 5656 C CA . LEU B 1 359 ? -6.922 20.938 28.703 1 95.31 359 LEU B CA 1
ATOM 5657 C C . LEU B 1 359 ? -7.406 20.703 30.125 1 95.31 359 LEU B C 1
ATOM 5659 O O . LEU B 1 359 ? -6.949 19.781 30.797 1 95.31 359 LEU B O 1
ATOM 5663 N N . PRO B 1 360 ? -8.336 21.547 30.641 1 94.94 360 PRO B N 1
ATOM 5664 C CA . PRO B 1 360 ? -8.805 21.312 32 1 94.94 360 PRO B CA 1
ATOM 5665 C C . PRO B 1 360 ? -9.547 19.984 32.156 1 94.94 360 PRO B C 1
ATOM 5667 O O . PRO B 1 360 ? -9.633 19.438 33.25 1 94.94 360 PRO B O 1
ATOM 5670 N N . HIS B 1 361 ? -10.008 19.438 31.016 1 93.94 361 HIS B N 1
ATOM 5671 C CA . HIS B 1 361 ? -10.867 18.266 31.109 1 93.94 361 HIS B CA 1
ATOM 5672 C C . HIS B 1 361 ? -10.227 17.047 30.438 1 93.94 361 HIS B C 1
ATOM 5674 O O . HIS B 1 361 ? -10.672 15.922 30.641 1 93.94 361 HIS B O 1
ATOM 5680 N N . CYS B 1 362 ? -9.297 17.312 29.609 1 94.5 362 CYS B N 1
ATOM 5681 C CA . CYS B 1 362 ? -8.656 16.234 28.844 1 94.5 362 CYS B CA 1
ATOM 5682 C C . CYS B 1 362 ? -7.176 16.547 28.625 1 94.5 362 CYS B C 1
ATOM 5684 O O . CYS B 1 362 ? -6.828 17.531 27.969 1 94.5 362 CYS B O 1
ATOM 5686 N N . LYS B 1 363 ? -6.383 15.609 29.094 1 93.81 363 LYS B N 1
ATOM 5687 C CA . LYS B 1 363 ? -4.945 15.852 29.031 1 93.81 363 LYS B CA 1
ATOM 5688 C C . LYS B 1 363 ? -4.332 15.188 27.797 1 93.81 363 LYS B C 1
ATOM 5690 O O . LYS B 1 363 ? -3.199 15.492 27.422 1 93.81 363 LYS B O 1
ATOM 5695 N N . SER B 1 364 ? -5.105 14.266 27.281 1 96 364 SER B N 1
ATOM 5696 C CA . SER B 1 364 ? -4.562 13.516 26.141 1 96 364 SER B CA 1
ATOM 5697 C C . SER B 1 364 ? -5.676 12.875 25.328 1 96 364 SER B C 1
ATOM 5699 O O . SER B 1 364 ? -6.707 12.477 25.875 1 96 364 SER B O 1
ATOM 5701 N N . TYR B 1 365 ? -5.414 12.914 24.047 1 97.31 365 TYR B N 1
ATOM 5702 C CA . TYR B 1 365 ? -6.137 12 23.172 1 97.31 365 TYR B CA 1
ATOM 5703 C C . TYR B 1 365 ? -5.367 10.703 22.984 1 97.31 365 TYR B C 1
ATOM 5705 O O . TYR B 1 365 ? -4.152 10.656 23.188 1 97.31 365 TYR B O 1
ATOM 5713 N N . PRO B 1 366 ? -6.031 9.562 22.594 1 97.75 366 PRO B N 1
ATOM 5714 C CA . PRO B 1 366 ? -7.426 9.328 22.203 1 97.75 366 PRO B CA 1
ATOM 5715 C C . PRO B 1 366 ? -8.398 9.461 23.375 1 97.75 366 PRO B C 1
ATOM 5717 O O . PRO B 1 366 ? -8.023 9.203 24.531 1 97.75 366 PRO B O 1
ATOM 5720 N N . SER B 1 367 ? -9.609 9.875 23.078 1 97.62 367 SER B N 1
ATOM 5721 C CA . SER B 1 367 ? -10.766 9.938 23.984 1 97.62 367 SER B CA 1
ATOM 5722 C C . SER B 1 367 ? -12.023 9.438 23.281 1 97.62 367 SER B C 1
ATOM 5724 O O . SER B 1 367 ? -11.969 8.953 22.156 1 97.62 367 SER B O 1
ATOM 5726 N N . ALA B 1 368 ? -13.102 9.516 23.953 1 96.69 368 ALA B N 1
ATOM 5727 C CA . ALA B 1 368 ? -14.375 9.078 23.375 1 96.69 368 ALA B CA 1
ATOM 5728 C C . ALA B 1 368 ? -14.734 9.906 22.156 1 96.69 368 ALA B C 1
ATOM 5730 O O . ALA B 1 368 ? -15.32 9.383 21.203 1 96.69 368 ALA B O 1
ATOM 5731 N N . SER B 1 369 ? -14.359 11.141 22.141 1 96.06 369 SER B N 1
ATOM 5732 C CA . SER B 1 369 ? -14.734 12.023 21.047 1 96.06 369 SER B CA 1
ATOM 5733 C C . SER B 1 369 ? -13.625 12.109 20 1 96.06 369 SER B C 1
ATOM 5735 O O . SER B 1 369 ? -13.883 12.438 18.844 1 96.06 369 SER B O 1
ATOM 5737 N N . GLU B 1 370 ? -12.422 11.891 20.469 1 98.44 370 GLU B N 1
ATOM 5738 C CA . GLU B 1 370 ? -11.266 11.969 19.578 1 98.44 370 GLU B CA 1
ATOM 5739 C C . GLU B 1 370 ? -10.477 10.664 19.578 1 98.44 370 GLU B C 1
ATOM 5741 O O . GLU B 1 370 ? -9.555 10.492 20.391 1 98.44 370 GLU B O 1
ATOM 5746 N N . PRO B 1 371 ? -10.625 9.844 18.547 1 98.62 371 PRO B N 1
ATOM 5747 C CA . PRO B 1 371 ? -10.062 8.492 18.578 1 98.62 371 PRO B CA 1
ATOM 5748 C C . PRO B 1 371 ? -8.594 8.453 18.156 1 98.62 371 PRO B C 1
ATOM 5750 O O . PRO B 1 371 ? -7.965 7.395 18.188 1 98.62 371 PRO B O 1
ATOM 5753 N N . SER B 1 372 ? -8.016 9.484 17.719 1 98.62 372 SER B N 1
ATOM 5754 C CA . SER B 1 372 ? -6.594 9.688 17.453 1 98.62 372 SER B CA 1
ATOM 5755 C C . SER B 1 372 ? -6.016 10.797 18.312 1 98.62 372 SER B C 1
ATOM 5757 O O . SER B 1 372 ? -6.758 11.641 18.828 1 98.62 372 SER B O 1
ATOM 5759 N N . ASP B 1 373 ? -4.695 10.773 18.516 1 97.69 373 ASP B N 1
ATOM 5760 C CA . ASP B 1 373 ? -4.086 11.891 19.219 1 97.69 373 ASP B CA 1
ATOM 5761 C C . ASP B 1 373 ? -4.051 13.141 18.344 1 97.69 373 ASP B C 1
ATOM 5763 O O . ASP B 1 373 ? -3.658 14.219 18.797 1 97.69 373 ASP B O 1
ATOM 5767 N N . HIS B 1 374 ? -4.418 13.039 17.109 1 98.75 374 HIS B N 1
ATOM 5768 C CA . HIS B 1 374 ? -4.66 14.156 16.203 1 98.75 374 HIS B CA 1
ATOM 5769 C C . HIS B 1 374 ? -6.152 14.383 15.992 1 98.75 374 HIS B C 1
ATOM 5771 O O . HIS B 1 374 ? -6.945 13.445 16.078 1 98.75 374 HIS B O 1
ATOM 5777 N N . VAL B 1 375 ? -6.543 15.602 15.688 1 98.69 375 VAL B N 1
ATOM 5778 C CA . VAL B 1 375 ? -7.93 15.891 15.336 1 98.69 375 VAL B CA 1
ATOM 5779 C C . VAL B 1 375 ? -8.07 15.969 13.812 1 98.69 375 VAL B C 1
ATOM 5781 O O . VAL B 1 375 ? -7.141 16.391 13.125 1 98.69 375 VAL B O 1
ATOM 5784 N N . LEU B 1 376 ? -9.219 15.484 13.336 1 98.88 376 LEU B N 1
ATOM 5785 C CA . LEU B 1 376 ? -9.547 15.617 11.922 1 98.88 376 LEU B CA 1
ATOM 5786 C C . LEU B 1 376 ? -9.742 17.078 11.547 1 98.88 376 LEU B C 1
ATOM 5788 O O . LEU B 1 376 ? -10.445 17.828 12.242 1 98.88 376 LEU B O 1
ATOM 5792 N N . ILE B 1 377 ? -9.07 17.547 10.445 1 98.94 377 ILE B N 1
ATOM 5793 C CA . ILE B 1 377 ? -9.281 18.891 9.945 1 98.94 377 ILE B CA 1
ATOM 5794 C C . ILE B 1 377 ? -9.828 18.844 8.523 1 98.94 377 ILE B C 1
ATOM 5796 O O . ILE B 1 377 ? -9.648 17.844 7.82 1 98.94 377 ILE B O 1
ATOM 5800 N N . TRP B 1 378 ? -10.539 19.875 8.148 1 98.88 378 TRP B N 1
ATOM 5801 C CA . TRP B 1 378 ? -10.992 19.953 6.762 1 98.88 378 TRP B CA 1
ATOM 5802 C C . TRP B 1 378 ? -11.117 21.406 6.316 1 98.88 378 TRP B C 1
ATOM 5804 O O . TRP B 1 378 ? -11.203 22.312 7.152 1 98.88 378 TRP B O 1
ATOM 5814 N N . ALA B 1 379 ? -11.023 21.703 5.059 1 98.81 379 ALA B N 1
ATOM 5815 C CA . ALA B 1 379 ? -11.242 23 4.414 1 98.81 379 ALA B CA 1
ATOM 5816 C C . ALA B 1 379 ? -12.164 22.859 3.205 1 98.81 379 ALA B C 1
ATOM 5818 O O . ALA B 1 379 ? -12.016 21.922 2.408 1 98.81 379 ALA B O 1
ATOM 5819 N N . ASP B 1 380 ? -13.125 23.719 3.117 1 98.38 380 ASP B N 1
ATOM 5820 C CA . ASP B 1 380 ? -13.938 23.875 1.912 1 98.38 380 ASP B CA 1
ATOM 5821 C C . ASP B 1 380 ? -13.25 24.812 0.915 1 98.38 380 ASP B C 1
ATOM 5823 O O . ASP B 1 380 ? -12.945 25.953 1.236 1 98.38 380 ASP B O 1
ATOM 5827 N N . LEU B 1 381 ? -13.07 24.297 -0.287 1 97.88 381 LEU B N 1
ATOM 5828 C CA . LEU B 1 381 ? -12.266 25.031 -1.261 1 97.88 381 LEU B CA 1
ATOM 5829 C C . LEU B 1 381 ? -13.086 25.344 -2.512 1 97.88 381 LEU B C 1
ATOM 5831 O O . LEU B 1 381 ? -13.906 24.531 -2.936 1 97.88 381 LEU B O 1
ATOM 5835 N N . HIS B 1 382 ? -12.836 26.469 -3.031 1 95.81 382 HIS B N 1
ATOM 5836 C CA . HIS B 1 382 ? -13.391 26.891 -4.312 1 95.81 382 HIS B CA 1
ATOM 5837 C C . HIS B 1 382 ? -12.289 27.078 -5.352 1 95.81 382 HIS B C 1
ATOM 5839 O O . HIS B 1 382 ? -11.188 27.531 -5.027 1 95.81 382 HIS B O 1
ATOM 5845 N N . LEU B 1 383 ? -12.539 26.609 -6.535 1 91.94 383 LEU B N 1
ATOM 5846 C CA . LEU B 1 383 ? -11.594 26.75 -7.641 1 91.94 383 LEU B CA 1
ATOM 5847 C C . LEU B 1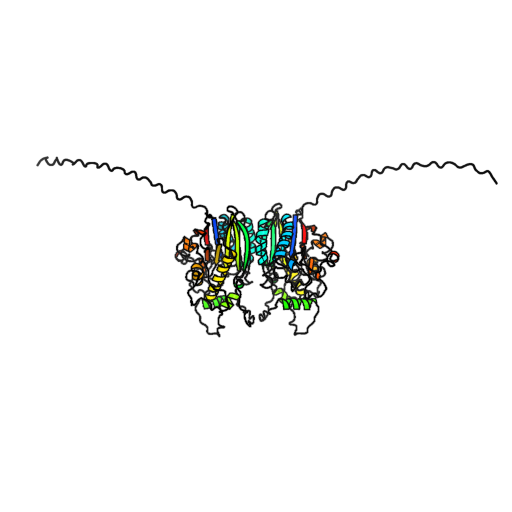 383 ? -12.086 27.781 -8.648 1 91.94 383 LEU B C 1
ATOM 5849 O O . LEU B 1 383 ? -13.234 27.734 -9.094 1 91.94 383 LEU B O 1
ATOM 5853 N N . ALA B 1 384 ? -11.266 28.797 -8.828 1 78.25 384 ALA B N 1
ATOM 5854 C CA . ALA B 1 384 ? -11.625 29.906 -9.719 1 78.25 384 ALA B CA 1
ATOM 5855 C C . ALA B 1 384 ? -11.977 29.391 -11.109 1 78.25 384 ALA B C 1
ATOM 5857 O O . ALA B 1 384 ? -11.391 28.422 -11.594 1 78.25 384 ALA B O 1
ATOM 5858 N N . GLU B 1 385 ? -13.125 29.688 -11.688 1 65.81 385 GLU B N 1
ATOM 5859 C CA . GLU B 1 385 ? -13.492 29.391 -13.062 1 65.81 385 GLU B CA 1
ATOM 5860 C C . GLU B 1 385 ? -12.602 30.141 -14.055 1 65.81 385 GLU B C 1
ATOM 5862 O O . GLU B 1 385 ? -12.102 31.219 -13.75 1 65.81 385 GLU B O 1
ATOM 5867 N N . GLU B 1 386 ? -11.75 29.391 -14.859 1 50.56 386 GLU B N 1
ATOM 5868 C CA . GLU B 1 386 ? -11.062 30.156 -15.898 1 50.56 386 GLU B CA 1
ATOM 5869 C C . GLU B 1 386 ? -11.945 31.266 -16.438 1 50.56 386 GLU B C 1
ATOM 5871 O O . GLU B 1 386 ? -13.125 31.047 -16.734 1 50.56 386 GLU B O 1
ATOM 5876 N N . LYS B 1 387 ? -11.547 32.562 -16.203 1 38.09 387 LYS B N 1
ATOM 5877 C CA . LYS B 1 387 ? -12.086 33.625 -17.031 1 38.09 387 LYS B CA 1
ATOM 5878 C C . LYS B 1 387 ? -11.883 33.344 -18.516 1 38.09 387 LYS B C 1
ATOM 5880 O O . LYS B 1 387 ? -10.828 32.844 -18.922 1 38.09 387 LYS B O 1
#

pLDDT: mean 84.08, std 24.18, range [18.98, 99.0]

Solvent-accessible surface area (backbone atoms only — not comparable to full-atom values): 42514 Å² total; per-residue (Å²): 139,78,84,86,69,73,86,74,76,78,80,81,78,77,77,74,78,75,73,76,73,74,76,71,72,72,68,69,71,72,72,68,74,76,72,80,55,71,38,35,44,33,28,33,44,49,52,19,70,54,68,46,46,61,81,43,37,62,70,34,56,67,72,32,42,35,46,71,54,21,48,56,50,46,50,55,57,47,46,60,41,53,75,69,54,24,34,39,27,37,20,39,40,12,34,69,50,50,14,59,44,46,33,53,36,49,75,69,44,30,51,62,49,74,50,68,57,50,45,76,79,44,34,30,16,21,35,35,42,31,38,36,51,89,50,37,43,54,73,41,38,44,64,37,45,37,42,68,76,52,89,71,78,79,74,74,82,71,71,51,72,61,68,80,69,43,71,62,52,49,49,45,48,35,36,30,37,62,64,65,63,79,77,79,67,90,65,72,76,83,50,46,65,61,55,38,54,66,47,55,46,49,39,40,35,35,34,34,29,31,64,88,76,63,50,57,34,21,46,29,30,38,50,40,72,81,45,64,48,53,67,57,29,29,49,27,46,49,46,20,41,46,52,44,48,50,52,61,71,32,66,86,40,52,33,34,48,26,24,39,50,55,49,38,85,86,35,67,42,42,41,22,43,53,64,16,49,69,63,87,82,42,86,53,56,73,88,72,59,90,84,52,85,77,68,74,42,23,85,75,33,34,40,48,50,49,31,71,64,67,76,40,67,66,66,42,34,30,32,34,28,35,69,73,46,68,90,50,51,49,64,40,32,29,62,49,48,30,31,44,72,86,46,64,41,72,75,42,59,62,88,74,70,51,58,84,77,40,50,87,80,43,59,24,39,26,34,94,88,36,45,17,37,34,53,77,43,40,37,29,29,32,66,67,72,85,128,141,86,81,74,89,65,73,85,75,77,79,81,77,80,76,76,79,76,74,77,74,77,74,73,72,73,69,68,70,72,72,70,75,76,73,78,56,72,40,35,43,32,28,32,44,49,53,19,70,52,68,46,46,61,80,44,38,60,72,34,57,67,71,33,42,36,48,70,53,21,49,56,50,46,50,54,57,48,48,58,41,52,75,70,53,26,34,39,28,36,19,40,39,12,34,69,49,50,13,60,45,47,32,54,37,49,73,70,45,29,50,60,48,72,49,70,54,50,45,77,77,43,34,31,15,20,34,34,43,31,37,35,50,86,51,37,44,56,74,40,39,42,64,39,44,38,42,69,77,51,90,71,78,80,74,71,83,71,71,53,70,62,69,80,68,44,73,62,51,48,48,45,49,34,37,30,37,63,64,67,63,79,78,80,66,88,64,73,76,82,49,46,67,61,55,37,53,67,47,57,48,47,38,40,34,35,34,34,29,32,67,87,76,63,50,57,33,22,45,28,29,40,50,41,71,81,46,63,49,52,67,58,30,28,47,28,45,50,46,20,39,46,53,44,50,50,50,59,70,33,66,85,40,52,34,35,49,26,25,40,50,57,49,36,85,84,35,68,40,43,41,23,42,54,64,16,49,69,63,88,83,42,85,55,55,74,90,72,58,89,84,52,85,78,69,72,41,23,86,74,32,35,40,50,47,50,33,69,63,66,75,41,66,66,68,41,34,29,30,34,28,36,72,72,45,70,90,49,53,49,62,41,32,30,62,49,50,30,29,46,71,88,46,65,42,73,76,42,60,64,88,72,71,52,57,83,79,39,51,89,79,44,57,25,39,26,34,94,89,36,44,16,37,33,55,77,43,39,37,28,29,33,66,67,71,85,128

Nearest PDB structures (foldseek):
  3ngq-assembly1_A  TM=7.660E-01  e=9.177E-20  Homo sapiens
  7ax1-assembly1_A  TM=7.368E-01  e=8.039E-18  Homo sapiens
  4fva-assembly4_D  TM=7.029E-01  e=7.112E-10  Caenorhabditis elegans
  4fva-assembly1_A  TM=7.012E-01  e=1.068E-09  Caenorhabditis elegans
  4gew-assembly1_A-2  TM=7.024E-01  e=2.023E-09  Caenorhabditis elegans